Protein 3IHJ (pdb70)

Foldseek 3Di:
DWAWDDKDFPDVQVTDMDTDTDDCDDLNVVLVVVVVCLVVPNDALANAFDEFDFQVLLVLLVVCLVPVVCLPPPVDFPLSSVLNVVCVVQLLLAGQVLLVLLQVLVCVVLVRPGADSVLKGKAQFLLRVVLLLVLLPFDDDKLATEEAEAEPLGPCSVVVSCVVNVGHYFYFYQDPVPQSADDVVRVVVSCVVSNRIYQHAEYEDEAVDPQAQGHYDLVSLLVVLVSCQVSNHAYEYECAFQLFFQDPPHHHDGNLSSQVVVDCVRQLAHWYKYKYWQQFDPSHDPPQTMMMIRIGNQDVSSVVSVVVVSVSDDGDNSSNSSSSSSSSCDDDPPGDCVVVSVVRSVVVSNQLSVLQCVLQVLQCPFPQWHWRGNGGTWKTKIWGNQPPVCCVVQVVVVHGSQVSLQSQLCNRHSYHWAWSVVRHHPPPITTTMDGSNDGDVVSNVVSVSVRVSSVVSNVPD

Structure (mmCIF, N/CA/C/O backbone):
data_3IHJ
#
_entry.id   3IHJ
#
_cell.length_a   92.730
_cell.length_b   92.730
_cell.length_c   262.870
_cell.angle_alpha   90.00
_cell.angle_beta   90.00
_cell.angle_gamma   120.00
#
_symmetry.space_group_name_H-M   'P 61 2 2'
#
loop_
_entity.id
_entity.type
_entity.pdbx_description
1 polymer 'Alanine aminotransferase 2'
2 non-polymer "PYRIDOXAL-5'-PHOSPHATE"
3 non-polymer 'PHOSPHATE ION'
4 water water
#
loop_
_atom_site.group_PDB
_atom_site.id
_atom_site.type_symbol
_atom_site.label_atom_id
_atom_site.label_alt_id
_atom_site.label_comp_id
_atom_site.label_asym_id
_atom_site.label_entity_id
_atom_site.label_seq_id
_atom_site.pdbx_PDB_ins_code
_atom_site.Cartn_x
_atom_site.Cartn_y
_atom_site.Cartn_z
_atom_site.occupancy
_atom_site.B_iso_or_equiv
_atom_site.auth_seq_id
_atom_site.auth_comp_id
_atom_site.auth_asym_id
_atom_site.auth_atom_id
_atom_site.pdbx_PDB_model_num
ATOM 1 N N . ASN A 1 17 ? 0.655 66.495 26.152 1.00 55.39 42 ASN A N 1
ATOM 2 C CA . ASN A 1 17 ? -0.788 66.648 25.758 1.00 55.08 42 ASN A CA 1
ATOM 3 C C . ASN A 1 17 ? -1.574 65.317 25.883 1.00 54.08 42 ASN A C 1
ATOM 4 O O . ASN A 1 17 ? -2.673 65.253 26.481 1.00 55.14 42 ASN A O 1
ATOM 6 N N . LEU A 1 18 ? -1.002 64.270 25.307 1.00 52.54 43 LEU A N 1
ATOM 7 C CA . LEU A 1 18 ? -1.568 62.919 25.359 1.00 50.49 43 LEU A CA 1
ATOM 8 C C . LEU A 1 18 ? -0.945 62.236 26.530 1.00 47.99 43 LEU A C 1
ATOM 9 O O . LEU A 1 18 ? 0.274 62.288 26.681 1.00 48.69 43 LEU A O 1
ATOM 14 N N . TYR A 1 19 ? -1.778 61.571 27.318 1.00 44.38 44 TYR A N 1
ATOM 15 C CA . TYR A 1 19 ? -1.386 60.856 28.534 1.00 41.48 44 TYR A CA 1
ATOM 16 C C . TYR A 1 19 ? -1.872 59.371 28.540 1.00 37.41 44 TYR A C 1
ATOM 17 O O . TYR A 1 19 ? -3.005 59.045 28.139 1.00 34.80 44 TYR A O 1
ATOM 19 N N . PHE A 1 20 ? -1.005 58.509 29.044 1.00 33.91 45 PHE A N 1
ATOM 20 C CA . PHE A 1 20 ? -1.259 57.088 29.164 1.00 31.46 45 PHE A CA 1
ATOM 21 C C . PHE A 1 20 ? -2.450 56.881 30.036 1.00 29.18 45 PHE A C 1
ATOM 22 O O . PHE A 1 20 ? -2.541 57.417 31.113 1.00 28.43 45 PHE A O 1
ATOM 30 N N . GLN A 1 21 ? -3.409 56.125 29.548 1.00 27.80 46 GLN A N 1
ATOM 31 C CA . GLN A 1 21 ? -4.620 55.809 30.348 1.00 27.77 46 GLN A CA 1
ATOM 32 C C . GLN A 1 21 ? -4.682 54.296 30.647 1.00 27.02 46 GLN A C 1
ATOM 33 O O . GLN A 1 21 ? -4.944 53.879 31.767 1.00 26.60 46 GLN A O 1
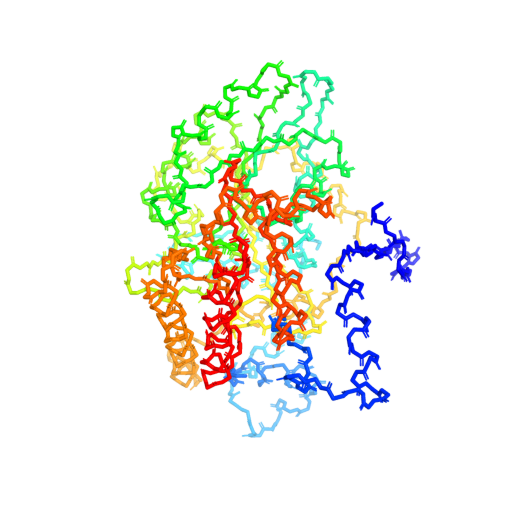ATOM 39 N N . SER A 1 22 ? -4.394 53.473 29.649 1.00 26.31 47 SER A N 1
ATOM 40 C CA . SER A 1 22 ? -4.512 52.049 29.846 1.00 26.74 47 SER A CA 1
ATOM 41 C C . SER A 1 22 ? -3.741 51.257 28.821 1.00 26.09 47 SER A C 1
ATOM 42 O O . SER A 1 22 ? -3.467 51.745 27.731 1.00 25.77 47 SER A O 1
ATOM 45 N N . MET A 1 23 ? -3.374 50.034 29.184 1.00 26.14 48 MET A N 1
ATOM 46 C CA . MET A 1 23 ? -2.817 49.066 28.252 1.00 27.19 48 MET A CA 1
ATOM 47 C C . MET A 1 23 ? -3.551 47.713 28.266 1.00 25.25 48 MET A C 1
ATOM 48 O O . MET A 1 23 ? -4.069 47.309 29.278 1.00 24.76 48 MET A O 1
ATOM 53 N N . THR A 1 24 ? -3.587 47.028 27.134 1.00 24.13 49 THR A N 1
ATOM 54 C CA . THR A 1 24 ? -4.149 45.699 27.013 1.00 24.00 49 THR A CA 1
ATOM 55 C C . THR A 1 24 ? -3.178 44.894 26.162 1.00 24.52 49 THR A C 1
ATOM 56 O O . THR A 1 24 ? -2.679 45.384 25.137 1.00 23.88 49 THR A O 1
ATOM 60 N N . LEU A 1 25 ? -2.854 43.696 26.630 1.00 23.76 50 LEU A N 1
ATOM 61 C CA . LEU A 1 25 ? -2.083 42.740 25.841 1.00 25.18 50 LEU A CA 1
ATOM 62 C C . LEU A 1 25 ? -3.113 41.901 25.089 1.00 26.16 50 LEU A C 1
ATOM 63 O O . LEU A 1 25 ? -3.800 41.049 25.651 1.00 27.05 50 LEU A O 1
ATOM 68 N N . GLU A 1 26 ? -3.266 42.191 23.824 1.00 27.39 51 GLU A N 1
ATOM 69 C CA . GLU A 1 26 ? -4.265 41.517 23.053 1.00 30.44 51 GLU A CA 1
ATOM 70 C C . GLU A 1 26 ? -3.913 40.084 22.787 1.00 30.47 51 GLU A C 1
ATOM 71 O O . GLU A 1 26 ? -4.805 39.278 22.697 1.00 30.77 51 GLU A O 1
ATOM 77 N N . SER A 1 27 ? -2.620 39.768 22.673 1.00 30.37 52 SER A N 1
ATOM 78 C CA . SER A 1 27 ? -2.206 38.419 22.379 1.00 30.83 52 SER A CA 1
ATOM 79 C C . SER A 1 27 ? -0.691 38.348 22.522 1.00 30.43 52 SER A C 1
ATOM 80 O O . SER A 1 27 ? -0.008 39.394 22.489 1.00 28.90 52 SER A O 1
ATOM 83 N N . MET A 1 28 ? -0.197 37.115 22.694 1.00 29.51 53 MET A N 1
ATOM 84 C CA . MET A 1 28 ? 1.239 36.827 22.609 1.00 29.89 53 MET A CA 1
ATOM 85 C C . MET A 1 28 ? 1.634 36.108 21.343 1.00 30.32 53 MET A C 1
ATOM 86 O O . MET A 1 28 ? 2.815 36.036 21.050 1.00 31.57 53 MET A O 1
ATOM 91 N N . ASN A 1 29 ? 0.677 35.630 20.560 1.00 30.27 54 ASN A N 1
ATOM 92 C CA . ASN A 1 29 ? 0.994 34.756 19.447 1.00 31.57 54 ASN A CA 1
ATOM 93 C C . ASN A 1 29 ? 0.098 35.095 18.260 1.00 32.02 54 ASN A C 1
ATOM 94 O O . ASN A 1 29 ? -0.944 34.416 18.062 1.00 31.98 54 ASN A O 1
ATOM 99 N N . PRO A 1 30 ? 0.444 36.181 17.514 1.00 31.97 55 PRO A N 1
ATOM 100 C CA . PRO A 1 30 ? 1.569 37.120 17.678 1.00 30.55 55 PRO A CA 1
ATOM 101 C C . PRO A 1 30 ? 1.309 38.199 18.735 1.00 28.77 55 PRO A C 1
ATOM 102 O O . PRO A 1 30 ? 0.172 38.502 19.054 1.00 29.50 55 PRO A O 1
ATOM 106 N N . GLN A 1 31 ? 2.364 38.742 19.294 1.00 27.42 56 GLN A N 1
ATOM 107 C CA . GLN A 1 31 ? 2.239 39.674 20.348 1.00 28.03 56 GLN A CA 1
ATOM 108 C C . GLN A 1 31 ? 1.759 41.068 19.863 1.00 26.61 56 GLN A C 1
ATOM 109 O O . GLN A 1 31 ? 2.387 41.658 18.986 1.00 25.14 56 GLN A O 1
ATOM 115 N N . VAL A 1 32 ? 0.659 41.540 20.454 1.00 26.41 57 VAL A N 1
ATOM 116 C CA . VAL A 1 32 ? 0.042 42.830 20.120 1.00 26.22 57 VAL A CA 1
ATOM 117 C C . VAL A 1 32 ? -0.382 43.510 21.417 1.00 26.22 57 VAL A C 1
ATOM 118 O O . VAL A 1 32 ? -1.054 42.890 22.206 1.00 27.02 57 VAL A O 1
ATOM 122 N N . LYS A 1 33 ? 0.038 44.762 21.619 1.00 25.29 58 LYS A N 1
ATOM 123 C CA . LYS A 1 33 ? -0.352 45.590 22.728 1.00 26.66 58 LYS A CA 1
ATOM 124 C C . LYS A 1 33 ? -1.147 46.791 22.240 1.00 25.24 58 LYS A C 1
ATOM 125 O O . LYS A 1 33 ? -0.763 47.436 21.266 1.00 25.59 58 LYS A O 1
ATOM 131 N N . ALA A 1 34 ? -2.207 47.106 22.966 1.00 22.78 59 ALA A N 1
ATOM 132 C CA . ALA A 1 34 ? -3.071 48.208 22.674 1.00 23.15 59 ALA A CA 1
ATOM 133 C C . ALA A 1 34 ? -2.939 49.199 23.806 1.00 22.38 59 ALA A C 1
ATOM 134 O O . ALA A 1 34 ? -3.260 48.873 24.912 1.00 23.48 59 ALA A O 1
ATOM 136 N N . VAL A 1 35 ? -2.531 50.433 23.506 1.00 22.36 60 VAL A N 1
ATOM 137 C CA . VAL A 1 35 ? -2.424 51.514 24.496 1.00 21.34 60 VAL A CA 1
ATOM 138 C C . VAL A 1 35 ? -3.465 52.599 24.195 1.00 22.10 60 VAL A C 1
ATOM 139 O O . VAL A 1 35 ? -3.572 53.088 23.049 1.00 21.27 60 VAL A O 1
ATOM 143 N N . GLU A 1 36 ? -4.216 52.965 25.233 1.00 23.42 61 GLU A N 1
ATOM 144 C CA . GLU A 1 36 ? -5.105 54.106 25.213 1.00 25.95 61 GLU A CA 1
ATOM 145 C C . GLU A 1 36 ? -4.421 55.297 25.835 1.00 25.79 61 GLU A C 1
ATOM 146 O O . GLU A 1 36 ? -3.821 55.209 26.905 1.00 25.56 61 GLU A O 1
ATOM 152 N N . TYR A 1 37 ? -4.558 56.406 25.132 1.00 26.67 62 TYR A N 1
ATOM 153 C CA . TYR A 1 37 ? -4.057 57.727 25.510 1.00 27.19 62 TYR A CA 1
ATOM 154 C C . TYR A 1 37 ? -5.275 58.652 25.560 1.00 28.26 62 TYR A C 1
ATOM 155 O O . TYR A 1 37 ? -6.096 58.635 24.663 1.00 26.76 62 TYR A O 1
ATOM 164 N N . ALA A 1 38 ? -5.383 59.424 26.630 1.00 30.30 63 ALA A N 1
ATOM 165 C CA . ALA A 1 38 ? -6.425 60.394 26.810 1.00 32.41 63 ALA A CA 1
ATOM 166 C C . ALA A 1 38 ? -5.815 61.826 26.683 1.00 33.86 63 ALA A C 1
ATOM 167 O O . ALA A 1 38 ? -4.730 62.082 27.165 1.00 34.08 63 ALA A O 1
ATOM 169 N N . VAL A 1 39 ? -6.503 62.727 25.980 1.00 35.82 64 VAL A N 1
ATOM 170 C CA . VAL A 1 39 ? -6.164 64.168 25.938 1.00 36.92 64 VAL A CA 1
ATOM 171 C C . VAL A 1 39 ? -6.950 64.740 27.099 1.00 38.79 64 VAL A C 1
ATOM 172 O O . VAL A 1 39 ? -8.140 64.595 27.135 1.00 40.63 64 VAL A O 1
ATOM 176 N N . ARG A 1 40 ? -6.344 65.326 28.095 1.00 40.42 65 ARG A N 1
ATOM 177 C CA . ARG A 1 40 ? -7.184 65.827 29.195 1.00 43.02 65 ARG A CA 1
ATOM 178 C C . ARG A 1 40 ? -7.153 67.371 29.206 1.00 41.56 65 ARG A C 1
ATOM 179 O O . ARG A 1 40 ? -6.413 68.009 29.947 1.00 42.87 65 ARG A O 1
ATOM 187 N N . GLY A 1 41 ? -7.937 67.962 28.313 1.00 39.51 66 GLY A N 1
ATOM 188 C CA . GLY A 1 41 ? -7.933 69.406 28.170 1.00 37.72 66 GLY A CA 1
ATOM 189 C C . GLY A 1 41 ? -8.866 70.020 29.180 1.00 35.69 66 GLY A C 1
ATOM 190 O O . GLY A 1 41 ? -9.443 69.310 29.969 1.00 33.82 66 GLY A O 1
ATOM 191 N N . PRO A 1 42 ? -9.047 71.346 29.115 1.00 34.42 67 PRO A N 1
ATOM 192 C CA . PRO A 1 42 ? -9.807 72.145 30.060 1.00 33.93 67 PRO A CA 1
ATOM 193 C C . PRO A 1 42 ? -11.239 71.732 30.277 1.00 32.83 67 PRO A C 1
ATOM 194 O O . PRO A 1 42 ? -11.718 71.797 31.403 1.00 32.92 67 PRO A O 1
ATOM 198 N N . ILE A 1 43 ? -11.914 71.328 29.212 1.00 32.20 68 ILE A N 1
ATOM 199 C CA . ILE A 1 43 ? -13.319 70.952 29.279 1.00 32.87 68 ILE A CA 1
ATOM 200 C C . ILE A 1 43 ? -13.521 69.607 30.012 1.00 32.60 68 ILE A C 1
ATOM 201 O O . ILE A 1 43 ? -14.468 69.464 30.793 1.00 31.28 68 ILE A O 1
ATOM 206 N N . VAL A 1 44 ? -12.645 68.644 29.684 1.00 33.04 69 VAL A N 1
ATOM 207 C CA . VAL A 1 44 ? -12.576 67.334 30.306 1.00 33.66 69 VAL A CA 1
ATOM 208 C C . VAL A 1 44 ? -12.365 67.539 31.809 1.00 33.04 69 VAL A C 1
ATOM 209 O O . VAL A 1 44 ? -13.161 67.087 32.623 1.00 33.41 69 VAL A O 1
ATOM 213 N N . LEU A 1 45 ? -11.344 68.306 32.179 1.00 32.35 70 LEU A N 1
ATOM 214 C CA . LEU A 1 45 ? -11.102 68.592 33.603 1.00 31.81 70 LEU A CA 1
ATOM 215 C C . LEU A 1 45 ? -12.255 69.301 34.281 1.00 31.17 70 LEU A C 1
ATOM 216 O O . LEU A 1 45 ? -12.691 68.886 35.353 1.00 30.22 70 LEU A O 1
ATOM 221 N N . LYS A 1 46 ? -12.794 70.363 33.663 1.00 30.75 71 LYS A N 1
ATOM 222 C CA . LYS A 1 46 ? -13.977 71.013 34.250 1.00 30.15 71 LYS A CA 1
ATOM 223 C C . LYS A 1 46 ? -15.219 70.116 34.379 1.00 29.18 71 LYS A C 1
ATOM 224 O O . LYS A 1 46 ? -15.963 70.192 35.361 1.00 28.10 71 LYS A O 1
ATOM 230 N N . ALA A 1 47 ? -15.500 69.306 33.361 1.00 29.36 72 ALA A N 1
ATOM 231 C CA . ALA A 1 47 ? -16.640 68.361 33.437 1.00 30.67 72 ALA A CA 1
ATOM 232 C C . ALA A 1 47 ? -16.472 67.424 34.652 1.00 31.29 72 ALA A C 1
ATOM 233 O O . ALA A 1 47 ? -17.416 67.176 35.343 1.00 31.24 72 ALA A O 1
ATOM 235 N N . GLY A 1 48 ? -15.250 66.947 34.909 1.00 32.53 73 GLY A N 1
ATOM 236 C CA . GLY A 1 48 ? -14.958 66.132 36.072 1.00 33.88 73 GLY A CA 1
ATOM 237 C C . GLY A 1 48 ? -15.151 66.884 37.369 1.00 35.81 73 GLY A C 1
ATOM 238 O O . GLY A 1 48 ? -15.849 66.414 38.276 1.00 36.03 73 GLY A O 1
ATOM 239 N N . GLU A 1 49 ? -14.558 68.071 37.451 1.00 38.07 74 GLU A N 1
ATOM 240 C CA . GLU A 1 49 ? -14.739 68.962 38.599 1.00 38.92 74 GLU A CA 1
ATOM 241 C C . GLU A 1 49 ? -16.227 69.212 38.893 1.00 38.50 74 GLU A C 1
ATOM 242 O O . GLU A 1 49 ? -16.657 69.078 40.039 1.00 38.28 74 GLU A O 1
ATOM 248 N N . ILE A 1 50 ? -17.027 69.511 37.871 1.00 38.27 75 ILE A N 1
ATOM 249 C CA . ILE A 1 50 ? -18.470 69.709 38.070 1.00 38.32 75 ILE A CA 1
ATOM 250 C C . ILE A 1 50 ? -19.241 68.474 38.545 1.00 39.52 75 ILE A C 1
ATOM 251 O O . ILE A 1 50 ? -20.188 68.601 39.370 1.00 37.74 75 ILE A O 1
ATOM 256 N N . GLU A 1 51 ? -18.887 67.309 37.998 1.00 40.94 76 GLU A N 1
ATOM 257 C CA . GLU A 1 51 ? -19.504 66.043 38.375 1.00 43.63 76 GLU A CA 1
ATOM 258 C C . GLU A 1 51 ? -19.289 65.729 39.881 1.00 43.52 76 GLU A C 1
ATOM 259 O O . GLU A 1 51 ? -20.221 65.341 40.596 1.00 43.22 76 GLU A O 1
ATOM 265 N N . LEU A 1 52 ? -18.070 65.933 40.361 1.00 44.12 77 LEU A N 1
ATOM 266 C CA . LEU A 1 52 ? -17.800 65.838 41.802 1.00 45.12 77 LEU A CA 1
ATOM 267 C C . LEU A 1 52 ? -18.535 66.903 42.620 1.00 45.42 77 LEU A C 1
ATOM 268 O O . LEU A 1 52 ? -19.005 66.598 43.695 1.00 45.83 77 LEU A O 1
ATOM 273 N N . GLU A 1 53 ? -18.636 68.143 42.137 1.00 45.63 78 GLU A N 1
ATOM 274 C CA . GLU A 1 53 ? -19.417 69.162 42.860 1.00 46.63 78 GLU A CA 1
ATOM 275 C C . GLU A 1 53 ? -20.875 68.713 43.075 1.00 47.29 78 GLU A C 1
ATOM 276 O O . GLU A 1 53 ? -21.387 68.721 44.193 1.00 46.81 78 GLU A O 1
ATOM 282 N N . LEU A 1 54 ? -21.518 68.285 41.995 1.00 48.32 79 LEU A N 1
ATOM 283 C CA . LEU A 1 54 ? -22.838 67.730 42.073 1.00 49.32 79 LEU A CA 1
ATOM 284 C C . LEU A 1 54 ? -22.915 66.530 43.029 1.00 50.24 79 LEU A C 1
ATOM 285 O O . LEU A 1 54 ? -23.938 66.373 43.689 1.00 50.72 79 LEU A O 1
ATOM 290 N N . GLN A 1 55 ? -21.864 65.705 43.112 1.00 51.21 80 GLN A N 1
ATOM 291 C CA . GLN A 1 55 ? -21.887 64.489 43.958 1.00 52.42 80 GLN A CA 1
ATOM 292 C C . GLN A 1 55 ? -21.838 64.825 45.456 1.00 52.76 80 GLN A C 1
ATOM 293 O O . GLN A 1 55 ? -22.429 64.137 46.255 1.00 52.51 80 GLN A O 1
ATOM 299 N N . ARG A 1 56 ? -21.163 65.905 45.826 1.00 53.56 81 ARG A N 1
ATOM 300 C CA . ARG A 1 56 ? -21.111 66.314 47.221 1.00 54.06 81 ARG A CA 1
ATOM 301 C C . ARG A 1 56 ? -22.099 67.429 47.526 1.00 54.63 81 ARG A C 1
ATOM 302 O O . ARG A 1 56 ? -21.981 68.117 48.534 1.00 54.59 81 ARG A O 1
ATOM 310 N N . GLY A 1 57 ? -23.094 67.574 46.653 1.00 55.73 82 GLY A N 1
ATOM 311 C CA . GLY A 1 57 ? -24.345 68.254 46.981 1.00 55.74 82 GLY A CA 1
ATOM 312 C C . GLY A 1 57 ? -24.379 69.721 46.656 1.00 56.02 82 GLY A C 1
ATOM 313 O O . GLY A 1 57 ? -25.278 70.436 47.139 1.00 57.15 82 GLY A O 1
ATOM 314 N N . ILE A 1 58 ? -23.428 70.192 45.847 1.00 55.50 83 ILE A N 1
ATOM 315 C CA . ILE A 1 58 ? -23.452 71.591 45.419 1.00 55.07 83 ILE A CA 1
ATOM 316 C C . ILE A 1 58 ? -24.713 71.791 44.546 1.00 55.52 83 ILE A C 1
ATOM 317 O O . ILE A 1 58 ? -25.020 70.981 43.661 1.00 56.03 83 ILE A O 1
ATOM 322 N N . LYS A 1 59 ? -25.503 72.810 44.875 1.00 55.64 84 LYS A N 1
ATOM 323 C CA . LYS A 1 59 ? -26.698 73.116 44.108 1.00 55.33 84 LYS A CA 1
ATOM 324 C C . LYS A 1 59 ? -26.178 73.800 42.849 1.00 54.54 84 LYS A C 1
ATOM 325 O O . LYS A 1 59 ? -25.285 74.652 42.932 1.00 55.01 84 LYS A O 1
ATOM 327 N N . LYS A 1 60 ? -26.673 73.372 41.687 1.00 53.00 85 LYS A N 1
ATOM 328 C CA . LYS A 1 60 ? -26.255 73.959 40.419 1.00 51.30 85 LYS A CA 1
ATOM 329 C C . LYS A 1 60 ? -27.511 74.313 39.646 1.00 50.93 85 LYS A C 1
ATOM 330 O O . LYS A 1 60 ? -28.591 73.769 39.948 1.00 51.29 85 LYS A O 1
ATOM 336 N N . PRO A 1 61 ? -27.380 75.178 38.615 1.00 49.52 86 PRO A N 1
ATOM 337 C CA . PRO A 1 61 ? -28.485 75.450 37.665 1.00 48.98 86 PRO A CA 1
ATOM 338 C C . PRO A 1 61 ? -28.907 74.231 36.803 1.00 48.41 86 PRO A C 1
ATOM 339 O O . PRO A 1 61 ? -29.870 74.298 36.049 1.00 49.37 86 PRO A O 1
ATOM 343 N N . PHE A 1 62 ? -28.195 73.121 36.924 1.00 46.61 87 PHE A N 1
ATOM 344 C CA . PHE A 1 62 ? -28.519 71.885 36.214 1.00 45.12 87 PHE A CA 1
ATOM 345 C C . PHE A 1 62 ? -28.267 70.773 37.208 1.00 44.75 87 PHE A C 1
ATOM 346 O O . PHE A 1 62 ? -27.565 70.987 38.193 1.00 44.43 87 PHE A O 1
ATOM 354 N N . THR A 1 63 ? -28.796 69.587 36.949 1.00 44.79 88 THR A N 1
ATOM 355 C CA . THR A 1 63 ? -28.615 68.489 37.874 1.00 45.24 88 THR A CA 1
ATOM 356 C C . THR A 1 63 ? -27.649 67.421 37.347 1.00 45.41 88 THR A C 1
ATOM 357 O O . THR A 1 63 ? -27.327 66.460 38.064 1.00 45.11 88 THR A O 1
ATOM 361 N N . GLU A 1 64 ? -27.169 67.610 36.114 1.00 45.26 89 GLU A N 1
ATOM 362 C CA . GLU A 1 64 ? -26.227 66.686 35.494 1.00 45.65 89 GLU A CA 1
ATOM 363 C C . GLU A 1 64 ? -25.427 67.288 34.355 1.00 43.58 89 GLU A C 1
ATOM 364 O O . GLU A 1 64 ? -25.827 68.253 33.724 1.00 43.36 89 GLU A O 1
ATOM 370 N N . VAL A 1 65 ? -24.285 66.682 34.102 1.00 43.12 90 VAL A N 1
ATOM 371 C CA . VAL A 1 65 ? -23.463 67.001 32.949 1.00 42.60 90 VAL A CA 1
ATOM 372 C C . VAL A 1 65 ? -23.985 66.130 31.809 1.00 42.90 90 VAL A C 1
ATOM 373 O O . VAL A 1 65 ? -24.183 64.956 31.995 1.00 42.74 90 VAL A O 1
ATOM 377 N N . ILE A 1 66 ? -24.252 66.729 30.651 1.00 43.73 91 ILE A N 1
ATOM 378 C CA . ILE A 1 66 ? -24.780 66.008 29.486 1.00 44.27 91 ILE A CA 1
ATOM 379 C C . ILE A 1 66 ? -23.779 66.084 28.348 1.00 45.10 91 ILE A C 1
ATOM 380 O O . ILE A 1 66 ? -23.365 67.162 27.935 1.00 42.90 91 ILE A O 1
ATOM 385 N N . ARG A 1 67 ? -23.386 64.916 27.863 1.00 47.53 92 ARG A N 1
ATOM 386 C CA . ARG A 1 67 ? -22.525 64.798 26.701 1.00 50.84 92 ARG A CA 1
ATOM 387 C C . ARG A 1 67 ? -23.263 64.520 25.381 1.00 52.61 92 ARG A C 1
ATOM 388 O O . ARG A 1 67 ? -23.234 65.360 24.446 1.00 53.70 92 ARG A O 1
ATOM 396 N N . ALA A 1 68 ? -23.911 63.348 25.333 1.00 55.14 93 ALA A N 1
ATOM 397 C CA . ALA A 1 68 ? -24.688 62.813 24.161 1.00 56.49 93 ALA A CA 1
ATOM 398 C C . ALA A 1 68 ? -23.765 62.224 23.090 1.00 58.94 93 ALA A C 1
ATOM 399 O O . ALA A 1 68 ? -23.376 62.919 22.152 1.00 60.44 93 ALA A O 1
ATOM 401 N N . ASN A 1 69 ? -23.373 60.966 23.238 1.00 60.45 94 ASN A N 1
ATOM 402 C CA . ASN A 1 69 ? -22.499 60.367 22.224 1.00 61.82 94 ASN A CA 1
ATOM 403 C C . ASN A 1 69 ? -22.164 58.880 22.413 1.00 62.15 94 ASN A C 1
ATOM 404 O O . ASN A 1 69 ? -21.643 58.245 21.487 1.00 63.01 94 ASN A O 1
ATOM 409 N N . PRO A 1 80 ? -33.192 48.372 18.175 1.00 49.77 105 PRO A N 1
ATOM 410 C CA . PRO A 1 80 ? -34.132 49.236 17.421 1.00 49.22 105 PRO A CA 1
ATOM 411 C C . PRO A 1 80 ? -34.598 48.609 16.098 1.00 47.67 105 PRO A C 1
ATOM 412 O O . PRO A 1 80 ? -35.738 48.865 15.650 1.00 47.32 105 PRO A O 1
ATOM 416 N N . ILE A 1 81 ? -33.720 47.797 15.491 1.00 45.32 106 ILE A N 1
ATOM 417 C CA . ILE A 1 81 ? -34.083 47.019 14.322 1.00 42.70 106 ILE A CA 1
ATOM 418 C C . ILE A 1 81 ? -34.164 45.585 14.802 1.00 40.83 106 ILE A C 1
ATOM 419 O O . ILE A 1 81 ? -33.177 44.976 15.217 1.00 40.33 106 ILE A O 1
ATOM 424 N N . THR A 1 82 ? -35.389 45.078 14.750 1.00 38.78 107 THR A N 1
ATOM 425 C CA . THR A 1 82 ? -35.767 43.807 15.291 1.00 37.30 107 THR A CA 1
ATOM 426 C C . THR A 1 82 ? -34.984 42.712 14.632 1.00 36.53 107 THR A C 1
ATOM 427 O O . THR A 1 82 ? -34.451 41.860 15.323 1.00 37.35 107 THR A O 1
ATOM 431 N N . PHE A 1 83 ? -34.838 42.757 13.309 1.00 34.72 108 PHE A N 1
ATOM 432 C CA . PHE A 1 83 ? -34.231 41.669 12.594 1.00 34.03 108 PHE A CA 1
ATOM 433 C C . PHE A 1 83 ? -32.808 41.367 13.065 1.00 34.53 108 PHE A C 1
ATOM 434 O O . PHE A 1 83 ? -32.396 40.198 13.138 1.00 34.29 108 PHE A O 1
ATOM 442 N N . LEU A 1 84 ? -32.074 42.438 13.361 1.00 34.78 109 LEU A N 1
ATOM 443 C CA . LEU A 1 84 ? -30.669 42.375 13.695 1.00 35.41 109 LEU A CA 1
ATOM 444 C C . LEU A 1 84 ? -30.472 41.772 15.082 1.00 35.10 109 LEU A C 1
ATOM 445 O O . LEU A 1 84 ? -29.651 40.889 15.271 1.00 35.23 109 LEU A O 1
ATOM 450 N N . ARG A 1 85 ? -31.243 42.252 16.043 1.00 35.73 110 ARG A N 1
ATOM 451 C CA . ARG A 1 85 ? -31.365 41.619 17.361 1.00 37.16 110 ARG A CA 1
ATOM 452 C C . ARG A 1 85 ? -31.701 40.137 17.294 1.00 35.98 110 ARG A C 1
ATOM 453 O O . ARG A 1 85 ? -31.084 39.322 18.005 1.00 36.01 110 ARG A O 1
ATOM 461 N N . GLN A 1 86 ? -32.643 39.779 16.420 1.00 34.64 111 GLN A N 1
ATOM 462 C CA . GLN A 1 86 ? -33.032 38.388 16.243 1.00 33.58 111 GLN A CA 1
ATOM 463 C C . GLN A 1 86 ? -31.914 37.543 15.728 1.00 32.97 111 GLN A C 1
ATOM 464 O O . GLN A 1 86 ? -31.654 36.468 16.277 1.00 31.23 111 GLN A O 1
ATOM 470 N N . VAL A 1 87 ? -31.232 37.985 14.659 1.00 32.95 112 VAL A N 1
ATOM 471 C CA . VAL A 1 87 ? -30.128 37.173 14.145 1.00 31.92 112 VAL A CA 1
ATOM 472 C C . VAL A 1 87 ? -29.024 37.052 15.207 1.00 32.37 112 VAL A C 1
ATOM 473 O O . VAL A 1 87 ? -28.402 35.970 15.349 1.00 30.99 112 VAL A O 1
ATOM 477 N N . MET A 1 88 ? -28.777 38.152 15.924 1.00 32.57 113 MET A N 1
ATOM 478 C CA . MET A 1 88 ? -27.755 38.202 16.995 1.00 35.05 113 MET A CA 1
ATOM 479 C C . MET A 1 88 ? -28.102 37.213 18.120 1.00 33.44 113 MET A C 1
ATOM 480 O O . MET A 1 88 ? -27.226 36.492 18.597 1.00 32.52 113 MET A O 1
ATOM 485 N N . ALA A 1 89 ? -29.371 37.222 18.542 1.00 33.10 114 ALA A N 1
ATOM 486 C CA . ALA A 1 89 ? -29.853 36.318 19.597 1.00 33.31 114 ALA A CA 1
ATOM 487 C C . ALA A 1 89 ? -29.713 34.871 19.177 1.00 33.56 114 ALA A C 1
ATOM 488 O O . ALA A 1 89 ? -29.342 34.052 19.985 1.00 33.63 114 ALA A O 1
ATOM 490 N N . LEU A 1 90 ? -29.941 34.563 17.900 1.00 34.48 115 LEU A N 1
ATOM 491 C CA . LEU A 1 90 ? -29.781 33.201 17.386 1.00 35.03 115 LEU A CA 1
ATOM 492 C C . LEU A 1 90 ? -28.363 32.752 17.371 1.00 36.03 115 LEU A C 1
ATOM 493 O O . LEU A 1 90 ? -28.083 31.573 17.560 1.00 36.05 115 LEU A O 1
ATOM 498 N N . CYS A 1 91 ? -27.448 33.671 17.069 1.00 36.87 116 CYS A N 1
ATOM 499 C CA . CYS A 1 91 ? -26.042 33.325 17.074 1.00 37.22 116 CYS A CA 1
ATOM 500 C C . CYS A 1 91 ? -25.525 33.198 18.501 1.00 37.39 116 CYS A C 1
ATOM 501 O O . CYS A 1 91 ? -24.632 32.423 18.724 1.00 37.83 116 CYS A O 1
ATOM 504 N N . THR A 1 92 ? -26.046 33.981 19.441 1.00 37.60 117 THR A N 1
ATOM 505 C CA . THR A 1 92 ? -25.625 33.857 20.838 1.00 39.00 117 THR A CA 1
ATOM 506 C C . THR A 1 92 ? -26.041 32.510 21.456 1.00 40.23 117 THR A C 1
ATOM 507 O O . THR A 1 92 ? -25.275 31.898 22.208 1.00 40.18 117 THR A O 1
ATOM 511 N N . TYR A 1 93 ? -27.223 32.030 21.065 1.00 41.19 118 TYR A N 1
ATOM 512 C CA . TYR A 1 93 ? -27.848 30.863 21.667 1.00 42.01 118 TYR A CA 1
ATOM 513 C C . TYR A 1 93 ? -28.498 30.001 20.582 1.00 41.35 118 TYR A C 1
ATOM 514 O O . TYR A 1 93 ? -29.704 30.025 20.416 1.00 40.97 118 TYR A O 1
ATOM 523 N N . PRO A 1 94 ? -27.682 29.264 19.811 1.00 42.46 119 PRO A N 1
ATOM 524 C CA . PRO A 1 94 ? -28.147 28.475 18.670 1.00 44.14 119 PRO A CA 1
ATOM 525 C C . PRO A 1 94 ? -29.356 27.548 18.895 1.00 45.85 119 PRO A C 1
ATOM 526 O O . PRO A 1 94 ? -30.038 27.206 17.916 1.00 46.68 119 PRO A O 1
ATOM 530 N N . ASN A 1 95 ? -29.647 27.158 20.143 1.00 46.89 120 ASN A N 1
ATOM 531 C CA . ASN A 1 95 ? -30.830 26.325 20.414 1.00 47.56 120 ASN A CA 1
ATOM 532 C C . ASN A 1 95 ? -32.114 26.987 19.951 1.00 47.08 120 ASN A C 1
ATOM 533 O O . ASN A 1 95 ? -33.100 26.313 19.690 1.00 47.41 120 ASN A O 1
ATOM 538 N N . LEU A 1 96 ? -32.088 28.307 19.847 1.00 46.55 121 LEU A N 1
ATOM 539 C CA . LEU A 1 96 ? -33.227 29.078 19.400 1.00 46.21 121 LEU A CA 1
ATOM 540 C C . LEU A 1 96 ? -33.522 28.908 17.891 1.00 45.56 121 LEU A C 1
ATOM 541 O O . LEU A 1 96 ? -34.529 29.392 17.397 1.00 44.21 121 LEU A O 1
ATOM 546 N N . LEU A 1 97 ? -32.631 28.237 17.175 1.00 46.40 122 LEU A N 1
ATOM 547 C CA . LEU A 1 97 ? -32.890 27.810 15.793 1.00 47.95 122 LEU A CA 1
ATOM 548 C C . LEU A 1 97 ? -34.084 26.863 15.670 1.00 49.86 122 LEU A C 1
ATOM 549 O O . LEU A 1 97 ? -34.665 26.735 14.588 1.00 50.52 122 LEU A O 1
ATOM 554 N N . ASP A 1 98 ? -34.434 26.200 16.774 1.00 51.80 123 ASP A N 1
ATOM 555 C CA . ASP A 1 98 ? -35.644 25.375 16.858 1.00 53.29 123 ASP A CA 1
ATOM 556 C C . ASP A 1 98 ? -36.786 26.131 17.508 1.00 53.73 123 ASP A C 1
ATOM 557 O O . ASP A 1 98 ? -37.852 25.566 17.631 1.00 54.30 123 ASP A O 1
ATOM 562 N N . SER A 1 99 ? -36.587 27.387 17.919 1.00 53.87 124 SER A N 1
ATOM 563 C CA . SER A 1 99 ? -37.644 28.148 18.544 1.00 54.50 124 SER A CA 1
ATOM 564 C C . SER A 1 99 ? -38.595 28.733 17.505 1.00 55.76 124 SER A C 1
ATOM 565 O O . SER A 1 99 ? -38.194 28.992 16.367 1.00 55.91 124 SER A O 1
ATOM 568 N N . PRO A 1 100 ? -39.879 28.910 17.885 1.00 56.89 125 PRO A N 1
ATOM 569 C CA . PRO A 1 100 ? -40.853 29.586 17.030 1.00 57.01 125 PRO A CA 1
ATOM 570 C C . PRO A 1 100 ? -40.955 31.073 17.362 1.00 56.58 125 PRO A C 1
ATOM 571 O O . PRO A 1 100 ? -41.777 31.771 16.780 1.00 56.41 125 PRO A O 1
ATOM 575 N N . SER A 1 101 ? -40.127 31.556 18.292 1.00 56.25 126 SER A N 1
ATOM 576 C CA . SER A 1 101 ? -40.069 32.992 18.584 1.00 55.66 126 SER A CA 1
ATOM 577 C C . SER A 1 101 ? -39.362 33.778 17.423 1.00 55.37 126 SER A C 1
ATOM 578 O O . SER A 1 101 ? -39.246 35.027 17.483 1.00 55.41 126 SER A O 1
ATOM 581 N N . PHE A 1 102 ? -38.929 33.052 16.380 1.00 54.06 127 PHE A N 1
ATOM 582 C CA . PHE A 1 102 ? -38.022 33.563 15.348 1.00 53.64 127 PHE A CA 1
ATOM 583 C C . PHE A 1 102 ? -38.436 33.267 13.901 1.00 52.16 127 PHE A C 1
ATOM 584 O O . PHE A 1 102 ? -38.656 32.114 13.553 1.00 52.14 127 PHE A O 1
ATOM 592 N N . PRO A 1 103 ? -38.492 34.310 13.041 1.00 50.69 128 PRO A N 1
ATOM 593 C CA . PRO A 1 103 ? -38.671 34.048 11.600 1.00 49.00 128 PRO A CA 1
ATOM 594 C C . PRO A 1 103 ? -37.559 33.250 10.959 1.00 47.53 128 PRO A C 1
ATOM 595 O O . PRO A 1 103 ? -36.443 33.214 11.428 1.00 46.38 128 PRO A O 1
ATOM 599 N N . GLU A 1 104 ? -37.894 32.624 9.852 1.00 46.26 129 GLU A N 1
ATOM 600 C CA . GLU A 1 104 ? -37.033 31.669 9.214 1.00 45.47 129 GLU A CA 1
ATOM 601 C C . GLU A 1 104 ? -35.953 32.380 8.392 1.00 43.17 129 GLU A C 1
ATOM 602 O O . GLU A 1 104 ? -34.922 31.811 8.094 1.00 42.09 129 GLU A O 1
ATOM 608 N N . ASP A 1 105 ? -36.197 33.622 8.004 1.00 41.50 130 ASP A N 1
ATOM 609 C CA . ASP A 1 105 ? -35.174 34.350 7.249 1.00 40.37 130 ASP A CA 1
ATOM 610 C C . ASP A 1 105 ? -34.027 34.741 8.220 1.00 38.87 130 ASP A C 1
ATOM 611 O O . ASP A 1 105 ? -32.877 34.551 7.878 1.00 39.01 130 ASP A O 1
ATOM 616 N N . ALA A 1 106 ? -34.347 35.173 9.439 1.00 38.32 131 ALA A N 1
ATOM 617 C CA . ALA A 1 106 ? -33.343 35.286 10.537 1.00 38.49 131 ALA A CA 1
ATOM 618 C C . ALA A 1 106 ? -32.502 34.022 10.744 1.00 38.43 131 ALA A C 1
ATOM 619 O O . ALA A 1 106 ? -31.262 34.069 10.774 1.00 38.08 131 ALA A O 1
ATOM 621 N N . LYS A 1 107 ? -33.179 32.880 10.834 1.00 38.79 132 LYS A N 1
ATOM 622 C CA . LYS A 1 107 ? -32.535 31.610 11.119 1.00 38.79 132 LYS A CA 1
ATOM 623 C C . LYS A 1 107 ? -31.628 31.218 10.025 1.00 38.87 132 LYS A C 1
ATOM 624 O O . LYS A 1 107 ? -30.539 30.648 10.243 1.00 39.05 132 LYS A O 1
ATOM 630 N N . LYS A 1 108 ? -32.060 31.517 8.815 1.00 39.49 133 LYS A N 1
ATOM 631 C CA . LYS A 1 108 ? -31.209 31.251 7.689 1.00 40.42 133 LYS A CA 1
ATOM 632 C C . LYS A 1 108 ? -29.859 32.011 7.787 1.00 39.31 133 LYS A C 1
ATOM 633 O O . LYS A 1 108 ? -28.833 31.434 7.480 1.00 39.57 133 LYS A O 1
ATOM 637 N N . ARG A 1 109 ? -29.881 33.276 8.227 1.00 39.13 134 ARG A N 1
ATOM 638 C CA . ARG A 1 109 ? -28.658 34.088 8.441 1.00 39.49 134 ARG A CA 1
ATOM 639 C C . ARG A 1 109 ? -27.791 33.465 9.518 1.00 38.33 134 ARG A C 1
ATOM 640 O O . ARG A 1 109 ? -26.591 33.262 9.300 1.00 37.77 134 ARG A O 1
ATOM 648 N N . ALA A 1 110 ? -28.413 33.164 10.677 1.00 38.05 135 ALA A N 1
ATOM 649 C CA . ALA A 1 110 ? -27.711 32.582 11.842 1.00 37.60 135 ALA A CA 1
ATOM 650 C C . ALA A 1 110 ? -26.982 31.304 11.435 1.00 38.27 135 ALA A C 1
ATOM 651 O O . ALA A 1 110 ? -25.783 31.142 11.714 1.00 36.93 135 ALA A O 1
ATOM 653 N N . ARG A 1 111 ? -27.672 30.445 10.679 1.00 39.69 136 ARG A N 1
ATOM 654 C CA . ARG A 1 111 ? -27.097 29.170 10.275 1.00 41.40 136 ARG A CA 1
ATOM 655 C C . ARG A 1 111 ? -25.904 29.370 9.382 1.00 41.13 136 ARG A C 1
ATOM 656 O O . ARG A 1 111 ? -24.860 28.738 9.589 1.00 41.96 136 ARG A O 1
ATOM 664 N N . ARG A 1 112 ? -26.024 30.253 8.393 1.00 41.30 137 ARG A N 1
ATOM 665 C CA . ARG A 1 112 ? -24.886 30.517 7.494 1.00 40.97 137 ARG A CA 1
ATOM 666 C C . ARG A 1 112 ? -23.705 31.049 8.296 1.00 40.32 137 ARG A C 1
ATOM 667 O O . ARG A 1 112 ? -22.586 30.617 8.100 1.00 40.15 137 ARG A O 1
ATOM 669 N N . ILE A 1 113 ? -23.966 31.963 9.225 1.00 40.43 138 ILE A N 1
ATOM 670 C CA . ILE A 1 113 ? -22.910 32.505 10.100 1.00 40.43 138 ILE A CA 1
ATOM 671 C C . ILE A 1 113 ? -22.303 31.467 11.051 1.00 41.82 138 ILE A C 1
ATOM 672 O O . ILE A 1 113 ? -21.097 31.485 11.302 1.00 40.50 138 ILE A O 1
ATOM 677 N N . LEU A 1 114 ? -23.137 30.594 11.614 1.00 43.59 139 LEU A N 1
ATOM 678 C CA . LEU A 1 114 ? -22.634 29.544 12.520 1.00 44.91 139 LEU A CA 1
ATOM 679 C C . LEU A 1 114 ? -21.745 28.534 11.777 1.00 46.89 139 LEU A C 1
ATOM 680 O O . LEU A 1 114 ? -20.692 28.130 12.279 1.00 46.14 139 LEU A O 1
ATOM 685 N N . GLN A 1 115 ? -22.131 28.184 10.556 1.00 49.79 140 GLN A N 1
ATOM 686 C CA . GLN A 1 115 ? -21.341 27.245 9.749 1.00 52.39 140 GLN A CA 1
ATOM 687 C C . GLN A 1 115 ? -20.020 27.830 9.320 1.00 52.82 140 GLN A C 1
ATOM 688 O O . GLN A 1 115 ? -19.016 27.142 9.308 1.00 53.33 140 GLN A O 1
ATOM 694 N N . ALA A 1 116 ? -20.032 29.087 8.917 1.00 53.98 141 ALA A N 1
ATOM 695 C CA . ALA A 1 116 ? -18.817 29.744 8.451 1.00 55.41 141 ALA A CA 1
ATOM 696 C C . ALA A 1 116 ? -17.976 30.267 9.616 1.00 56.28 141 ALA A C 1
ATOM 697 O O . ALA A 1 116 ? -16.738 30.246 9.556 1.00 56.79 141 ALA A O 1
ATOM 699 N N . CYS A 1 117 ? -18.667 30.713 10.673 1.00 57.20 142 CYS A N 1
ATOM 700 C CA . CYS A 1 117 ? -18.097 31.459 11.812 1.00 57.66 142 CYS A CA 1
ATOM 701 C C . CYS A 1 117 ? -17.602 32.835 11.389 1.00 57.28 142 CYS A C 1
ATOM 702 O O . CYS A 1 117 ? -18.400 33.755 11.218 1.00 55.66 142 CYS A O 1
ATOM 705 N N . SER A 1 128 ? -8.163 34.600 5.256 1.00 45.21 153 SER A N 1
ATOM 706 C CA . SER A 1 128 ? -7.018 35.524 5.401 1.00 45.39 153 SER A CA 1
ATOM 707 C C . SER A 1 128 ? -7.437 37.027 5.214 1.00 44.88 153 SER A C 1
ATOM 708 O O . SER A 1 128 ? -7.172 37.878 6.076 1.00 45.12 153 SER A O 1
ATOM 711 N N . GLN A 1 129 ? -8.100 37.325 4.089 1.00 43.56 154 GLN A N 1
ATOM 712 C CA . GLN A 1 129 ? -8.826 38.576 3.887 1.00 42.36 154 GLN A CA 1
ATOM 713 C C . GLN A 1 129 ? -10.108 38.593 4.712 1.00 40.85 154 GLN A C 1
ATOM 714 O O . GLN A 1 129 ? -10.778 39.606 4.764 1.00 40.07 154 GLN A O 1
ATOM 720 N N . GLY A 1 130 ? -10.444 37.458 5.326 1.00 40.05 155 GLY A N 1
ATOM 721 C CA . GLY A 1 130 ? -11.649 37.274 6.149 1.00 39.67 155 GLY A CA 1
ATOM 722 C C . GLY A 1 130 ? -12.429 36.065 5.666 1.00 38.73 155 GLY A C 1
ATOM 723 O O . GLY A 1 130 ? -12.174 35.539 4.588 1.00 37.64 155 GLY A O 1
ATOM 724 N N . VAL A 1 131 ? -13.405 35.621 6.443 1.00 39.26 156 VAL A N 1
ATOM 725 C CA . VAL A 1 131 ? -14.143 34.413 6.068 1.00 39.09 156 VAL A CA 1
ATOM 726 C C . VAL A 1 131 ? -14.800 34.573 4.688 1.00 39.41 156 VAL A C 1
ATOM 727 O O . VAL A 1 131 ? -15.396 35.603 4.357 1.00 39.57 156 VAL A O 1
ATOM 731 N N . ASN A 1 132 ? -14.727 33.510 3.921 1.00 38.90 157 ASN A N 1
ATOM 732 C CA . ASN A 1 132 ? -14.980 33.545 2.505 1.00 39.48 157 ASN A CA 1
ATOM 733 C C . ASN A 1 132 ? -16.370 33.929 2.136 1.00 38.38 157 ASN A C 1
ATOM 734 O O . ASN A 1 132 ? -16.632 34.789 1.266 1.00 38.06 157 ASN A O 1
ATOM 739 N N . CYS A 1 133 ? -17.293 33.297 2.817 1.00 37.60 158 CYS A N 1
ATOM 740 C CA . CYS A 1 133 ? -18.655 33.521 2.502 1.00 37.58 158 CYS A CA 1
ATOM 741 C C . CYS A 1 133 ? -19.162 34.868 3.068 1.00 35.11 158 CYS A C 1
ATOM 742 O O . CYS A 1 133 ? -20.167 35.382 2.593 1.00 34.96 158 CYS A O 1
ATOM 745 N N . ILE A 1 134 ? -18.475 35.433 4.067 1.00 33.08 159 ILE A N 1
ATOM 746 C CA . ILE A 1 134 ? -18.794 36.794 4.532 1.00 32.60 159 ILE A CA 1
ATOM 747 C C . ILE A 1 134 ? -18.335 37.823 3.492 1.00 31.05 159 ILE A C 1
ATOM 748 O O . ILE A 1 134 ? -19.015 38.779 3.208 1.00 31.17 159 ILE A O 1
ATOM 753 N N . ARG A 1 135 ? -17.184 37.588 2.893 1.00 31.08 160 ARG A N 1
ATOM 754 C CA . ARG A 1 135 ? -16.689 38.458 1.858 1.00 30.40 160 ARG A CA 1
ATOM 755 C C . ARG A 1 135 ? -17.589 38.468 0.618 1.00 30.89 160 ARG A C 1
ATOM 756 O O . ARG A 1 135 ? -17.789 39.529 0.017 1.00 30.08 160 ARG A O 1
ATOM 764 N N . GLU A 1 136 ? -18.130 37.280 0.267 1.00 30.90 161 GLU A N 1
ATOM 765 C CA . GLU A 1 136 ? -19.166 37.109 -0.749 1.00 30.94 161 GLU A CA 1
ATOM 766 C C . GLU A 1 136 ? -20.426 37.842 -0.451 1.00 28.68 161 GLU A C 1
ATOM 767 O O . GLU A 1 136 ? -20.984 38.437 -1.332 1.00 28.41 161 GLU A O 1
ATOM 773 N N . ASP A 1 137 ? -20.895 37.768 0.783 1.00 27.94 162 ASP A N 1
ATOM 774 C CA . ASP A 1 137 ? -22.028 38.562 1.208 1.00 27.09 162 ASP A CA 1
ATOM 775 C C . ASP A 1 137 ? -21.800 40.074 1.099 1.00 26.27 162 ASP A C 1
ATOM 776 O O . ASP A 1 137 ? -22.726 40.810 0.768 1.00 25.53 162 ASP A O 1
ATOM 781 N N . VAL A 1 138 ? -20.586 40.541 1.382 1.00 25.15 163 VAL A N 1
ATOM 782 C CA . VAL A 1 138 ? -20.288 41.974 1.313 1.00 24.32 163 VAL A CA 1
ATOM 783 C C . VAL A 1 138 ? -20.326 42.403 -0.120 1.00 24.26 163 VAL A C 1
ATOM 784 O O . VAL A 1 138 ? -20.997 43.345 -0.463 1.00 24.45 163 VAL A O 1
ATOM 788 N N . ALA A 1 139 ? -19.608 41.676 -0.967 1.00 25.02 164 ALA A N 1
ATOM 789 C CA . ALA A 1 139 ? -19.635 41.868 -2.428 1.00 24.57 164 ALA A CA 1
ATOM 790 C C . ALA A 1 139 ? -21.030 41.970 -2.997 1.00 25.75 164 ALA A C 1
ATOM 791 O O . ALA A 1 139 ? -21.350 42.906 -3.797 1.00 26.29 164 ALA A O 1
ATOM 793 N N . ALA A 1 140 ? -21.872 41.012 -2.615 1.00 25.61 165 ALA A N 1
ATOM 794 C CA . ALA A 1 140 ? -23.258 40.983 -3.088 1.00 25.71 165 ALA A CA 1
ATOM 795 C C . ALA A 1 140 ? -24.014 42.144 -2.548 1.00 24.99 165 ALA A C 1
ATOM 796 O O . ALA A 1 140 ? -24.850 42.741 -3.229 1.00 26.22 165 ALA A O 1
ATOM 798 N N . TYR A 1 141 ? -23.758 42.491 -1.302 1.00 25.16 166 TYR A N 1
ATOM 799 C CA . TYR A 1 141 ? -24.359 43.723 -0.746 1.00 24.83 166 TYR A CA 1
ATOM 800 C C . TYR A 1 141 ? -23.954 45.049 -1.475 1.00 23.48 166 TYR A C 1
ATOM 801 O O . TYR A 1 141 ? -24.784 45.937 -1.743 1.00 23.41 166 TYR A O 1
ATOM 810 N N . ILE A 1 142 ? -22.676 45.176 -1.800 1.00 21.69 167 ILE A N 1
ATOM 811 C CA . ILE A 1 142 ? -22.194 46.304 -2.576 1.00 20.85 167 ILE A CA 1
ATOM 812 C C . ILE A 1 142 ? -22.919 46.385 -3.924 1.00 21.38 167 ILE A C 1
ATOM 813 O O . ILE A 1 142 ? -23.411 47.434 -4.298 1.00 20.88 167 ILE A O 1
ATOM 818 N N . THR A 1 143 ? -22.985 45.267 -4.628 1.00 22.60 168 THR A N 1
ATOM 819 C CA . THR A 1 143 ? -23.684 45.143 -5.903 1.00 23.39 168 THR A CA 1
ATOM 820 C C . THR A 1 143 ? -25.134 45.589 -5.788 1.00 24.30 168 THR A C 1
ATOM 821 O O . THR A 1 143 ? -25.553 46.428 -6.569 1.00 23.24 168 THR A O 1
ATOM 825 N N . ARG A 1 144 ? -25.887 45.091 -4.792 1.00 25.34 169 ARG A N 1
ATOM 826 C CA . ARG A 1 144 ? -27.280 45.543 -4.605 1.00 26.44 169 ARG A CA 1
ATOM 827 C C . ARG A 1 144 ? -27.352 47.033 -4.332 1.00 25.55 169 ARG A C 1
ATOM 828 O O . ARG A 1 144 ? -28.115 47.761 -4.981 1.00 26.88 169 ARG A O 1
ATOM 836 N N . ARG A 1 145 ? -26.534 47.513 -3.399 1.00 25.09 170 ARG A N 1
ATOM 837 C CA . ARG A 1 145 ? -26.536 48.934 -3.064 1.00 23.90 170 ARG A CA 1
ATOM 838 C C . ARG A 1 145 ? -26.240 49.800 -4.283 1.00 23.73 170 ARG A C 1
ATOM 839 O O . ARG A 1 145 ? -26.785 50.899 -4.418 1.00 22.50 170 ARG A O 1
ATOM 847 N N . ASP A 1 146 ? -25.338 49.324 -5.131 1.00 23.44 171 ASP A N 1
ATOM 848 C CA . ASP A 1 146 ? -24.923 50.076 -6.307 1.00 24.36 171 ASP A CA 1
ATOM 849 C C . ASP A 1 146 ? -25.715 49.787 -7.582 1.00 24.69 171 ASP A C 1
ATOM 850 O O . ASP A 1 146 ? -25.281 50.139 -8.662 1.00 24.64 171 ASP A O 1
ATOM 855 N N . GLY A 1 147 ? -26.918 49.244 -7.441 1.00 25.65 172 GLY A N 1
ATOM 856 C CA . GLY A 1 147 ? -27.815 49.053 -8.579 1.00 25.58 172 GLY A CA 1
ATOM 857 C C . GLY A 1 147 ? -27.274 48.125 -9.615 1.00 25.47 172 GLY A C 1
ATOM 858 O O . GLY A 1 147 ? -27.558 48.285 -10.764 1.00 26.77 172 GLY A O 1
ATOM 859 N N . GLY A 1 148 ? -26.482 47.150 -9.225 1.00 26.34 173 GLY A N 1
ATOM 860 C CA . GLY A 1 148 ? -25.970 46.159 -10.156 1.00 25.98 173 GLY A CA 1
ATOM 861 C C . GLY A 1 148 ? -24.517 46.346 -10.536 1.00 26.49 173 GLY A C 1
ATOM 862 O O . GLY A 1 148 ? -23.998 45.564 -11.327 1.00 26.99 173 GLY A O 1
ATOM 863 N N . VAL A 1 149 ? -23.834 47.383 -10.040 1.00 26.08 174 VAL A N 1
ATOM 864 C CA . VAL A 1 149 ? -22.422 47.523 -10.410 1.00 25.84 174 VAL A CA 1
ATOM 865 C C . VAL A 1 149 ? -21.715 46.368 -9.655 1.00 25.94 174 VAL A C 1
ATOM 866 O O . VAL A 1 149 ? -21.834 46.291 -8.441 1.00 25.43 174 VAL A O 1
ATOM 870 N N . PRO A 1 150 ? -21.046 45.443 -10.377 1.00 26.84 175 PRO A N 1
ATOM 871 C CA . PRO A 1 150 ? -20.452 44.258 -9.693 1.00 27.85 175 PRO A CA 1
ATOM 872 C C . PRO A 1 150 ? -19.297 44.553 -8.731 1.00 27.62 175 PRO A C 1
ATOM 873 O O . PRO A 1 150 ? -18.551 45.515 -8.908 1.00 27.74 175 PRO A O 1
ATOM 877 N N . ALA A 1 151 ? -19.231 43.730 -7.696 1.00 27.78 176 ALA A N 1
ATOM 878 C CA . ALA A 1 151 ? -18.192 43.749 -6.689 1.00 28.57 176 ALA A CA 1
ATOM 879 C C . ALA A 1 151 ? -17.625 42.344 -6.598 1.00 29.34 176 ALA A C 1
ATOM 880 O O . ALA A 1 151 ? -18.351 41.351 -6.714 1.00 28.84 176 ALA A O 1
ATOM 882 N N . ASP A 1 152 ? -16.305 42.278 -6.431 1.00 30.30 177 ASP A N 1
ATOM 883 C CA . ASP A 1 152 ? -15.563 41.048 -6.402 1.00 30.36 177 ASP A CA 1
ATOM 884 C C . ASP A 1 152 ? -15.126 40.749 -4.952 1.00 30.73 177 ASP A C 1
ATOM 885 O O . ASP A 1 152 ? -14.426 41.569 -4.335 1.00 29.28 177 ASP A O 1
ATOM 890 N N . PRO A 1 153 ? -15.504 39.553 -4.432 1.00 31.17 178 PRO A N 1
ATOM 891 C CA . PRO A 1 153 ? -15.174 39.112 -3.068 1.00 31.00 178 PRO A CA 1
ATOM 892 C C . PRO A 1 153 ? -13.698 39.165 -2.766 1.00 30.78 178 PRO A C 1
ATOM 893 O O . PRO A 1 153 ? -13.367 39.383 -1.633 1.00 30.31 178 PRO A O 1
ATOM 897 N N . ASP A 1 154 ? -12.835 38.998 -3.771 1.00 30.60 179 ASP A N 1
ATOM 898 C CA . ASP A 1 154 ? -11.382 39.079 -3.600 1.00 31.44 179 ASP A CA 1
ATOM 899 C C . ASP A 1 154 ? -10.808 40.473 -3.372 1.00 30.68 179 ASP A C 1
ATOM 900 O O . ASP A 1 154 ? -9.642 40.601 -3.009 1.00 29.29 179 ASP A O 1
ATOM 905 N N . ASN A 1 155 ? -11.617 41.495 -3.638 1.00 29.64 180 ASN A N 1
ATOM 906 C CA . ASN A 1 155 ? -11.296 42.906 -3.337 1.00 27.93 180 ASN A CA 1
ATOM 907 C C . ASN A 1 155 ? -11.796 43.319 -1.974 1.00 25.52 180 ASN A C 1
ATOM 908 O O . ASN A 1 155 ? -11.643 44.458 -1.599 1.00 23.61 180 ASN A O 1
ATOM 913 N N . ILE A 1 156 ? -12.438 42.403 -1.267 1.00 23.77 181 ILE A N 1
ATOM 914 C CA . ILE A 1 156 ? -12.941 42.673 0.057 1.00 23.59 181 ILE A CA 1
ATOM 915 C C . ILE A 1 156 ? -11.975 42.136 1.107 1.00 24.40 181 ILE A C 1
ATOM 916 O O . ILE A 1 156 ? -11.537 40.986 1.020 1.00 24.65 181 ILE A O 1
ATOM 921 N N . TYR A 1 157 ? -11.699 42.973 2.109 1.00 24.72 182 TYR A N 1
ATOM 922 C CA . TYR A 1 157 ? -10.883 42.662 3.276 1.00 24.27 182 TYR A CA 1
ATOM 923 C C . TYR A 1 157 ? -11.661 43.029 4.515 1.00 23.76 182 TYR A C 1
ATOM 924 O O . TYR A 1 157 ? -12.094 44.178 4.662 1.00 22.75 182 TYR A O 1
ATOM 933 N N . LEU A 1 158 ? -11.888 42.039 5.383 1.00 24.01 183 LEU A N 1
ATOM 934 C CA . LEU A 1 158 ? -12.538 42.251 6.686 1.00 25.11 183 LEU A CA 1
ATOM 935 C C . LEU A 1 158 ? -11.519 42.831 7.667 1.00 24.80 183 LEU A C 1
ATOM 936 O O . LEU A 1 158 ? -10.355 42.520 7.592 1.00 24.69 183 LEU A O 1
ATOM 941 N N . THR A 1 159 ? -11.950 43.734 8.526 1.00 24.18 184 THR A N 1
ATOM 942 C CA . THR A 1 159 ? -11.048 44.482 9.369 1.00 23.42 184 THR A CA 1
ATOM 943 C C . THR A 1 159 ? -11.727 44.587 10.719 1.00 23.96 184 THR A C 1
ATOM 944 O O . THR A 1 159 ? -12.924 44.351 10.865 1.00 24.93 184 THR A O 1
ATOM 948 N N . THR A 1 160 ? -10.980 44.983 11.712 1.00 25.26 185 THR A N 1
ATOM 949 C CA . THR A 1 160 ? -11.540 45.245 13.036 1.00 26.68 185 THR A CA 1
ATOM 950 C C . THR A 1 160 ? -11.929 46.713 13.150 1.00 25.93 185 THR A C 1
ATOM 951 O O . THR A 1 160 ? -11.192 47.519 13.749 1.00 27.52 185 THR A O 1
ATOM 955 N N . GLY A 1 161 ? -13.052 47.057 12.557 1.00 24.69 186 GLY A N 1
ATOM 956 C CA . GLY A 1 161 ? -13.497 48.458 12.385 1.00 23.58 186 GLY A CA 1
ATOM 957 C C . GLY A 1 161 ? -12.922 49.069 11.119 1.00 23.18 186 GLY A C 1
ATOM 958 O O . GLY A 1 161 ? -11.929 48.580 10.574 1.00 21.67 186 GLY A O 1
ATOM 959 N N . ALA A 1 162 ? -13.555 50.150 10.653 1.00 22.59 187 ALA A N 1
ATOM 960 C CA . ALA A 1 162 ? -13.034 50.972 9.557 1.00 22.25 187 ALA A CA 1
ATOM 961 C C . ALA A 1 162 ? -11.694 51.608 9.936 1.00 21.78 187 ALA A C 1
ATOM 962 O O . ALA A 1 162 ? -10.877 51.846 9.071 1.00 22.75 187 ALA A O 1
ATOM 964 N N . SER A 1 163 ? -11.516 51.903 11.214 1.00 21.38 188 SER A N 1
ATOM 965 C CA . SER A 1 163 ? -10.266 52.454 11.776 1.00 21.89 188 SER A CA 1
ATOM 966 C C . SER A 1 163 ? -9.037 51.630 11.404 1.00 20.66 188 SER A C 1
ATOM 967 O O . SER A 1 163 ? -8.038 52.171 11.037 1.00 19.07 188 SER A O 1
ATOM 970 N N . ASP A 1 164 ? -9.164 50.317 11.569 1.00 21.53 189 ASP A N 1
ATOM 971 C CA . ASP A 1 164 ? -8.163 49.303 11.215 1.00 22.09 189 ASP A CA 1
ATOM 972 C C . ASP A 1 164 ? -7.878 49.299 9.720 1.00 21.61 189 ASP A C 1
ATOM 973 O O . ASP A 1 164 ? -6.738 49.269 9.279 1.00 22.32 189 ASP A O 1
ATOM 978 N N . GLY A 1 165 ? -8.920 49.366 8.910 1.00 21.38 190 GLY A N 1
ATOM 979 C CA . GLY A 1 165 ? -8.721 49.471 7.472 1.00 21.41 190 GLY A CA 1
ATOM 980 C C . GLY A 1 165 ? -7.997 50.732 7.011 1.00 20.39 190 GLY A C 1
ATOM 981 O O . GLY A 1 165 ? -7.086 50.677 6.200 1.00 19.34 190 GLY A O 1
ATOM 982 N N . ILE A 1 166 ? -8.442 51.865 7.538 1.00 20.45 191 ILE A N 1
ATOM 983 C CA . ILE A 1 166 ? -7.867 53.139 7.217 1.00 20.27 191 ILE A CA 1
ATOM 984 C C . ILE A 1 166 ? -6.374 53.138 7.633 1.00 20.75 191 ILE A C 1
ATOM 985 O O . ILE A 1 166 ? -5.511 53.583 6.873 1.00 20.74 191 ILE A O 1
ATOM 990 N N . SER A 1 167 ? -6.083 52.638 8.840 1.00 20.36 192 SER A N 1
ATOM 991 C CA . SER A 1 167 ? -4.698 52.544 9.331 1.00 20.66 192 SER A CA 1
ATOM 992 C C . SER A 1 167 ? -3.836 51.711 8.424 1.00 20.96 192 SER A C 1
ATOM 993 O O . SER A 1 167 ? -2.691 52.063 8.189 1.00 22.29 192 SER A O 1
ATOM 996 N N . THR A 1 168 ? -4.378 50.602 7.961 1.00 21.53 193 THR A N 1
ATOM 997 C CA . THR A 1 168 ? -3.638 49.606 7.213 1.00 23.01 193 THR A CA 1
ATOM 998 C C . THR A 1 168 ? -3.338 50.143 5.831 1.00 24.13 193 THR A C 1
ATOM 999 O O . THR A 1 168 ? -2.202 50.058 5.390 1.00 24.97 193 THR A O 1
ATOM 1003 N N . ILE A 1 169 ? -4.359 50.703 5.167 1.00 24.02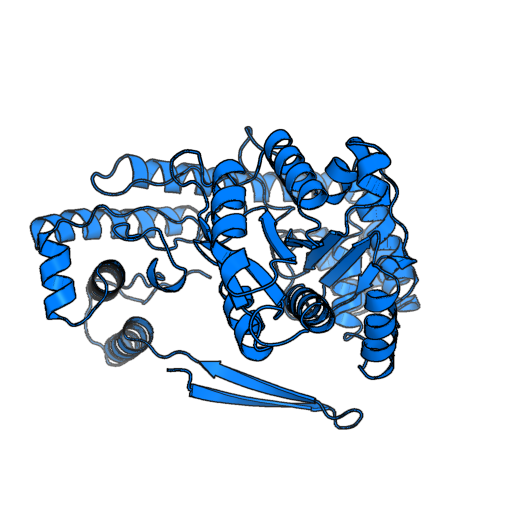 194 ILE A N 1
ATOM 1004 C CA . ILE A 1 169 ? -4.177 51.352 3.876 1.00 23.82 194 ILE A CA 1
ATOM 1005 C C . ILE A 1 169 ? -3.210 52.523 3.953 1.00 22.97 194 ILE A C 1
ATOM 1006 O O . ILE A 1 169 ? -2.328 52.633 3.126 1.00 22.20 194 ILE A O 1
ATOM 1011 N N . LEU A 1 170 ? -3.346 53.398 4.925 1.00 22.64 195 LEU A N 1
ATOM 1012 C CA . LEU A 1 170 ? -2.396 54.514 4.996 1.00 24.32 195 LEU A CA 1
ATOM 1013 C C . LEU A 1 170 ? -0.913 54.065 5.244 1.00 25.64 195 LEU A C 1
ATOM 1014 O O . LEU A 1 170 ? 0.035 54.616 4.682 1.00 25.67 195 LEU A O 1
ATOM 1019 N N . LYS A 1 171 ? -0.749 53.070 6.097 1.00 27.59 196 LYS A N 1
ATOM 1020 C CA . LYS A 1 171 ? 0.542 52.468 6.372 1.00 29.79 196 LYS A CA 1
ATOM 1021 C C . LYS A 1 171 ? 1.223 51.880 5.133 1.00 28.96 196 LYS A C 1
ATOM 1022 O O . LYS A 1 171 ? 2.380 52.135 4.917 1.00 29.57 196 LYS A O 1
ATOM 1028 N N . ILE A 1 172 ? 0.522 51.106 4.330 1.00 28.91 197 ILE A N 1
ATOM 1029 C CA . ILE A 1 172 ? 1.129 50.596 3.099 1.00 30.07 197 ILE A CA 1
ATOM 1030 C C . ILE A 1 172 ? 1.351 51.668 1.988 1.00 30.14 197 ILE A C 1
ATOM 1031 O O . ILE A 1 172 ? 1.998 51.370 1.007 1.00 32.36 197 ILE A O 1
ATOM 1036 N N . LEU A 1 173 ? 0.807 52.861 2.115 1.00 29.12 198 LEU A N 1
ATOM 1037 C CA . LEU A 1 173 ? 0.946 53.881 1.085 1.00 29.69 198 LEU A CA 1
ATOM 1038 C C . LEU A 1 173 ? 2.048 54.904 1.363 1.00 30.16 198 LEU A C 1
ATOM 1039 O O . LEU A 1 173 ? 2.514 55.557 0.443 1.00 31.53 198 LEU A O 1
ATOM 1044 N N . VAL A 1 174 ? 2.404 55.102 2.622 1.00 31.00 199 VAL A N 1
ATOM 1045 C CA . VAL A 1 174 ? 3.363 56.133 3.004 1.00 32.18 199 VAL A CA 1
ATOM 1046 C C . VAL A 1 174 ? 4.772 55.583 2.767 1.00 34.58 199 VAL A C 1
ATOM 1047 O O . VAL A 1 174 ? 5.051 54.422 3.113 1.00 34.60 199 VAL A O 1
ATOM 1051 N N . SER A 1 175 ? 5.601 56.403 2.104 1.00 36.21 200 SER A N 1
ATOM 1052 C CA . SER A 1 175 ? 7.016 56.104 1.821 1.00 37.46 200 SER A CA 1
ATOM 1053 C C . SER A 1 175 ? 7.773 57.387 1.434 1.00 37.53 200 SER A C 1
ATOM 1054 O O . SER A 1 175 ? 7.256 58.503 1.558 1.00 36.49 200 SER A O 1
ATOM 1057 N N . GLY A 1 176 ? 9.029 57.223 1.010 1.00 38.83 201 GLY A N 1
ATOM 1058 C CA . GLY A 1 176 ? 9.866 58.359 0.561 1.00 38.72 201 GLY A CA 1
ATOM 1059 C C . GLY A 1 176 ? 10.455 59.112 1.723 1.00 39.77 201 GLY A C 1
ATOM 1060 O O . GLY A 1 176 ? 10.341 58.695 2.872 1.00 39.73 201 GLY A O 1
ATOM 1061 N N . GLY A 1 177 ? 11.090 60.238 1.428 1.00 40.88 202 GLY A N 1
ATOM 1062 C CA . GLY A 1 177 ? 11.834 60.965 2.446 1.00 41.56 202 GLY A CA 1
ATOM 1063 C C . GLY A 1 177 ? 11.991 62.398 2.034 1.00 42.15 202 GLY A C 1
ATOM 1064 O O . GLY A 1 177 ? 12.010 62.704 0.846 1.00 43.59 202 GLY A O 1
ATOM 1065 N N . GLY A 1 178 ? 12.093 63.272 3.016 1.00 42.77 203 GLY A N 1
ATOM 1066 C CA . GLY A 1 178 ? 12.112 64.699 2.762 1.00 43.83 203 GLY A CA 1
ATOM 1067 C C . GLY A 1 178 ? 11.047 65.085 1.745 1.00 44.75 203 GLY A C 1
ATOM 1068 O O . GLY A 1 178 ? 9.873 64.689 1.860 1.00 45.13 203 GLY A O 1
ATOM 1069 N N . LYS A 1 179 ? 11.466 65.826 0.728 1.00 44.54 204 LYS A N 1
ATOM 1070 C CA . LYS A 1 179 ? 10.533 66.403 -0.240 1.00 44.25 204 LYS A CA 1
ATOM 1071 C C . LYS A 1 179 ? 9.758 65.354 -1.083 1.00 43.12 204 LYS A C 1
ATOM 1072 O O . LYS A 1 179 ? 8.807 65.712 -1.773 1.00 43.44 204 LYS A O 1
ATOM 1074 N N . SER A 1 180 ? 10.165 64.088 -1.037 1.00 41.93 205 SER A N 1
ATOM 1075 C CA . SER A 1 180 ? 9.389 63.007 -1.659 1.00 41.09 205 SER A CA 1
ATOM 1076 C C . SER A 1 180 ? 8.502 62.181 -0.659 1.00 39.23 205 SER A C 1
ATOM 1077 O O . SER A 1 180 ? 7.954 61.148 -1.017 1.00 38.70 205 SER A O 1
ATOM 1080 N N . ARG A 1 181 ? 8.360 62.657 0.572 1.00 37.36 206 ARG A N 1
ATOM 1081 C CA . ARG A 1 181 ? 7.630 61.920 1.594 1.00 36.17 206 ARG A CA 1
ATOM 1082 C C . ARG A 1 181 ? 6.137 62.017 1.272 1.00 33.65 206 ARG A C 1
ATOM 1083 O O . ARG A 1 181 ? 5.654 63.087 0.919 1.00 32.34 206 ARG A O 1
ATOM 1091 N N . THR A 1 182 ? 5.426 60.894 1.371 1.00 30.71 207 THR A N 1
ATOM 1092 C CA . THR A 1 182 ? 4.010 60.864 1.019 1.00 28.65 207 THR A CA 1
ATOM 1093 C C . THR A 1 182 ? 3.203 61.977 1.707 1.00 26.71 207 THR A C 1
ATOM 1094 O O . THR A 1 182 ? 3.297 62.175 2.909 1.00 25.75 207 THR A O 1
ATOM 1098 N N . GLY A 1 183 ? 2.482 62.733 0.900 1.00 24.74 208 GLY A N 1
ATOM 1099 C CA . GLY A 1 183 ? 1.498 63.708 1.406 1.00 24.99 208 GLY A CA 1
ATOM 1100 C C . GLY A 1 183 ? 0.094 63.075 1.423 1.00 23.58 208 GLY A C 1
ATOM 1101 O O . GLY A 1 183 ? -0.321 62.439 0.453 1.00 23.28 208 GLY A O 1
ATOM 1102 N N . VAL A 1 184 ? -0.608 63.213 2.540 1.00 22.28 209 VAL A N 1
ATOM 1103 C CA . VAL A 1 184 ? -1.973 62.671 2.670 1.00 21.03 209 VAL A CA 1
ATOM 1104 C C . VAL A 1 184 ? -2.938 63.814 2.847 1.00 20.96 209 VAL A C 1
ATOM 1105 O O . VAL A 1 184 ? -2.831 64.547 3.826 1.00 20.37 209 VAL A O 1
ATOM 1109 N N . MET A 1 185 ? -3.893 63.952 1.910 1.00 20.38 210 MET A N 1
ATOM 1110 C CA . MET A 1 185 ? -4.870 65.031 1.965 1.00 22.77 210 MET A CA 1
ATOM 1111 C C . MET A 1 185 ? -6.103 64.652 2.813 1.00 20.76 210 MET A C 1
ATOM 1112 O O . MET A 1 185 ? -6.653 63.609 2.635 1.00 19.61 210 MET A O 1
ATOM 1117 N N . ILE A 1 186 ? -6.482 65.520 3.748 1.00 21.66 211 ILE A N 1
ATOM 1118 C CA . ILE A 1 186 ? -7.497 65.278 4.760 1.00 20.73 211 ILE A CA 1
ATOM 1119 C C . ILE A 1 186 ? -8.367 66.509 4.909 1.00 20.51 211 ILE A C 1
ATOM 1120 O O . ILE A 1 186 ? -7.884 67.596 4.740 1.00 19.60 211 ILE A O 1
ATOM 1125 N N . PRO A 1 187 ? -9.688 66.342 5.158 1.00 21.26 212 PRO A N 1
ATOM 1126 C CA . PRO A 1 187 ? -10.552 67.528 5.313 1.00 20.62 212 PRO A CA 1
ATOM 1127 C C . PRO A 1 187 ? -10.460 68.236 6.660 1.00 21.92 212 PRO A C 1
ATOM 1128 O O . PRO A 1 187 ? -10.113 67.612 7.696 1.00 20.12 212 PRO A O 1
ATOM 1132 N N . ILE A 1 188 ? -10.769 69.543 6.600 1.00 21.61 213 ILE A N 1
ATOM 1133 C CA . ILE A 1 188 ? -10.962 70.417 7.755 1.00 22.55 213 ILE A CA 1
ATOM 1134 C C . ILE A 1 188 ? -12.322 71.038 7.615 1.00 21.45 213 ILE A C 1
ATOM 1135 O O . ILE A 1 188 ? -12.641 71.604 6.583 1.00 20.72 213 ILE A O 1
ATOM 1140 N N . PRO A 1 189 ? -13.152 70.877 8.623 1.00 21.77 214 PRO A N 1
ATOM 1141 C CA . PRO A 1 189 ? -12.988 70.149 9.903 1.00 22.37 214 PRO A CA 1
ATOM 1142 C C . PRO A 1 189 ? -12.646 68.646 9.758 1.00 22.39 214 PRO A C 1
ATOM 1143 O O . PRO A 1 189 ? -13.049 67.972 8.839 1.00 21.24 214 PRO A O 1
ATOM 1147 N N . GLN A 1 190 ? -11.802 68.184 10.650 1.00 23.66 215 GLN A N 1
ATOM 1148 C CA . GLN A 1 190 ? -11.230 66.820 10.605 1.00 24.89 215 GLN A CA 1
ATOM 1149 C C . GLN A 1 190 ? -12.091 65.823 11.353 1.00 21.94 215 GLN A C 1
ATOM 1150 O O . GLN A 1 190 ? -12.721 66.184 12.323 1.00 19.02 215 GLN A O 1
ATOM 1156 N N . TYR A 1 191 ? -12.087 64.582 10.876 1.00 21.46 216 TYR A N 1
ATOM 1157 C CA . TYR A 1 191 ? -12.284 63.429 11.733 1.00 20.78 216 TYR A CA 1
ATOM 1158 C C . TYR A 1 191 ? -10.855 63.127 12.229 1.00 20.29 216 TYR A C 1
ATOM 1159 O O . TYR A 1 191 ? -9.976 62.752 11.450 1.00 19.60 216 TYR A O 1
ATOM 1168 N N . PRO A 1 192 ? -10.590 63.388 13.519 1.00 20.95 217 PRO A N 1
ATOM 1169 C CA . PRO A 1 192 ? -9.205 63.417 14.016 1.00 21.55 217 PRO A CA 1
ATOM 1170 C C . PRO A 1 192 ? -8.423 62.109 13.934 1.00 22.66 217 PRO A C 1
ATOM 1171 O O . PRO A 1 192 ? -7.216 62.129 14.080 1.00 25.22 217 PRO A O 1
ATOM 1175 N N . LEU A 1 193 ? -9.050 60.972 13.649 1.00 22.41 218 LEU A N 1
ATOM 1176 C CA . LEU A 1 193 ? -8.264 59.781 13.387 1.00 21.04 218 LEU A CA 1
ATOM 1177 C C . LEU A 1 193 ? -7.139 60.020 12.339 1.00 21.35 218 LEU A C 1
ATOM 1178 O O . LEU A 1 193 ? -6.032 59.520 12.478 1.00 21.28 218 LEU A O 1
ATOM 1183 N N . TYR A 1 194 ? -7.451 60.705 11.250 1.00 21.42 219 TYR A N 1
ATOM 1184 C CA . TYR A 1 194 ? -6.565 60.731 10.084 1.00 21.48 219 TYR A CA 1
ATOM 1185 C C . TYR A 1 194 ? -5.237 61.518 10.382 1.00 22.14 219 TYR A C 1
ATOM 1186 O O . TYR A 1 194 ? -4.147 61.090 10.054 1.00 22.39 219 TYR A O 1
ATOM 1195 N N . SER A 1 195 ? -5.358 62.679 10.964 1.00 22.68 220 SER A N 1
ATOM 1196 C CA . SER A 1 195 ? -4.204 63.417 11.483 1.00 24.41 220 SER A CA 1
ATOM 1197 C C . SER A 1 195 ? -3.289 62.572 12.367 1.00 24.30 220 SER A C 1
ATOM 1198 O O . SER A 1 195 ? -2.068 62.500 12.188 1.00 24.72 220 SER A O 1
ATOM 1201 N N . ALA A 1 196 ? -3.909 61.913 13.334 1.00 24.86 221 ALA A N 1
ATOM 1202 C CA . ALA A 1 196 ? -3.204 61.045 14.250 1.00 24.69 221 ALA A CA 1
ATOM 1203 C C . ALA A 1 196 ? -2.487 59.929 13.520 1.00 24.06 221 ALA A C 1
ATOM 1204 O O . ALA A 1 196 ? -1.337 59.652 13.819 1.00 25.56 221 ALA A O 1
ATOM 1206 N N . VAL A 1 197 ? -3.153 59.243 12.608 1.00 24.17 222 VAL A N 1
ATOM 1207 C CA . VAL A 1 197 ? -2.467 58.176 11.841 1.00 24.17 222 VAL A CA 1
ATOM 1208 C C . VAL A 1 197 ? -1.318 58.742 10.980 1.00 24.75 222 VAL A C 1
ATOM 1209 O O . VAL A 1 197 ? -0.256 58.144 10.900 1.00 24.71 222 VAL A O 1
ATOM 1213 N N . ILE A 1 198 ? -1.543 59.898 10.362 1.00 25.96 223 ILE A N 1
ATOM 1214 C CA . ILE A 1 198 ? -0.521 60.528 9.560 1.00 27.25 223 ILE A CA 1
ATOM 1215 C C . ILE A 1 198 ? 0.769 60.769 10.375 1.00 27.27 223 ILE A C 1
ATOM 1216 O O . ILE A 1 198 ? 1.825 60.456 9.874 1.00 25.77 223 ILE A O 1
ATOM 1221 N N . SER A 1 199 ? 0.642 61.296 11.604 1.00 28.68 224 SER A N 1
ATOM 1222 C CA . SER A 1 199 ? 1.762 61.439 12.576 1.00 30.45 224 SER A CA 1
ATOM 1223 C C . SER A 1 199 ? 2.476 60.166 12.972 1.00 31.14 224 SER A C 1
ATOM 1224 O O . SER A 1 199 ? 3.676 60.123 12.961 1.00 32.73 224 SER A O 1
ATOM 1227 N N . GLU A 1 200 ? 1.734 59.142 13.354 1.00 31.45 225 GLU A N 1
ATOM 1228 C CA . GLU A 1 200 ? 2.302 57.866 13.652 1.00 31.49 225 GLU A CA 1
ATOM 1229 C C . GLU A 1 200 ? 3.119 57.363 12.511 1.00 31.48 225 GLU A C 1
ATOM 1230 O O . GLU A 1 200 ? 4.048 56.616 12.728 1.00 31.77 225 GLU A O 1
ATOM 1236 N N . LEU A 1 201 ? 2.704 57.645 11.278 1.00 31.10 226 LEU A N 1
ATOM 1237 C CA . LEU A 1 201 ? 3.424 57.105 10.113 1.00 30.59 226 LEU A CA 1
ATOM 1238 C C . LEU A 1 201 ? 4.469 58.101 9.577 1.00 30.38 226 LEU A C 1
ATOM 1239 O O . LEU A 1 201 ? 5.101 57.816 8.622 1.00 30.02 226 LEU A O 1
ATOM 1244 N N . ASP A 1 202 ? 4.634 59.236 10.222 1.00 31.02 227 ASP A N 1
ATOM 1245 C CA A ASP A 1 202 ? 5.564 60.268 9.783 0.50 32.07 227 ASP A CA 1
ATOM 1246 C CA B ASP A 1 202 ? 5.561 60.290 9.786 0.50 32.22 227 ASP A CA 1
ATOM 1247 C C . ASP A 1 202 ? 5.331 60.689 8.330 1.00 32.41 227 ASP A C 1
ATOM 1248 O O . ASP A 1 202 ? 6.286 60.888 7.553 1.00 32.13 227 ASP A O 1
ATOM 1257 N N . ALA A 1 203 ? 4.052 60.825 7.965 1.00 31.79 228 ALA A N 1
ATOM 1258 C CA . ALA A 1 203 ? 3.703 61.268 6.621 1.00 31.03 228 ALA A CA 1
ATOM 1259 C C . ALA A 1 203 ? 3.409 62.739 6.740 1.00 30.13 228 ALA A C 1
ATOM 1260 O O . ALA A 1 203 ? 3.416 63.302 7.840 1.00 29.62 228 ALA A O 1
ATOM 1262 N N . ILE A 1 204 ? 3.185 63.389 5.611 1.00 29.41 229 ILE A N 1
ATOM 1263 C CA . ILE A 1 204 ? 2.912 64.824 5.636 1.00 28.19 229 ILE A CA 1
ATOM 1264 C C . ILE A 1 204 ? 1.402 65.039 5.497 1.00 27.45 229 ILE A C 1
ATOM 1265 O O . ILE A 1 204 ? 0.753 64.546 4.562 1.00 26.46 229 ILE A O 1
ATOM 1270 N N . GLN A 1 205 ? 0.865 65.830 6.411 1.00 27.00 230 GLN A N 1
ATOM 1271 C CA . GLN A 1 205 ? -0.529 66.202 6.382 1.00 26.89 230 GLN A CA 1
ATOM 1272 C C . GLN A 1 205 ? -0.797 67.355 5.417 1.00 27.06 230 GLN A C 1
ATOM 1273 O O . GLN A 1 205 ? -0.193 68.387 5.545 1.00 28.09 230 GLN A O 1
ATOM 1279 N N . VAL A 1 206 ? -1.742 67.195 4.485 1.00 27.00 231 VAL A N 1
ATOM 1280 C CA . VAL A 1 206 ? -2.110 68.235 3.568 1.00 25.47 231 VAL A CA 1
ATOM 1281 C C . VAL A 1 206 ? -3.601 68.520 3.780 1.00 25.74 231 VAL A C 1
ATOM 1282 O O . VAL A 1 206 ? -4.453 67.680 3.502 1.00 25.31 231 VAL A O 1
ATOM 1286 N N . ASN A 1 207 ? -3.885 69.702 4.298 1.00 24.20 232 ASN A N 1
ATOM 1287 C CA . ASN A 1 207 ? -5.201 70.126 4.641 1.00 24.57 232 ASN A CA 1
ATOM 1288 C C . ASN A 1 207 ? -5.977 70.590 3.415 1.00 24.24 232 ASN A C 1
ATOM 1289 O O . ASN A 1 207 ? -5.422 71.242 2.541 1.00 23.61 232 ASN A O 1
ATOM 1294 N N . TYR A 1 208 ? -7.245 70.200 3.314 1.00 23.24 233 TYR A N 1
ATOM 1295 C CA . TYR A 1 208 ? -8.139 70.855 2.391 1.00 23.03 233 TYR A CA 1
ATOM 1296 C C . TYR A 1 208 ? -9.366 71.216 3.185 1.00 23.15 233 TYR A C 1
ATOM 1297 O O . TYR A 1 208 ? -9.705 70.529 4.143 1.00 23.70 233 TYR A O 1
ATOM 1306 N N . TYR A 1 209 ? -9.981 72.337 2.837 1.00 22.80 234 TYR A N 1
ATOM 1307 C CA . TYR A 1 209 ? -11.044 72.926 3.634 1.00 22.25 234 TYR A CA 1
ATOM 1308 C C . TYR A 1 209 ? -12.298 72.611 2.963 1.00 22.28 234 TYR A C 1
ATOM 1309 O O . TYR A 1 209 ? -12.435 72.938 1.776 1.00 23.16 234 TYR A O 1
ATOM 1318 N N . LEU A 1 210 ? -13.209 71.961 3.703 1.00 22.20 235 LEU A N 1
ATOM 1319 C CA . LEU A 1 210 ? -14.550 71.712 3.242 1.00 22.51 235 LEU A CA 1
ATOM 1320 C C . LEU A 1 210 ? -15.210 73.095 3.093 1.00 24.54 235 LEU A C 1
ATOM 1321 O O . LEU A 1 210 ? -14.876 74.056 3.842 1.00 24.45 235 LEU A O 1
ATOM 1326 N N . ASP A 1 211 ? -16.142 73.203 2.152 1.00 25.41 236 ASP A N 1
ATOM 1327 C CA . ASP A 1 211 ? -16.689 74.527 1.806 1.00 26.05 236 ASP A CA 1
ATOM 1328 C C . ASP A 1 211 ? -17.904 74.882 2.597 1.00 25.09 236 ASP A C 1
ATOM 1329 O O . ASP A 1 211 ? -19.029 74.501 2.265 1.00 24.03 236 ASP A O 1
ATOM 1334 N N . GLU A 1 212 ? -17.683 75.623 3.683 1.00 26.04 237 GLU A N 1
ATOM 1335 C CA . GLU A 1 212 ? -18.762 75.890 4.604 1.00 26.29 237 GLU A CA 1
ATOM 1336 C C . GLU A 1 212 ? -19.896 76.708 3.981 1.00 26.92 237 GLU A C 1
ATOM 1337 O O . GLU A 1 212 ? -21.048 76.547 4.371 1.00 27.92 237 GLU A O 1
ATOM 1343 N N . GLU A 1 213 ? -19.609 77.531 2.979 1.00 27.60 238 GLU A N 1
ATOM 1344 C CA . GLU A 1 213 ? -20.652 78.367 2.372 1.00 29.28 238 GLU A CA 1
ATOM 1345 C C . GLU A 1 213 ? -21.493 77.654 1.301 1.00 28.78 238 GLU A C 1
ATOM 1346 O O . GLU A 1 213 ? -22.403 78.230 0.746 1.00 28.52 238 GLU A O 1
ATOM 1352 N N . ASN A 1 214 ? -21.156 76.416 0.985 1.00 28.16 239 ASN A N 1
ATOM 1353 C CA . ASN A 1 214 ? -21.996 75.604 0.171 1.00 27.56 239 ASN A CA 1
ATOM 1354 C C . ASN A 1 214 ? -22.146 74.209 0.812 1.00 27.52 239 ASN A C 1
ATOM 1355 O O . ASN A 1 214 ? -21.724 73.214 0.228 1.00 25.44 239 ASN A O 1
ATOM 1360 N N . CYS A 1 215 ? -22.751 74.154 2.010 1.00 27.28 240 CYS A N 1
ATOM 1361 C CA . CYS A 1 215 ? -23.100 72.899 2.692 1.00 28.41 240 CYS A CA 1
ATOM 1362 C C . CYS A 1 215 ? -21.946 71.925 2.882 1.00 27.26 240 CYS A C 1
ATOM 1363 O O . CYS A 1 215 ? -22.132 70.681 2.752 1.00 27.60 240 CYS A O 1
ATOM 1366 N N . TRP A 1 216 ? -20.769 72.489 3.132 1.00 25.74 241 TRP A N 1
ATOM 1367 C CA . TRP A 1 216 ? -19.558 71.736 3.434 1.00 25.33 241 TRP A CA 1
ATOM 1368 C C . TRP A 1 216 ? -19.115 70.883 2.241 1.00 26.12 241 TRP A C 1
ATOM 1369 O O . TRP A 1 216 ? -18.552 69.780 2.414 1.00 25.38 241 TRP A O 1
ATOM 1380 N N . ALA A 1 217 ? -19.406 71.385 1.035 1.00 27.13 242 ALA A N 1
ATOM 1381 C CA . ALA A 1 217 ? -19.071 70.683 -0.188 1.00 27.84 242 ALA A CA 1
ATOM 1382 C C . ALA A 1 217 ? -17.565 70.556 -0.349 1.00 29.15 242 ALA A C 1
ATOM 1383 O O . ALA A 1 217 ? -16.792 71.376 0.152 1.00 28.63 242 ALA A O 1
ATOM 1385 N N . LEU A 1 218 ? -17.154 69.497 -1.048 1.00 30.21 243 LEU A N 1
ATOM 1386 C CA . LEU A 1 218 ? -15.795 69.389 -1.478 1.00 31.11 243 LEU A CA 1
ATOM 1387 C C . LEU A 1 218 ? -15.707 70.275 -2.709 1.00 31.39 243 LEU A C 1
ATOM 1388 O O . LEU A 1 218 ? -16.499 70.157 -3.614 1.00 33.04 243 LEU A O 1
ATOM 1393 N N . ASN A 1 219 ? -14.710 71.112 -2.760 1.00 31.57 244 ASN A N 1
ATOM 1394 C CA . ASN A 1 219 ? -14.552 72.072 -3.841 1.00 31.91 244 ASN A CA 1
ATOM 13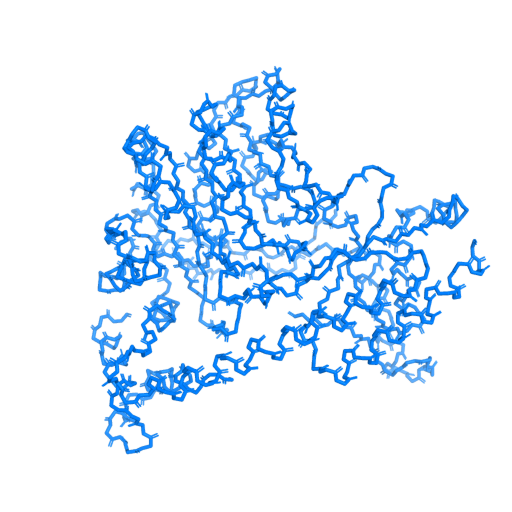95 C C . ASN A 1 219 ? -13.221 71.754 -4.505 1.00 30.39 244 ASN A C 1
ATOM 1396 O O . ASN A 1 219 ? -12.186 71.836 -3.866 1.00 29.83 244 ASN A O 1
ATOM 1401 N N . VAL A 1 220 ? -13.272 71.289 -5.749 1.00 29.40 245 VAL A N 1
ATOM 1402 C CA . VAL A 1 220 ? -12.080 70.847 -6.475 1.00 29.90 245 VAL A CA 1
ATOM 1403 C C . VAL A 1 220 ? -11.035 71.937 -6.762 1.00 28.88 245 VAL A C 1
ATOM 1404 O O . VAL A 1 220 ? -9.826 71.652 -6.856 1.00 27.44 245 VAL A O 1
ATOM 1408 N N . ASN A 1 221 ? -11.497 73.172 -6.878 1.00 28.30 246 ASN A N 1
ATOM 1409 C CA . ASN A 1 221 ? -10.598 74.275 -7.069 1.00 29.31 246 ASN A CA 1
ATOM 1410 C C . ASN A 1 221 ? -9.7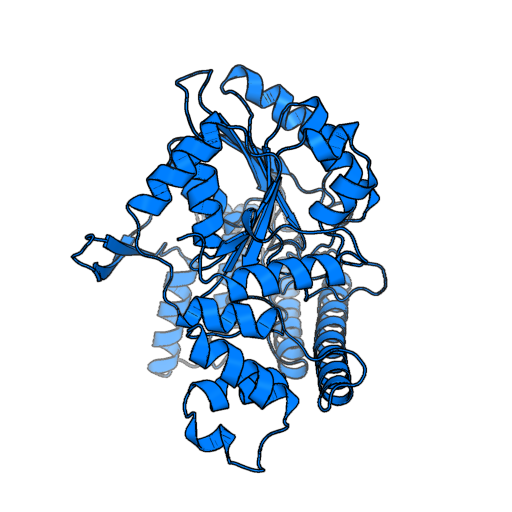56 74.458 -5.818 1.00 29.11 246 ASN A C 1
ATOM 1411 O O . ASN A 1 221 ? -8.565 74.721 -5.934 1.00 27.76 246 ASN A O 1
ATOM 1416 N N . GLU A 1 222 ? -10.405 74.332 -4.655 1.00 29.44 247 GLU A N 1
ATOM 1417 C CA . GLU A 1 222 ? -9.740 74.213 -3.330 1.00 30.08 247 GLU A CA 1
ATOM 1418 C C . GLU A 1 222 ? -8.814 73.018 -3.178 1.00 30.22 247 GLU A C 1
ATOM 1419 O O . GLU A 1 222 ? -7.684 73.181 -2.739 1.00 30.24 247 GLU A O 1
ATOM 1425 N N . LEU A 1 223 ? -9.262 71.815 -3.533 1.00 31.18 248 LEU A N 1
ATOM 1426 C CA . LEU A 1 223 ? -8.341 70.679 -3.563 1.00 31.18 248 LEU A CA 1
ATOM 1427 C C . LEU A 1 223 ? -7.126 70.924 -4.476 1.00 32.24 248 LEU A C 1
ATOM 1428 O O . LEU A 1 223 ? -5.976 70.421 -4.212 1.00 31.57 248 LEU A O 1
ATOM 1433 N N . ARG A 1 224 ? -7.378 71.555 -5.618 1.00 32.88 249 ARG A N 1
ATOM 1434 C CA . ARG A 1 224 ? -6.263 71.834 -6.554 1.00 34.04 249 ARG A CA 1
ATOM 1435 C C . ARG A 1 224 ? -5.260 72.806 -5.902 1.00 33.14 249 ARG A C 1
ATOM 1436 O O . ARG A 1 224 ? -4.080 72.535 -5.951 1.00 32.16 249 ARG A O 1
ATOM 1444 N N . ARG A 1 225 ? -5.730 73.877 -5.236 1.00 33.41 250 ARG A N 1
ATOM 1445 C CA . ARG A 1 225 ? -4.814 74.793 -4.525 1.00 35.62 250 ARG A CA 1
ATOM 1446 C C . ARG A 1 225 ? -3.969 74.062 -3.486 1.00 34.95 250 ARG A C 1
ATOM 1447 O O . ARG A 1 225 ? -2.759 74.276 -3.419 1.00 34.66 250 ARG A O 1
ATOM 1455 N N . ALA A 1 226 ? -4.612 73.187 -2.685 1.00 34.49 251 ALA A N 1
ATOM 1456 C CA . ALA A 1 226 ? -3.944 72.454 -1.603 1.00 33.48 251 ALA A CA 1
ATOM 1457 C C . ALA A 1 226 ? -2.900 71.504 -2.146 1.00 32.96 251 ALA A C 1
ATOM 1458 O O . ALA A 1 226 ? -1.799 71.391 -1.603 1.00 31.34 251 ALA A O 1
ATOM 1460 N N . VAL A 1 227 ? -3.229 70.806 -3.220 1.00 33.91 252 VAL A N 1
ATOM 1461 C CA . VAL A 1 227 ? -2.251 69.919 -3.835 1.00 35.93 252 VAL A CA 1
ATOM 1462 C C . VAL A 1 227 ? -1.077 70.722 -4.382 1.00 36.86 252 VAL A C 1
ATOM 1463 O O . VAL A 1 227 ? 0.065 70.336 -4.188 1.00 35.82 252 VAL A O 1
ATOM 1467 N N . GLN A 1 228 ? -1.363 71.841 -5.052 1.00 39.30 253 GLN A N 1
ATOM 1468 C CA . GLN A 1 228 ? -0.304 72.619 -5.723 1.00 41.37 253 GLN A CA 1
ATOM 1469 C C . GLN A 1 228 ? 0.603 73.198 -4.642 1.00 40.54 253 GLN A C 1
ATOM 1470 O O . GLN A 1 228 ? 1.797 73.054 -4.733 1.00 40.47 253 GLN A O 1
ATOM 1476 N N . GLU A 1 229 ? 0.040 73.767 -3.589 1.00 40.78 254 GLU A N 1
ATOM 1477 C CA . GLU A 1 229 ? 0.861 74.289 -2.487 1.00 41.08 254 GLU A CA 1
ATOM 1478 C C . GLU A 1 229 ? 1.701 73.200 -1.761 1.00 42.26 254 GLU A C 1
ATOM 1479 O O . GLU A 1 229 ? 2.829 73.456 -1.317 1.00 44.23 254 GLU A O 1
ATOM 1482 N N . ALA A 1 230 ? 1.213 71.966 -1.683 1.00 41.65 255 ALA A N 1
ATOM 1483 C CA . ALA A 1 230 ? 1.935 70.944 -0.930 1.00 40.95 255 ALA A CA 1
ATOM 1484 C C . ALA A 1 230 ? 3.115 70.375 -1.718 1.00 40.79 255 ALA A C 1
ATOM 1485 O O . ALA A 1 230 ? 4.038 69.790 -1.145 1.00 39.24 255 ALA A O 1
ATOM 1487 N N . LYS A 1 231 ? 3.076 70.502 -3.033 1.00 41.92 256 LYS A N 1
ATOM 1488 C CA . LYS A 1 231 ? 4.084 69.843 -3.880 1.00 43.14 256 LYS A CA 1
ATOM 1489 C C . LYS A 1 231 ? 5.498 70.375 -3.713 1.00 43.53 256 LYS A C 1
ATOM 1490 O O . LYS A 1 231 ? 6.436 69.696 -4.111 1.00 44.60 256 LYS A O 1
ATOM 1496 N N . ASP A 1 232 ? 5.647 71.572 -3.149 1.00 44.69 257 ASP A N 1
ATOM 1497 C CA . ASP A 1 232 ? 6.960 72.109 -2.730 1.00 45.89 257 ASP A CA 1
ATOM 1498 C C . ASP A 1 232 ? 7.648 71.144 -1.775 1.00 46.58 257 ASP A C 1
ATOM 1499 O O . ASP A 1 232 ? 8.843 70.831 -1.916 1.00 47.90 257 ASP A O 1
ATOM 1501 N N . HIS A 1 233 ? 6.909 70.670 -0.787 1.00 45.93 258 HIS A N 1
ATOM 1502 C CA . HIS A 1 233 ? 7.564 70.051 0.352 1.00 45.17 258 HIS A CA 1
ATOM 1503 C C . HIS A 1 233 ? 7.172 68.613 0.638 1.00 43.44 258 HIS A C 1
ATOM 1504 O O . HIS A 1 233 ? 7.560 68.086 1.664 1.00 44.24 258 HIS A O 1
ATOM 1511 N N . CYS A 1 234 ? 6.378 67.990 -0.241 1.00 40.39 259 CYS A N 1
ATOM 1512 C CA . CYS A 1 234 ? 6.085 66.575 -0.134 1.00 37.40 259 CYS A CA 1
ATOM 1513 C C . CYS A 1 234 ? 5.636 66.125 -1.491 1.00 36.85 259 CYS A C 1
ATOM 1514 O O . CYS A 1 234 ? 5.612 66.920 -2.414 1.00 36.79 259 CYS A O 1
ATOM 1517 N N . ASP A 1 235 ? 5.286 64.850 -1.583 1.00 35.64 260 ASP A N 1
ATOM 1518 C CA . ASP A 1 235 ? 4.668 64.231 -2.732 1.00 34.06 260 ASP A CA 1
ATOM 1519 C C . ASP A 1 235 ? 3.202 63.816 -2.368 1.00 33.46 260 ASP A C 1
ATOM 1520 O O . ASP A 1 235 ? 2.964 62.698 -1.862 1.00 31.78 260 ASP A O 1
ATOM 1525 N N . PRO A 1 236 ? 2.233 64.700 -2.652 1.00 32.83 261 PRO A N 1
ATOM 1526 C CA . PRO A 1 236 ? 0.789 64.440 -2.420 1.00 33.16 261 PRO A CA 1
ATOM 1527 C C . PRO A 1 236 ? 0.332 63.210 -3.203 1.00 31.90 261 PRO A C 1
ATOM 1528 O O . PRO A 1 236 ? 0.398 63.210 -4.415 1.00 31.86 261 PRO A O 1
ATOM 1532 N N . LYS A 1 237 ? -0.023 62.140 -2.502 1.00 30.04 262 LYS A N 1
ATOM 1533 C CA . LYS A 1 237 ? -0.342 60.893 -3.158 1.00 28.73 262 LYS A CA 1
ATOM 1534 C C . LYS A 1 237 ? -1.678 60.307 -2.698 1.00 26.39 262 LYS A C 1
ATOM 1535 O O . LYS A 1 237 ? -2.149 59.338 -3.288 1.00 25.23 262 LYS A O 1
ATOM 1541 N N . VAL A 1 238 ? -2.280 60.843 -1.629 1.00 23.83 263 VAL A N 1
ATOM 1542 C CA . VAL A 1 238 ? -3.488 60.204 -1.055 1.00 22.53 263 VAL A CA 1
ATOM 1543 C C . VAL A 1 238 ? -4.521 61.280 -0.738 1.00 20.74 263 VAL A C 1
ATOM 1544 O O . VAL A 1 238 ? -4.184 62.341 -0.205 1.00 19.52 263 VAL A O 1
ATOM 1548 N N . LEU A 1 239 ? -5.766 60.992 -1.070 1.00 18.95 264 LEU A N 1
ATOM 1549 C CA . LEU A 1 239 ? -6.873 61.886 -0.779 1.00 18.67 264 LEU A CA 1
ATOM 1550 C C . LEU A 1 239 ? -7.983 61.120 -0.030 1.00 18.10 264 LEU A C 1
ATOM 1551 O O . LEU A 1 239 ? -8.550 60.183 -0.558 1.00 17.21 264 LEU A O 1
ATOM 1556 N N . CYS A 1 240 ? -8.210 61.530 1.208 1.00 17.32 265 CYS A N 1
ATOM 1557 C CA . CYS A 1 240 ? -9.228 61.041 2.072 1.00 18.29 265 CYS A CA 1
ATOM 1558 C C . CYS A 1 240 ? -10.471 61.906 2.018 1.00 18.80 265 CYS A C 1
ATOM 1559 O O . CYS A 1 240 ? -10.412 63.125 2.236 1.00 18.67 265 CYS A O 1
ATOM 1562 N N . ILE A 1 241 ? -11.585 61.236 1.697 1.00 18.72 266 ILE A N 1
ATOM 1563 C CA . ILE A 1 241 ? -12.915 61.816 1.593 1.00 19.12 266 ILE A CA 1
ATOM 1564 C C . ILE A 1 241 ? -13.801 61.119 2.645 1.00 18.50 266 ILE A C 1
ATOM 1565 O O . ILE A 1 241 ? -13.767 59.908 2.790 1.00 17.70 266 ILE A O 1
ATOM 1570 N N . ILE A 1 242 ? -14.572 61.895 3.364 1.00 18.66 267 ILE A N 1
ATOM 1571 C CA . ILE A 1 242 ? -15.491 61.371 4.358 1.00 18.82 267 ILE A CA 1
ATOM 1572 C C . ILE A 1 242 ? -16.885 61.736 3.885 1.00 19.76 267 ILE A C 1
ATOM 1573 O O . ILE A 1 242 ? -17.222 62.910 3.857 1.00 19.23 267 ILE A O 1
ATOM 1578 N N . ASN A 1 243 ? -17.657 60.722 3.460 1.00 19.06 268 ASN A N 1
ATOM 1579 C CA . ASN A 1 243 ? -19.004 60.924 3.017 1.00 19.20 268 ASN A CA 1
ATOM 1580 C C . ASN A 1 243 ? -19.964 59.774 3.442 1.00 19.47 268 ASN A C 1
ATOM 1581 O O . ASN A 1 243 ? -19.762 58.613 3.061 1.00 19.12 268 ASN A O 1
ATOM 1586 N N . PRO A 1 244 ? -21.028 60.118 4.211 1.00 19.16 269 PRO A N 1
ATOM 1587 C CA . PRO A 1 244 ? -21.369 61.426 4.797 1.00 18.66 269 PRO A CA 1
ATOM 1588 C C . PRO A 1 244 ? -20.364 61.869 5.801 1.00 18.91 269 PRO A C 1
ATOM 1589 O O . PRO A 1 244 ? -19.675 61.016 6.422 1.00 19.97 269 PRO A O 1
ATOM 1593 N N . GLY A 1 245 ? -20.307 63.183 6.022 1.00 19.25 270 GLY A N 1
ATOM 1594 C CA . GLY A 1 245 ? -19.264 63.781 6.789 1.00 19.19 270 GLY A CA 1
ATOM 1595 C C . GLY A 1 245 ? -19.416 63.700 8.279 1.00 19.86 270 GLY A C 1
ATOM 1596 O O . GLY A 1 245 ? -20.528 63.596 8.815 1.00 19.80 270 GLY A O 1
ATOM 1597 N N . ASN A 1 246 ? -18.271 63.822 8.943 1.00 20.21 271 ASN A N 1
ATOM 1598 C CA . ASN A 1 246 ? -18.155 63.851 10.409 1.00 20.33 271 ASN A CA 1
ATOM 1599 C C . ASN A 1 246 ? -16.984 64.776 10.745 1.00 20.77 271 ASN A C 1
ATOM 1600 O O . ASN A 1 246 ? -15.880 64.466 10.347 1.00 21.17 271 ASN A O 1
ATOM 1605 N N . PRO A 1 247 ? -17.207 65.889 11.478 1.00 20.42 272 PRO A N 1
ATOM 1606 C CA . PRO A 1 247 ? -18.380 66.266 12.226 1.00 20.80 272 PRO A CA 1
ATOM 1607 C C . PRO A 1 247 ? -19.378 67.147 11.504 1.00 21.21 272 PRO A C 1
ATOM 1608 O O . PRO A 1 247 ? -20.204 67.697 12.138 1.00 21.57 272 PRO A O 1
ATOM 1612 N N . THR A 1 248 ? -19.293 67.274 10.189 1.00 23.01 273 THR A N 1
ATOM 1613 C CA . THR A 1 248 ? -19.998 68.271 9.430 1.00 23.52 273 THR A CA 1
ATOM 1614 C C . THR A 1 248 ? -21.379 67.803 8.920 1.00 25.03 273 THR A C 1
ATOM 1615 O O . THR A 1 248 ? -22.159 68.610 8.485 1.00 25.97 273 THR A O 1
ATOM 1619 N N . GLY A 1 249 ? -21.666 66.501 8.915 1.00 24.94 274 GLY A N 1
ATOM 1620 C CA . GLY A 1 249 ? -23.040 66.019 8.679 1.00 24.30 274 GLY A CA 1
ATOM 1621 C C . GLY A 1 249 ? -23.605 66.252 7.290 1.00 24.17 274 GLY A C 1
ATOM 1622 O O . GLY A 1 249 ? -24.847 66.298 7.104 1.00 23.56 274 GLY A O 1
ATOM 1623 N N . GLN A 1 250 ? -22.701 66.383 6.320 1.00 22.43 275 GLN A N 1
ATOM 1624 C CA . GLN A 1 250 ? -23.081 66.645 4.949 1.00 22.67 275 GLN A CA 1
ATOM 1625 C C . GLN A 1 250 ? -23.001 65.392 4.094 1.00 22.33 275 GLN A C 1
ATOM 1626 O O . GLN A 1 250 ? -22.342 64.387 4.460 1.00 21.54 275 GLN A O 1
ATOM 1632 N N . VAL A 1 251 ? -23.741 65.461 2.996 1.00 21.24 276 VAL A N 1
ATOM 1633 C CA . VAL A 1 251 ? -23.830 64.382 2.021 1.00 22.89 276 VAL A CA 1
ATOM 1634 C C . VAL A 1 251 ? -23.517 64.977 0.672 1.00 22.95 276 VAL A C 1
ATOM 1635 O O . VAL A 1 251 ? -24.130 65.918 0.238 1.00 24.14 276 VAL A O 1
ATOM 1639 N N . GLN A 1 252 ? -22.515 64.448 0.016 1.00 24.86 277 GLN A N 1
ATOM 1640 C CA . GLN A 1 252 ? -22.034 65.041 -1.231 1.00 24.54 277 GLN A CA 1
ATOM 1641 C C . GLN A 1 252 ? -22.930 64.648 -2.379 1.00 25.55 277 GLN A C 1
ATOM 1642 O O . GLN A 1 252 ? -23.481 63.512 -2.447 1.00 25.37 277 GLN A O 1
ATOM 1648 N N . SER A 1 253 ? -23.041 65.569 -3.325 1.00 26.24 278 SER A N 1
ATOM 1649 C CA . SER A 1 253 ? -23.817 65.306 -4.534 1.00 26.03 278 SER A CA 1
ATOM 1650 C C . SER A 1 253 ? -22.972 64.408 -5.403 1.00 26.26 278 SER A C 1
ATOM 1651 O O . SER A 1 253 ? -21.736 64.358 -5.277 1.00 25.30 278 SER A O 1
ATOM 1654 N N . ARG A 1 254 ? -23.664 63.714 -6.292 1.00 26.31 279 ARG A N 1
ATOM 1655 C CA . ARG A 1 254 ? -23.059 62.846 -7.273 1.00 27.67 279 ARG A CA 1
ATOM 1656 C C . ARG A 1 254 ? -22.041 63.525 -8.143 1.00 27.55 279 ARG A C 1
ATOM 1657 O O . ARG A 1 254 ? -20.960 62.957 -8.459 1.00 27.57 279 ARG A O 1
ATOM 1665 N N . LYS A 1 255 ? -22.394 64.722 -8.595 1.00 27.45 280 LYS A N 1
ATOM 1666 C CA . LYS A 1 255 ? -21.552 65.488 -9.507 1.00 28.03 280 LYS A CA 1
ATOM 1667 C C . LYS A 1 255 ? -20.239 65.827 -8.814 1.00 28.07 280 LYS A C 1
ATOM 1668 O O . LYS A 1 255 ? -19.184 65.764 -9.384 1.00 28.50 280 LYS A O 1
ATOM 1670 N N . CYS A 1 256 ? -20.333 66.218 -7.570 1.00 29.55 281 CYS A N 1
ATOM 1671 C CA . CYS A 1 256 ? -19.195 66.494 -6.780 1.00 28.48 281 CYS A CA 1
ATOM 1672 C C . CYS A 1 256 ? -18.286 65.271 -6.509 1.00 27.53 281 CYS A C 1
ATOM 1673 O O . CYS A 1 256 ? -17.079 65.358 -6.626 1.00 26.07 281 CYS A O 1
ATOM 1676 N N . ILE A 1 257 ? -18.874 64.107 -6.215 1.00 26.82 282 ILE A N 1
ATOM 1677 C CA . ILE A 1 257 ? -18.119 62.876 -6.121 1.00 25.81 282 ILE A CA 1
ATOM 1678 C C . ILE A 1 257 ? -17.378 62.618 -7.446 1.00 25.45 282 ILE A C 1
ATOM 1679 O O . ILE A 1 257 ? -16.193 62.278 -7.482 1.00 23.06 282 ILE A O 1
ATOM 1684 N N . GLU A 1 258 ? -18.092 62.842 -8.537 1.00 25.66 283 GLU A N 1
ATOM 1685 C CA . GLU A 1 258 ? -17.546 62.663 -9.858 1.00 26.02 283 GLU A CA 1
ATOM 1686 C C . GLU A 1 258 ? -16.409 63.620 -10.169 1.00 24.83 283 GLU A C 1
ATOM 1687 O O . GLU A 1 258 ? -15.412 63.212 -10.760 1.00 23.00 283 GLU A O 1
ATOM 1693 N N . ASP A 1 259 ? -16.559 64.889 -9.795 1.00 24.71 284 ASP A N 1
ATOM 1694 C CA . ASP A 1 259 ? -15.464 65.841 -9.979 1.00 26.20 284 ASP A CA 1
ATOM 1695 C C . ASP A 1 259 ? -14.254 65.489 -9.119 1.00 24.83 284 ASP A C 1
ATOM 1696 O O . ASP A 1 259 ? -13.157 65.659 -9.532 1.00 24.72 284 ASP A O 1
ATOM 1701 N N . VAL A 1 260 ? -14.472 64.995 -7.920 1.00 24.45 285 VAL A N 1
ATOM 1702 C CA . VAL A 1 260 ? -13.347 64.526 -7.070 1.00 24.69 285 VAL A CA 1
ATOM 1703 C C . VAL A 1 260 ? -12.585 63.306 -7.684 1.00 24.45 285 VAL A C 1
ATOM 1704 O O . VAL A 1 260 ? -11.368 63.282 -7.662 1.00 23.25 285 VAL A O 1
ATOM 1708 N N . ILE A 1 261 ? -13.312 62.364 -8.274 1.00 24.87 286 ILE A N 1
ATOM 1709 C CA . ILE A 1 261 ? -12.695 61.193 -8.912 1.00 26.41 286 ILE A CA 1
ATOM 1710 C C . ILE A 1 261 ? -11.859 61.626 -10.092 1.00 26.49 286 ILE A C 1
ATOM 1711 O O . ILE A 1 261 ? -10.764 61.155 -10.290 1.00 25.28 286 ILE A O 1
ATOM 1716 N N . HIS A 1 262 ? -12.405 62.542 -10.874 1.00 27.75 287 HIS A N 1
ATOM 1717 C CA . HIS A 1 262 ? -11.675 63.106 -11.987 1.00 28.27 287 HIS A CA 1
ATOM 1718 C C . HIS A 1 262 ? -10.412 63.819 -11.526 1.00 26.96 287 HIS A C 1
ATOM 1719 O O . HIS A 1 262 ? -9.387 63.711 -12.123 1.00 26.67 287 HIS A O 1
ATOM 1726 N N . PHE A 1 263 ? -10.503 64.577 -10.450 1.00 27.36 288 PHE A N 1
ATOM 1727 C CA . PHE A 1 263 ? -9.348 65.248 -9.894 1.00 26.82 288 PHE A CA 1
ATOM 1728 C C . PHE A 1 263 ? -8.294 64.196 -9.425 1.00 27.89 288 PHE A C 1
ATOM 1729 O O . PHE A 1 263 ? -7.060 64.316 -9.689 1.00 27.81 288 PHE A O 1
ATOM 1737 N N . ALA A 1 264 ? -8.767 63.157 -8.743 1.00 27.10 289 ALA A N 1
ATOM 1738 C CA . ALA A 1 264 ? -7.865 62.093 -8.273 1.00 28.04 289 ALA A CA 1
ATOM 1739 C C . ALA A 1 264 ? -7.120 61.389 -9.450 1.00 28.59 289 ALA A C 1
ATOM 1740 O O . ALA A 1 264 ? -5.907 61.103 -9.394 1.00 28.67 289 ALA A O 1
ATOM 1742 N N . TRP A 1 265 ? -7.846 61.127 -10.516 1.00 30.22 290 TRP A N 1
ATOM 1743 C CA . TRP A 1 265 ? -7.301 60.538 -11.733 1.00 32.13 290 TRP A CA 1
ATOM 1744 C C . TRP A 1 265 ? -6.237 61.435 -12.349 1.00 32.88 290 TRP A C 1
ATOM 1745 O O . TRP A 1 265 ? -5.136 61.018 -12.645 1.00 32.39 290 TRP A O 1
ATOM 1756 N N . GLU A 1 266 ? -6.608 62.682 -12.552 1.00 34.32 291 GLU A N 1
ATOM 1757 C CA . GLU A 1 266 ? -5.718 63.711 -13.034 1.00 36.24 291 GLU A CA 1
ATOM 1758 C C . GLU A 1 266 ? -4.425 63.885 -12.216 1.00 34.30 291 GLU A C 1
ATOM 1759 O O . GLU A 1 266 ? -3.343 64.027 -12.777 1.00 34.47 291 GLU A O 1
ATOM 1765 N N . GLU A 1 267 ? -4.514 63.859 -10.892 1.00 32.32 292 GLU A N 1
ATOM 1766 C CA . GLU A 1 267 ? -3.336 64.079 -10.051 1.00 30.69 292 GLU A CA 1
ATOM 1767 C C . GLU A 1 267 ? -2.666 62.794 -9.568 1.00 30.10 292 GLU A C 1
ATOM 1768 O O . GLU A 1 267 ? -1.723 62.831 -8.815 1.00 30.32 292 GLU A O 1
ATOM 1774 N N . LYS A 1 268 ? -3.173 61.653 -9.982 1.00 30.65 293 LYS A N 1
ATOM 1775 C CA . LYS A 1 268 ? -2.598 60.349 -9.612 1.00 30.58 293 LYS A CA 1
ATOM 1776 C C . LYS A 1 268 ? -2.714 60.136 -8.074 1.00 29.86 293 LYS A C 1
ATOM 1777 O O . LYS A 1 268 ? -1.740 59.763 -7.433 1.00 29.73 293 LYS A O 1
ATOM 1781 N N . LEU A 1 269 ? -3.893 60.451 -7.505 1.00 28.33 294 LEU A N 1
ATOM 1782 C CA . LEU A 1 269 ? -4.154 60.313 -6.070 1.00 26.95 294 LEU A CA 1
ATOM 1783 C C . LEU A 1 269 ? -4.918 59.026 -5.792 1.00 25.86 294 LEU A C 1
ATOM 1784 O O . LEU A 1 269 ? -5.882 58.649 -6.515 1.00 27.46 294 LEU A O 1
ATOM 1789 N N . PHE A 1 270 ? -4.430 58.307 -4.806 1.00 24.06 295 PHE A N 1
ATOM 1790 C CA . PHE A 1 270 ? -5.139 57.185 -4.216 1.00 23.06 295 PHE A CA 1
ATOM 1791 C C . PHE A 1 270 ? -6.270 57.750 -3.382 1.00 21.93 295 PHE A C 1
ATOM 1792 O O . PHE A 1 270 ? -6.043 58.556 -2.486 1.00 22.12 295 PHE A O 1
ATOM 1800 N N . LEU A 1 271 ? -7.483 57.287 -3.634 1.00 21.50 296 LEU A N 1
ATOM 1801 C CA . LEU A 1 271 ? -8.689 57.751 -2.880 1.00 21.61 296 LEU A CA 1
ATOM 1802 C C . LEU A 1 271 ? -9.028 56.802 -1.732 1.00 20.42 296 LEU A C 1
ATOM 1803 O O . LEU A 1 271 ? -9.099 55.587 -1.958 1.00 19.85 296 LEU A O 1
ATOM 1808 N N . LEU A 1 272 ? -9.237 57.365 -0.539 1.00 20.20 297 LEU A N 1
ATOM 1809 C CA . LEU A 1 272 ? -9.893 56.691 0.578 1.00 20.92 297 LEU A CA 1
ATOM 1810 C C . LEU A 1 272 ? -11.269 57.308 0.777 1.00 21.16 297 LEU A C 1
ATOM 1811 O O . LEU A 1 272 ? -11.375 58.474 1.097 1.00 20.38 297 LEU A O 1
ATOM 1816 N N . ALA A 1 273 ? -12.280 56.476 0.562 1.00 21.05 298 ALA A N 1
ATOM 1817 C CA . ALA A 1 273 ? -13.665 56.799 0.687 1.00 21.05 298 ALA A CA 1
ATOM 1818 C C . ALA A 1 273 ? -14.184 56.232 1.986 1.00 20.48 298 ALA A C 1
ATOM 1819 O O . ALA A 1 273 ? -14.481 55.047 2.113 1.00 20.88 298 ALA A O 1
ATOM 1821 N N . ASP A 1 274 ? -14.269 57.114 2.968 1.00 20.11 299 ASP A N 1
ATOM 1822 C CA . ASP A 1 274 ? -14.689 56.758 4.296 1.00 20.34 299 ASP A CA 1
ATOM 1823 C C . ASP A 1 274 ? -16.200 56.965 4.377 1.00 20.21 299 ASP A C 1
ATOM 1824 O O . ASP A 1 274 ? -16.692 58.106 4.563 1.00 19.70 299 ASP A O 1
ATOM 1829 N N . GLU A 1 275 ? -16.905 55.847 4.215 1.00 19.20 300 GLU A N 1
ATOM 1830 C CA . GLU A 1 275 ? -18.330 55.819 4.045 1.00 19.48 300 GLU A CA 1
ATOM 1831 C C . GLU A 1 275 ? -19.079 55.103 5.150 1.00 18.98 300 GLU A C 1
ATOM 1832 O O . GLU A 1 275 ? -20.104 54.490 4.926 1.00 19.08 300 GLU A O 1
ATOM 1838 N N . VAL A 1 276 ? -18.570 55.193 6.366 1.00 19.31 301 VAL A N 1
ATOM 1839 C CA . VAL A 1 276 ? -19.154 54.482 7.514 1.00 18.61 301 VAL A CA 1
ATOM 1840 C C . VAL A 1 276 ? -20.584 54.937 7.843 1.00 19.11 301 VAL A C 1
ATOM 1841 O O . VAL A 1 276 ? -21.359 54.153 8.351 1.00 18.20 301 VAL A O 1
ATOM 1845 N N . TYR A 1 277 ? -20.933 56.186 7.510 1.00 19.31 302 TYR A N 1
ATOM 1846 C CA . TYR A 1 277 ? -22.283 56.692 7.749 1.00 20.55 302 TYR A CA 1
ATOM 1847 C C . TYR A 1 277 ? -23.223 56.579 6.566 1.00 20.59 302 TYR A C 1
ATOM 1848 O O . TYR A 1 277 ? -24.235 57.214 6.551 1.00 21.10 302 TYR A O 1
ATOM 1857 N N . GLN A 1 278 ? -22.906 55.728 5.610 1.00 21.33 303 GLN A N 1
ATOM 1858 C CA . GLN A 1 278 ? -23.689 55.575 4.420 1.00 23.31 303 GLN A CA 1
ATOM 1859 C C . GLN A 1 278 ? -25.178 55.236 4.568 1.00 24.65 303 GLN A C 1
ATOM 1860 O O . GLN A 1 278 ? -25.943 55.555 3.648 1.00 25.76 303 GLN A O 1
ATOM 1866 N N . ASP A 1 279 ? -25.603 54.600 5.657 1.00 25.96 304 ASP A N 1
ATOM 1867 C CA . ASP A 1 279 ? -27.042 54.277 5.827 1.00 28.08 304 ASP A CA 1
ATOM 1868 C C . ASP A 1 279 ? -27.813 55.421 6.458 1.00 29.28 304 ASP A C 1
ATOM 1869 O O . ASP A 1 279 ? -29.027 55.431 6.387 1.00 30.82 304 ASP A O 1
ATOM 1874 N N . ASN A 1 280 ? -27.102 56.363 7.083 1.00 29.82 305 ASN A N 1
ATOM 1875 C CA . ASN A 1 280 ? -27.696 57.514 7.748 1.00 30.53 305 ASN A CA 1
ATOM 1876 C C . ASN A 1 280 ? -27.726 58.758 6.902 1.00 30.21 305 ASN A C 1
ATOM 1877 O O . ASN A 1 280 ? -26.992 59.702 7.179 1.00 30.30 305 ASN A O 1
ATOM 1882 N N . VAL A 1 281 ? -28.554 58.742 5.880 1.00 30.55 306 VAL A N 1
ATOM 1883 C CA . VAL A 1 281 ? -28.818 59.901 5.021 1.00 31.42 306 VAL A CA 1
ATOM 1884 C C . VAL A 1 281 ? -30.300 60.276 5.225 1.00 32.60 306 VAL A C 1
ATOM 1885 O O . VAL A 1 281 ? -31.141 59.410 5.072 1.00 31.43 306 VAL A O 1
ATOM 1889 N N . TYR A 1 282 ? -30.578 61.560 5.550 1.00 35.05 307 TYR A N 1
ATOM 1890 C CA . TYR A 1 282 ? -31.898 62.059 6.041 1.00 36.58 307 TYR A CA 1
ATOM 1891 C C . TYR A 1 282 ? -32.547 62.977 5.083 1.00 39.67 307 TYR A C 1
ATOM 1892 O O . TYR A 1 282 ? -33.766 62.887 4.899 1.00 42.43 307 TYR A O 1
ATOM 1901 N N . SER A 1 283 ? -31.790 63.927 4.540 1.00 41.88 308 SER A N 1
ATOM 1902 C CA . SER A 1 283 ? -32.390 64.931 3.674 1.00 43.72 308 SER A CA 1
ATOM 1903 C C . SER A 1 283 ? -33.057 64.305 2.479 1.00 45.01 308 SER A C 1
ATOM 1904 O O . SER A 1 283 ? -32.490 63.373 1.870 1.00 45.36 308 SER A O 1
ATOM 1907 N N . PRO A 1 284 ? -34.253 64.828 2.122 1.00 46.17 309 PRO A N 1
ATOM 1908 C CA . PRO A 1 284 ? -34.957 64.388 0.917 1.00 46.25 309 PRO A CA 1
ATOM 1909 C C . PRO A 1 284 ? -34.235 64.906 -0.306 1.00 46.07 309 PRO A C 1
ATOM 1910 O O . PRO A 1 284 ? -34.344 64.329 -1.402 1.00 46.39 309 PRO A O 1
ATOM 1914 N N . ASP A 1 285 ? -33.450 65.953 -0.094 1.00 45.12 310 ASP A N 1
ATOM 1915 C CA . ASP A 1 285 ? -32.579 66.504 -1.122 1.00 45.03 310 ASP A CA 1
ATOM 1916 C C . ASP A 1 285 ? -31.242 65.760 -1.406 1.0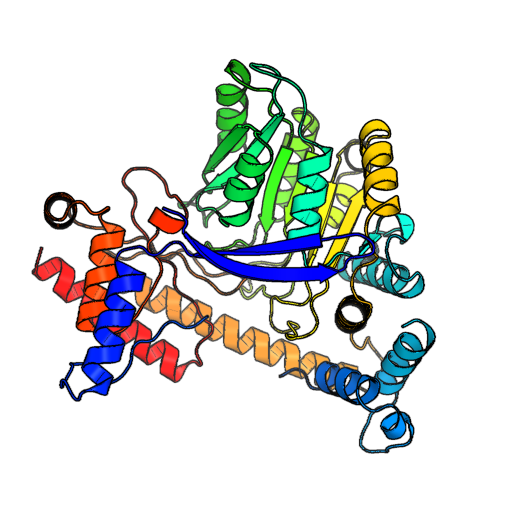0 43.90 310 ASP A C 1
ATOM 1917 O O . ASP A 1 285 ? -30.446 66.214 -2.242 1.00 43.01 310 ASP A O 1
ATOM 1922 N N . CYS A 1 286 ? -30.986 64.663 -0.709 1.00 41.83 311 CYS A N 1
ATOM 1923 C CA . CYS A 1 286 ? -29.688 64.001 -0.760 1.00 41.32 311 CYS A CA 1
ATOM 1924 C C . CYS A 1 286 ? -29.861 62.515 -0.817 1.00 39.31 311 CYS A C 1
ATOM 1925 O O . CYS A 1 286 ? -30.823 61.977 -0.279 1.00 38.94 311 CYS A O 1
ATOM 1928 N N . ARG A 1 287 ? -28.889 61.859 -1.437 1.00 37.36 312 ARG A N 1
ATOM 1929 C CA . ARG A 1 287 ? -28.740 60.428 -1.293 1.00 36.36 312 ARG A CA 1
ATOM 1930 C C . ARG A 1 287 ? -27.281 60.039 -1.269 1.00 30.94 312 ARG A C 1
ATOM 1931 O O . ARG A 1 287 ? -26.396 60.783 -1.729 1.00 30.11 312 ARG A O 1
ATOM 1939 N N . PHE A 1 288 ? -27.046 58.869 -0.721 1.00 27.01 313 PHE A N 1
ATOM 1940 C CA . PHE A 1 288 ? -25.719 58.325 -0.670 1.00 25.52 313 PHE A CA 1
ATOM 1941 C C . PHE A 1 288 ? -25.341 57.778 -2.022 1.00 24.52 313 PHE A C 1
ATOM 1942 O O . PHE A 1 288 ? -26.025 56.954 -2.573 1.00 24.06 313 PHE A O 1
ATOM 1950 N N . HIS A 1 289 ? -24.232 58.262 -2.561 1.00 23.78 314 HIS A N 1
ATOM 1951 C CA . HIS A 1 289 ? -23.670 57.701 -3.767 1.00 22.88 314 HIS A CA 1
ATOM 1952 C C . HIS A 1 289 ? -22.293 57.248 -3.383 1.00 22.30 314 HIS A C 1
ATOM 1953 O O . HIS A 1 289 ? -21.481 58.053 -2.957 1.00 21.93 314 HIS A O 1
ATOM 1960 N N . SER A 1 290 ? -22.010 55.968 -3.577 1.00 21.77 315 SER A N 1
ATOM 1961 C CA . SER A 1 290 ? -20.734 55.443 -3.221 1.00 20.60 315 SER A CA 1
ATOM 1962 C C . SER A 1 290 ? -19.701 55.913 -4.263 1.00 20.23 315 SER A C 1
ATOM 1963 O O . SER A 1 290 ? -20.000 56.066 -5.462 1.00 20.22 315 SER A O 1
ATOM 1966 N N . PHE A 1 291 ? -18.471 56.101 -3.813 1.00 20.39 316 PHE A N 1
ATOM 1967 C CA . PHE A 1 291 ? -17.355 56.288 -4.756 1.00 20.84 316 PHE A CA 1
ATOM 1968 C C . PHE A 1 291 ? -17.235 55.119 -5.731 1.00 21.12 316 PHE A C 1
ATOM 1969 O O . PHE A 1 291 ? -16.974 55.322 -6.925 1.00 21.32 316 PHE A O 1
ATOM 1977 N N . LYS A 1 292 ? -17.465 53.894 -5.246 1.00 20.40 317 LYS A N 1
ATOM 1978 C CA . LYS A 1 292 ? -17.462 52.743 -6.128 1.00 19.93 317 LYS A CA 1
ATOM 1979 C C . LYS A 1 292 ? -18.441 52.861 -7.322 1.00 19.32 317 LYS A C 1
ATOM 1980 O O . LYS A 1 292 ? -18.044 52.715 -8.471 1.00 17.20 317 LYS A O 1
ATOM 1986 N N . LYS A 1 293 ? -19.703 53.165 -7.045 1.00 19.73 318 LYS A N 1
ATOM 1987 C CA . LYS A 1 293 ? -20.700 53.273 -8.116 1.00 20.93 318 LYS A CA 1
ATOM 1988 C C . LYS A 1 293 ? -20.354 54.376 -9.117 1.00 20.77 318 LYS A C 1
ATOM 1989 O O . LYS A 1 293 ? -20.333 54.151 -10.337 1.00 20.96 318 LYS A O 1
ATOM 1995 N N . VAL A 1 294 ? -20.025 55.550 -8.597 1.00 20.99 319 VAL A N 1
ATOM 1996 C CA . VAL A 1 294 ? -19.685 56.683 -9.449 1.00 21.14 319 VAL A CA 1
ATOM 1997 C C . VAL A 1 294 ? -18.406 56.387 -10.279 1.00 22.12 319 VAL A C 1
ATOM 1998 O O . VAL A 1 294 ? -18.381 56.612 -11.491 1.00 21.92 319 VAL A O 1
ATOM 2002 N N . LEU A 1 295 ? -17.367 55.810 -9.670 1.00 22.79 320 LEU A N 1
ATOM 2003 C CA . LEU A 1 295 ? -16.165 55.486 -10.435 1.00 22.35 320 LEU A CA 1
ATOM 2004 C C . LEU A 1 295 ? -16.539 54.650 -11.625 1.00 22.46 320 LEU A C 1
ATOM 2005 O O . LEU A 1 295 ? -16.158 54.953 -12.721 1.00 21.68 320 LEU A O 1
ATOM 2010 N N . TYR A 1 296 ? -17.301 53.574 -11.388 1.00 23.83 321 TYR A N 1
ATOM 2011 C CA . TYR A 1 296 ? -17.683 52.628 -12.448 1.00 23.59 321 TYR A CA 1
ATOM 2012 C C . TYR A 1 296 ? -18.578 53.216 -13.523 1.00 23.61 321 TYR A C 1
ATOM 2013 O O . TYR A 1 296 ? -18.348 52.952 -14.689 1.00 23.73 321 TYR A O 1
ATOM 2022 N N . GLU A 1 297 ? -19.507 54.063 -13.136 1.00 23.09 322 GLU A N 1
ATOM 2023 C CA . GLU A 1 297 ? -20.329 54.809 -14.057 1.00 24.69 322 GLU A CA 1
ATOM 2024 C C . GLU A 1 297 ? -19.606 55.785 -14.928 1.00 24.92 322 GLU A C 1
ATOM 2025 O O . GLU A 1 297 ? -20.098 56.118 -15.987 1.00 24.86 322 GLU A O 1
ATOM 2031 N N . MET A 1 298 ? -18.426 56.237 -14.506 1.00 26.92 323 MET A N 1
ATOM 2032 C CA . MET A 1 298 ? -17.602 57.147 -15.322 1.00 27.86 323 MET A CA 1
ATOM 2033 C C . MET A 1 298 ? -16.915 56.416 -16.459 1.00 28.09 323 MET A C 1
ATOM 2034 O O . MET A 1 298 ? -16.396 57.039 -17.350 1.00 28.62 323 MET A O 1
ATOM 2039 N N . GLY A 1 299 ? -16.900 55.092 -16.410 1.00 28.68 324 GLY A N 1
ATOM 2040 C CA . GLY A 1 299 ? -16.383 54.2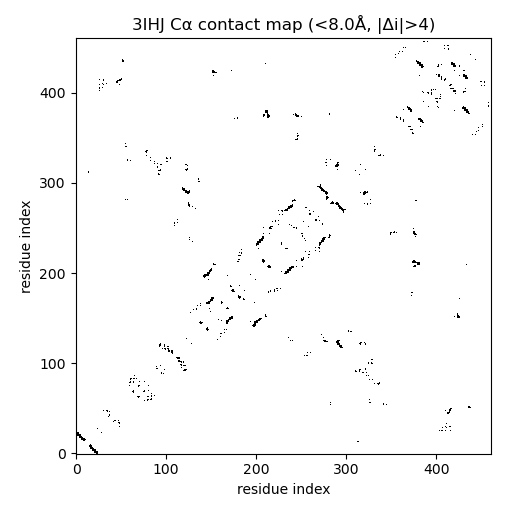98 -17.485 1.00 28.81 324 GLY A CA 1
ATOM 2041 C C . GLY A 1 299 ? -14.981 53.857 -17.180 1.00 31.00 324 GLY A C 1
ATOM 2042 O O . GLY A 1 299 ? -14.328 54.410 -16.255 1.00 29.68 324 GLY A O 1
ATOM 2043 N N . PRO A 1 300 ? -14.490 52.890 -17.980 1.00 32.92 325 PRO A N 1
ATOM 2044 C CA . PRO A 1 300 ? -13.191 52.195 -17.836 1.00 34.01 325 PRO A CA 1
ATOM 2045 C C . PRO A 1 300 ? -11.936 53.030 -17.853 1.00 33.94 325 PRO A C 1
ATOM 2046 O O . PRO A 1 300 ? -10.999 52.712 -17.163 1.00 35.75 325 PRO A O 1
ATOM 2050 N N . GLU A 1 301 ? -11.916 54.091 -18.607 1.00 34.87 326 GLU A N 1
ATOM 2051 C CA . GLU A 1 301 ? -10.841 55.062 -18.547 1.00 36.13 326 GLU A CA 1
ATOM 2052 C C . GLU A 1 301 ? -10.538 55.537 -17.113 1.00 35.70 326 GLU A C 1
ATOM 2053 O O . GLU A 1 301 ? -9.383 55.791 -16.745 1.00 36.64 326 GLU A O 1
ATOM 2059 N N . TYR A 1 302 ? -11.582 55.656 -16.303 1.00 34.19 327 TYR A N 1
ATOM 2060 C CA . TYR A 1 302 ? -11.442 55.905 -14.912 1.00 32.75 327 TYR A CA 1
ATOM 2061 C C . TYR A 1 302 ? -11.455 54.626 -14.108 1.00 31.63 327 TYR A C 1
ATOM 2062 O O . TYR A 1 302 ? -10.590 54.430 -13.272 1.00 30.77 327 TYR A O 1
ATOM 2071 N N . SER A 1 303 ? -12.424 53.749 -14.346 1.00 30.62 328 SER A N 1
ATOM 2072 C CA . SER A 1 303 ? -12.632 52.587 -13.462 1.00 30.62 328 SER A CA 1
ATOM 2073 C C . SER A 1 303 ? -11.537 51.490 -13.518 1.00 30.88 328 SER A C 1
ATOM 2074 O O . SER A 1 303 ? -11.429 50.695 -12.596 1.00 29.76 328 SER A O 1
ATOM 2077 N N . SER A 1 304 ? -10.704 51.506 -14.558 1.00 31.50 329 SER A N 1
ATOM 2078 C CA . SER A 1 304 ? -9.541 50.618 -14.665 1.00 32.91 329 SER A CA 1
ATOM 2079 C C . SER A 1 304 ? -8.276 51.180 -14.039 1.00 33.02 329 SER A C 1
ATOM 2080 O O . SER A 1 304 ? -7.306 50.459 -13.920 1.00 34.20 329 SER A O 1
ATOM 2083 N N . ASN A 1 305 ? -8.290 52.454 -13.679 1.00 32.73 330 ASN A N 1
ATOM 2084 C CA . ASN A 1 305 ? -7.106 53.195 -13.344 1.00 32.60 330 ASN A CA 1
ATOM 2085 C C . ASN A 1 305 ? -7.084 53.809 -11.950 1.00 31.64 330 ASN A C 1
ATOM 2086 O O . ASN A 1 305 ? -6.062 53.741 -11.262 1.00 31.68 330 ASN A O 1
ATOM 2091 N N . VAL A 1 306 ? -8.201 54.377 -11.523 1.00 28.68 331 VAL A N 1
ATOM 2092 C CA . VAL A 1 306 ? -8.229 55.071 -10.242 1.00 27.27 331 VAL A CA 1
ATOM 2093 C C . VAL A 1 306 ? -8.141 54.016 -9.086 1.00 26.26 331 VAL A C 1
ATOM 2094 O O . VAL A 1 306 ? -8.861 53.018 -9.072 1.00 25.28 331 VAL A O 1
ATOM 2098 N N . GLU A 1 307 ? -7.207 54.244 -8.175 1.00 24.51 332 GLU A N 1
ATOM 2099 C CA . GLU A 1 307 ? -7.099 53.440 -6.945 1.00 25.24 332 GLU A CA 1
ATOM 2100 C C . GLU A 1 307 ? -8.054 53.959 -5.889 1.00 22.47 332 GLU A C 1
ATOM 2101 O O . GLU A 1 307 ? -8.050 55.146 -5.539 1.00 21.34 332 GLU A O 1
ATOM 2107 N N . LEU A 1 308 ? -8.880 53.054 -5.394 1.00 21.47 333 LEU A N 1
ATOM 2108 C CA . LEU A 1 308 ? -9.944 53.372 -4.435 1.00 20.35 333 LEU A CA 1
ATOM 2109 C C . LEU A 1 308 ? -9.987 52.310 -3.331 1.00 19.94 333 LEU A C 1
ATOM 2110 O O . LEU A 1 308 ? -9.952 51.133 -3.627 1.00 19.62 333 LEU A O 1
ATOM 2115 N N . ALA A 1 309 ? -10.024 52.765 -2.068 1.00 19.43 334 ALA A N 1
ATOM 2116 C CA . ALA A 1 309 ? -10.350 51.959 -0.901 1.00 19.38 334 ALA A CA 1
ATOM 2117 C C . ALA A 1 309 ? -11.558 52.600 -0.237 1.00 19.00 334 ALA A C 1
ATOM 2118 O O . ALA A 1 309 ? -11.507 53.749 0.168 1.00 19.19 334 ALA A O 1
ATOM 2120 N N . SER A 1 310 ? -12.644 51.853 -0.161 1.00 19.28 335 SER A N 1
ATOM 2121 C CA . SER A 1 310 ? -13.916 52.269 0.486 1.00 19.35 335 SER A CA 1
ATOM 2122 C C . SER A 1 310 ? -14.126 51.462 1.778 1.00 19.60 335 SER A C 1
ATOM 2123 O O . SER A 1 310 ? -13.888 50.255 1.801 1.00 18.69 335 SER A O 1
ATOM 2126 N N . PHE A 1 311 ? -14.540 52.144 2.843 1.00 19.43 336 PHE A N 1
ATOM 2127 C CA . PHE A 1 311 ? -14.623 51.589 4.176 1.00 19.05 336 PHE A CA 1
ATOM 2128 C C . PHE A 1 311 ? -16.057 51.571 4.673 1.00 20.07 336 PHE A C 1
ATOM 2129 O O . PHE A 1 311 ? -16.880 52.459 4.355 1.00 19.30 336 PHE A O 1
ATOM 2137 N N . HIS A 1 312 ? -16.322 50.548 5.475 1.00 20.54 337 HIS A N 1
ATOM 2138 C CA . HIS A 1 312 ? -17.572 50.385 6.142 1.00 22.85 337 HIS A CA 1
ATOM 2139 C C . HIS A 1 312 ? -17.314 49.714 7.479 1.00 23.13 337 HIS A C 1
ATOM 2140 O O . HIS A 1 312 ? -16.334 49.027 7.650 1.00 22.16 337 HIS A O 1
ATOM 2147 N N . SER A 1 313 ? -18.199 49.972 8.422 1.00 24.63 338 SER A N 1
ATOM 2148 C CA . SER A 1 313 ? -18.043 49.605 9.824 1.00 26.20 338 SER A CA 1
ATOM 2149 C C . SER A 1 313 ? -19.373 49.001 10.321 1.00 26.53 338 SER A C 1
ATOM 2150 O O . SER A 1 313 ? -20.364 49.191 9.703 1.00 27.09 338 SER A O 1
ATOM 2153 N N . THR A 1 314 ? -19.359 48.327 11.456 1.00 27.32 339 THR A N 1
ATOM 2154 C CA . THR A 1 314 ? -20.544 47.829 12.121 1.00 28.20 339 THR A CA 1
ATOM 2155 C C . THR A 1 314 ? -20.970 48.747 13.232 1.00 30.23 339 THR A C 1
ATOM 2156 O O . THR A 1 314 ? -21.974 48.474 13.832 1.00 30.98 339 THR A O 1
ATOM 2160 N N . SER A 1 315 ? -20.201 49.798 13.521 1.00 31.54 340 SER A N 1
ATOM 2161 C CA . SER A 1 315 ? -20.417 50.624 14.702 1.00 33.89 340 SER A CA 1
ATOM 2162 C C . SER A 1 315 ? -21.252 51.865 14.462 1.00 35.07 340 SER A C 1
ATOM 2163 O O . SER A 1 315 ? -21.658 52.505 15.407 1.00 35.01 340 SER A O 1
ATOM 2166 N N . LYS A 1 316 ? -21.460 52.240 13.212 1.00 36.95 341 LYS A N 1
ATOM 2167 C CA . LYS A 1 316 ? -22.060 53.541 12.905 1.00 39.36 341 LYS A CA 1
ATOM 2168 C C . LYS A 1 316 ? -23.430 53.363 12.312 1.00 41.50 341 LYS A C 1
ATOM 2169 O O . LYS A 1 316 ? -23.739 52.317 11.744 1.00 41.83 341 LYS A O 1
ATOM 2175 N N . GLY A 1 317 ? -24.271 54.364 12.501 1.00 44.55 342 GLY A N 1
ATOM 2176 C CA . GLY A 1 317 ? -25.597 54.359 11.909 1.00 47.38 342 GLY A CA 1
ATOM 2177 C C . GLY A 1 317 ? -26.672 53.606 12.694 1.00 49.67 342 GLY A C 1
ATOM 2178 O O . GLY A 1 317 ? -26.422 53.047 13.754 1.00 49.62 342 GLY A O 1
ATOM 2179 N N . TYR A 1 318 ? -27.883 53.610 12.153 1.00 52.39 343 TYR A N 1
ATOM 2180 C CA . TYR A 1 318 ? -29.016 52.959 12.800 1.00 54.98 343 TYR A CA 1
ATOM 2181 C C . TYR A 1 318 ? -28.917 51.422 12.717 1.00 55.46 343 TYR A C 1
ATOM 2182 O O . TYR A 1 318 ? -29.564 50.741 13.491 1.00 56.79 343 TYR A O 1
ATOM 2191 N N . MET A 1 319 ? -28.112 50.892 11.793 1.00 56.80 344 MET A N 1
ATOM 2192 C CA . MET A 1 319 ? -27.751 49.454 11.768 1.00 57.81 344 MET A CA 1
ATOM 2193 C C . MET A 1 319 ? -26.560 49.143 12.700 1.00 58.67 344 MET A C 1
ATOM 2194 O O . MET A 1 319 ? -26.133 47.995 12.783 1.00 58.77 344 MET A O 1
ATOM 2199 N N . GLY A 1 320 ? -26.005 50.163 13.364 1.00 59.65 345 GLY A N 1
ATOM 2200 C CA . GLY A 1 320 ? -24.885 49.994 14.280 1.00 60.13 345 GLY A CA 1
ATOM 2201 C C . GLY A 1 320 ? -25.118 49.023 15.437 1.00 61.66 345 GLY A C 1
ATOM 2202 O O . GLY A 1 320 ? -26.124 49.092 16.133 1.00 61.99 345 GLY A O 1
ATOM 2203 N N . GLU A 1 321 ? -24.182 48.097 15.615 1.00 62.86 346 GLU A N 1
ATOM 2204 C CA . GLU A 1 321 ? -24.154 47.176 16.754 1.00 63.62 346 GLU A CA 1
ATOM 2205 C C . GLU A 1 321 ? -22.917 47.548 17.557 1.00 64.08 346 GLU A C 1
ATOM 2206 O O . GLU A 1 321 ? -21.946 48.086 16.995 1.00 64.01 346 GLU A O 1
ATOM 2208 N N . CYS A 1 322 ? -22.946 47.253 18.857 1.00 64.36 347 CYS A N 1
ATOM 2209 C CA A CYS A 1 322 ? -21.794 47.418 19.752 0.50 64.45 347 CYS A CA 1
ATOM 2210 C CA B CYS A 1 322 ? -21.729 47.375 19.654 0.50 64.53 347 CYS A CA 1
ATOM 2211 C C . CYS A 1 322 ? -21.382 46.073 20.353 1.00 64.34 347 CYS A C 1
ATOM 2212 O O . CYS A 1 322 ? -22.131 45.081 20.261 1.00 64.77 347 CYS A O 1
ATOM 2217 N N . GLY A 1 323 ? -20.206 46.055 20.981 1.00 63.55 348 GLY A N 1
ATOM 2218 C CA . GLY A 1 323 ? -19.648 44.824 21.548 1.00 62.48 348 GLY A CA 1
ATOM 2219 C C . GLY A 1 323 ? -18.823 44.111 20.490 1.00 61.09 348 GLY A C 1
ATOM 2220 O O . GLY A 1 323 ? -17.608 43.892 20.672 1.00 62.10 348 GLY A O 1
ATOM 2221 N N . TYR A 1 324 ? -19.472 43.784 19.369 1.00 58.58 349 TYR A N 1
ATOM 2222 C CA . TYR A 1 324 ? -18.833 43.068 18.263 1.00 55.59 349 TYR A CA 1
ATOM 2223 C C . TYR A 1 324 ? -18.423 44.036 17.134 1.00 53.59 349 TYR A C 1
ATOM 2224 O O . TYR A 1 324 ? -19.294 44.569 16.422 1.00 53.67 349 TYR A O 1
ATOM 2233 N N . ARG A 1 325 ? -17.104 44.229 16.992 1.00 49.29 350 ARG A N 1
ATOM 2234 C CA . ARG A 1 325 ? -16.501 45.291 16.171 1.00 47.03 350 ARG A CA 1
ATOM 2235 C C . ARG A 1 325 ? -15.961 44.750 14.860 1.00 42.05 350 ARG A C 1
ATOM 2236 O O . ARG A 1 325 ? -14.982 43.992 14.828 1.00 42.36 350 ARG A O 1
ATOM 2244 N N . GLY A 1 326 ? -16.621 45.125 13.773 1.00 36.87 351 GLY A N 1
ATOM 2245 C CA . GLY A 1 326 ? -16.288 44.608 12.470 1.00 33.39 351 GLY A CA 1
ATOM 2246 C C . GLY A 1 326 ? -16.211 45.712 11.433 1.00 29.93 351 GLY A C 1
ATOM 2247 O O . GLY A 1 326 ? -16.515 46.857 11.678 1.00 29.67 351 GLY A O 1
ATOM 2248 N N . GLY A 1 327 ? -15.800 45.358 10.249 1.00 26.37 352 GLY A N 1
ATOM 2249 C CA . GLY A 1 327 ? -15.619 46.358 9.239 1.00 24.57 352 GLY A CA 1
ATOM 2250 C C . GLY A 1 327 ? -15.153 45.645 8.028 1.00 23.11 352 GLY A C 1
ATOM 2251 O O . GLY A 1 327 ? -14.800 44.478 8.070 1.00 22.71 352 GLY A O 1
ATOM 2252 N N . TYR A 1 328 ? -15.169 46.353 6.937 1.00 22.28 353 TYR A N 1
ATOM 2253 C CA . TYR A 1 328 ? -14.500 45.900 5.771 1.00 22.12 353 TYR A CA 1
ATOM 2254 C C . TYR A 1 328 ? -13.952 47.101 4.986 1.00 21.43 353 TYR A C 1
ATOM 2255 O O . TYR A 1 328 ? -14.365 48.262 5.174 1.00 20.00 353 TYR A O 1
ATOM 2264 N N . MET A 1 329 ? -13.047 46.782 4.085 1.00 21.88 354 MET A N 1
ATOM 2265 C CA . MET A 1 329 ? -12.723 47.680 3.008 1.00 22.80 354 MET A CA 1
ATOM 2266 C C . MET A 1 329 ? -12.808 46.967 1.673 1.00 22.87 354 MET A C 1
ATOM 2267 O O . MET A 1 329 ? -12.470 45.785 1.565 1.00 21.44 354 MET A O 1
ATOM 2272 N N . GLU A 1 330 ? -13.315 47.694 0.661 1.00 23.11 355 GLU A N 1
ATOM 2273 C CA . GLU A 1 330 ? -13.257 47.264 -0.681 1.00 22.72 355 GLU A CA 1
ATOM 2274 C C . GLU A 1 330 ? -12.164 48.061 -1.352 1.00 23.90 355 GLU A C 1
ATOM 2275 O O . GLU A 1 330 ? -12.235 49.289 -1.416 1.00 24.86 355 GLU A O 1
ATOM 2281 N N . VAL A 1 331 ? -11.183 47.356 -1.910 1.00 24.51 356 VAL A N 1
ATOM 2282 C CA . VAL A 1 331 ? -10.040 47.975 -2.552 1.00 25.95 356 VAL A CA 1
ATOM 2283 C C . VAL A 1 331 ? -10.047 47.614 -4.045 1.00 26.26 356 VAL A C 1
ATOM 2284 O O . VAL A 1 331 ? -10.254 46.480 -4.443 1.00 27.63 356 VAL A O 1
ATOM 2288 N N . ILE A 1 332 ? -9.944 48.612 -4.890 1.00 26.87 357 ILE A N 1
ATOM 2289 C CA . ILE A 1 332 ? -9.980 48.363 -6.313 1.00 26.56 357 ILE A CA 1
ATOM 2290 C C . ILE A 1 332 ? -8.771 49.033 -6.995 1.00 25.30 357 ILE A C 1
ATOM 2291 O O . ILE A 1 332 ? -8.314 50.066 -6.556 1.00 22.94 357 ILE A O 1
ATOM 2296 N N . ASN A 1 333 ? -8.194 48.341 -7.985 1.00 25.64 358 ASN A N 1
ATOM 2297 C CA . ASN A 1 333 ? -7.103 48.847 -8.813 1.00 26.38 358 ASN A CA 1
ATOM 2298 C C . ASN A 1 333 ? -5.809 49.045 -8.095 1.00 26.64 358 ASN A C 1
ATOM 2299 O O . ASN A 1 333 ? -5.038 49.925 -8.442 1.00 26.94 358 ASN A O 1
ATOM 2304 N N . LEU A 1 334 ? -5.621 48.273 -7.046 1.00 28.16 359 LEU A N 1
ATOM 2305 C CA . LEU A 1 334 ? -4.443 48.344 -6.180 1.00 30.72 359 LEU A CA 1
ATOM 2306 C C . LEU A 1 334 ? -3.191 48.100 -7.023 1.00 30.92 359 LEU A C 1
ATOM 2307 O O . LEU A 1 334 ? -3.117 47.150 -7.756 1.00 31.25 359 LEU A O 1
ATOM 2312 N N . HIS A 1 335 ? -2.253 49.030 -6.998 1.00 32.55 360 HIS A N 1
ATOM 2313 C CA . HIS A 1 335 ? -1.047 48.854 -7.744 1.00 33.18 360 HIS A CA 1
ATOM 2314 C C . HIS A 1 335 ? -0.358 47.620 -7.169 1.00 34.28 360 HIS A C 1
ATOM 2315 O O . HIS A 1 335 ? -0.360 47.426 -5.942 1.00 33.05 360 HIS A O 1
ATOM 2322 N N . PRO A 1 336 ? 0.228 46.785 -8.047 1.00 35.33 361 PRO A N 1
ATOM 2323 C CA . PRO A 1 336 ? 0.900 45.570 -7.556 1.00 36.39 361 PRO A CA 1
ATOM 2324 C C . PRO A 1 336 ? 1.922 45.812 -6.439 1.00 35.41 361 PRO A C 1
ATOM 2325 O O . PRO A 1 336 ? 1.975 45.019 -5.552 1.00 33.59 361 PRO A O 1
ATOM 2329 N N . GLU A 1 337 ? 2.705 46.889 -6.485 1.00 36.25 362 GLU A N 1
ATOM 2330 C CA . GLU A 1 337 ? 3.655 47.193 -5.384 1.00 37.67 362 GLU A CA 1
ATOM 2331 C C . GLU A 1 337 ? 2.970 47.340 -4.022 1.00 37.37 362 GLU A C 1
ATOM 2332 O O . GLU A 1 337 ? 3.449 46.835 -2.977 1.00 38.51 362 GLU A O 1
ATOM 2338 N N . ILE A 1 338 ? 1.792 47.934 -4.047 1.00 36.22 363 ILE A N 1
ATOM 2339 C CA . ILE A 1 338 ? 0.984 48.113 -2.835 1.00 35.32 363 ILE A CA 1
ATOM 2340 C C . ILE A 1 338 ? 0.367 46.808 -2.358 1.00 34.01 363 ILE A C 1
ATOM 2341 O O . ILE A 1 338 ? 0.394 46.530 -1.187 1.00 32.78 363 ILE A O 1
ATOM 2346 N N . LYS A 1 339 ? -0.228 46.050 -3.270 1.00 33.65 364 LYS A N 1
ATOM 2347 C CA . LYS A 1 339 ? -0.770 44.752 -2.956 1.00 34.99 364 LYS A CA 1
ATOM 2348 C C . LYS A 1 339 ? 0.261 43.803 -2.311 1.00 33.74 364 LYS A C 1
ATOM 2349 O O . LYS A 1 339 ? -0.085 43.050 -1.422 1.00 32.60 364 LYS A O 1
ATOM 2355 N N . GLY A 1 340 ? 1.505 43.831 -2.775 1.00 32.47 365 GLY A N 1
ATOM 2356 C CA . GLY A 1 340 ? 2.550 42.997 -2.176 1.00 33.17 365 GLY A CA 1
ATOM 2357 C C . GLY A 1 340 ? 2.700 43.263 -0.686 1.00 32.81 365 GLY A C 1
ATOM 2358 O O . GLY A 1 340 ? 2.693 42.336 0.107 1.00 32.04 365 GLY A O 1
ATOM 2359 N N . GLN A 1 341 ? 2.795 44.535 -0.313 1.00 32.02 366 GLN A N 1
ATOM 2360 C CA . GLN A 1 341 ? 2.822 44.911 1.081 1.00 33.16 366 GLN A CA 1
ATOM 2361 C C . GLN A 1 341 ? 1.576 44.475 1.858 1.00 32.38 366 GLN A C 1
ATOM 2362 O O . GLN A 1 341 ? 1.679 44.058 3.011 1.00 31.75 366 GLN A O 1
ATOM 2368 N N . LEU A 1 342 ? 0.405 44.529 1.227 1.00 32.81 367 LEU A N 1
ATOM 2369 C CA . LEU A 1 342 ? -0.847 44.100 1.882 1.00 32.55 367 LEU A CA 1
ATOM 2370 C C . LEU A 1 342 ? -0.830 42.595 2.157 1.00 33.60 367 LEU A C 1
ATOM 2371 O O . LEU A 1 342 ? -1.157 42.157 3.249 1.00 33.10 367 LEU A O 1
ATOM 2376 N N . VAL A 1 343 ? -0.446 41.804 1.165 1.00 34.29 368 VAL A N 1
ATOM 2377 C CA . VAL A 1 343 ? -0.341 40.355 1.337 1.00 36.05 368 VAL A CA 1
ATOM 2378 C C . VAL A 1 343 ? 0.573 40.006 2.529 1.00 36.73 368 VAL A C 1
ATOM 2379 O O . VAL A 1 343 ? 0.217 39.207 3.368 1.00 36.86 368 VAL A O 1
ATOM 2383 N N . LYS A 1 344 ? 1.724 40.649 2.620 1.00 37.74 369 LYS A N 1
ATOM 2384 C CA . LYS A 1 344 ? 2.637 40.390 3.706 1.00 38.86 369 LYS A CA 1
ATOM 2385 C C . LYS A 1 344 ? 2.023 40.806 5.038 1.00 38.24 369 LYS A C 1
ATOM 2386 O O . LYS A 1 344 ? 1.972 40.012 5.964 1.00 37.58 369 LYS A O 1
ATOM 2392 N N . LEU A 1 345 ? 1.538 42.039 5.111 1.00 38.60 370 LEU A N 1
ATOM 2393 C CA . LEU A 1 345 ? 0.946 42.583 6.340 1.00 38.46 370 LEU A CA 1
ATOM 2394 C C . LEU A 1 345 ? -0.145 41.657 6.883 1.00 38.62 370 LEU A C 1
ATOM 2395 O O . LEU A 1 345 ? -0.169 41.368 8.083 1.00 38.83 370 LEU A O 1
ATOM 2400 N N . LEU A 1 346 ? -0.955 41.089 6.002 1.00 38.69 371 LEU A N 1
ATOM 2401 C CA . LEU A 1 346 ? -2.007 40.156 6.408 1.00 39.68 371 LEU A CA 1
ATOM 2402 C C . LEU A 1 346 ? -1.534 38.742 6.769 1.00 39.64 371 LEU A C 1
ATOM 2403 O O . LEU A 1 346 ? -2.218 38.050 7.521 1.00 39.60 371 LEU A O 1
ATOM 2408 N N . SER A 1 347 ? -0.429 38.292 6.174 1.00 39.29 372 SER A N 1
ATOM 2409 C CA . SER A 1 347 ? 0.200 37.022 6.552 1.00 39.24 372 SER A CA 1
ATOM 2410 C C . SER A 1 347 ? 0.680 37.001 8.015 1.00 39.25 372 SER A C 1
ATOM 2411 O O . SER A 1 347 ? 0.619 35.941 8.638 1.00 39.55 372 SER A O 1
ATOM 2414 N N . VAL A 1 348 ? 1.124 38.143 8.551 1.00 39.51 373 VAL A N 1
ATOM 2415 C CA . VAL A 1 348 ? 1.658 38.237 9.930 1.00 40.06 373 VAL A CA 1
ATOM 2416 C C . VAL A 1 348 ? 0.705 38.790 11.028 1.00 41.10 373 VAL A C 1
ATOM 2417 O O . VAL A 1 348 ? 1.064 38.797 12.208 1.00 41.82 373 VAL A O 1
ATOM 2421 N N . ARG A 1 349 ? -0.492 39.247 10.656 1.00 42.11 374 ARG A N 1
ATOM 2422 C CA . ARG A 1 349 ? -1.562 39.571 11.619 1.00 43.17 374 ARG A CA 1
ATOM 2423 C C . ARG A 1 349 ? -2.567 38.439 11.824 1.00 43.56 374 ARG A C 1
ATOM 2424 O O . ARG A 1 349 ? -2.861 37.705 10.925 1.00 43.93 374 ARG A O 1
ATOM 2432 N N . LEU A 1 350 ? -3.164 38.346 12.986 1.00 45.32 375 LEU A N 1
ATOM 2433 C CA . LEU A 1 350 ? -4.286 37.435 13.108 1.00 46.92 375 LEU A CA 1
ATOM 2434 C C . LEU A 1 350 ? -5.474 38.059 12.383 1.00 48.14 375 LEU A C 1
ATOM 2435 O O . LEU A 1 350 ? -5.661 39.298 12.395 1.00 48.34 375 LEU A O 1
ATOM 2440 N N . CYS A 1 351 ? -6.255 37.202 11.734 1.00 48.66 376 CYS A N 1
ATOM 2441 C CA . CYS A 1 351 ? -7.597 37.559 11.328 1.00 49.21 376 CYS A CA 1
ATOM 2442 C C . CYS A 1 351 ? -8.315 38.407 12.388 1.00 46.80 376 CYS A C 1
ATOM 2443 O O . CYS A 1 351 ? -8.014 38.283 13.586 1.00 45.98 376 CYS A O 1
ATOM 2446 N N . PRO A 1 352 ? -9.231 39.301 11.937 1.00 44.59 377 PRO A N 1
ATOM 2447 C CA . PRO A 1 352 ? -10.142 39.992 12.850 1.00 43.42 377 PRO A CA 1
ATOM 2448 C C . PRO A 1 352 ? -11.004 38.983 13.591 1.00 42.16 377 PRO A C 1
ATOM 2449 O O . PRO A 1 352 ? -11.395 37.973 12.996 1.00 41.34 377 PRO A O 1
ATOM 2453 N N . PRO A 1 353 ? -11.326 39.255 14.859 1.00 41.63 378 PRO A N 1
ATOM 2454 C CA . PRO A 1 353 ? -12.159 38.297 15.595 1.00 42.07 378 PRO A CA 1
ATOM 2455 C C . PRO A 1 353 ? -13.376 37.921 14.759 1.00 41.37 378 PRO A C 1
ATOM 2456 O O . PRO A 1 353 ? -13.926 38.792 14.104 1.00 41.74 378 PRO A O 1
ATOM 2460 N N . VAL A 1 354 ? -13.781 36.656 14.762 1.00 41.28 379 VAL A N 1
ATOM 2461 C CA . VAL A 1 354 ? -14.914 36.214 13.912 1.00 41.46 379 VAL A CA 1
ATOM 2462 C C . VAL A 1 354 ? -16.254 36.763 14.345 1.00 39.36 379 VAL A C 1
ATOM 2463 O O . VAL A 1 354 ? -17.153 36.802 13.554 1.00 40.06 379 VAL A O 1
ATOM 2467 N N . SER A 1 355 ? -16.382 37.217 15.574 1.00 37.98 380 SER A N 1
ATOM 2468 C CA . SER A 1 355 ? -17.622 37.835 16.007 1.00 37.77 380 SER A CA 1
ATOM 2469 C C . SER A 1 355 ? -17.864 39.224 15.435 1.00 36.20 380 SER A C 1
ATOM 2470 O O . SER A 1 355 ? -19.029 39.677 15.289 1.00 35.37 380 SER A O 1
ATOM 2473 N N . GLY A 1 356 ? -16.764 39.939 15.197 1.00 34.08 381 GLY A N 1
ATOM 2474 C CA . GLY A 1 356 ? -16.845 41.161 14.440 1.00 33.06 381 GLY A CA 1
ATOM 2475 C C . GLY A 1 356 ? -17.245 40.880 13.007 1.00 31.55 381 GLY A C 1
ATOM 2476 O O . GLY A 1 356 ? -18.112 41.552 12.463 1.00 29.22 381 GLY A O 1
ATOM 2477 N N . GLN A 1 357 ? -16.602 39.873 12.424 1.00 30.84 382 GLN A N 1
ATOM 2478 C CA . GLN A 1 357 ? -16.898 39.423 11.084 1.00 32.46 382 GLN A CA 1
ATOM 2479 C C . GLN A 1 357 ? -18.360 38.996 10.923 1.00 32.82 382 GLN A C 1
ATOM 2480 O O . GLN A 1 357 ? -18.991 39.293 9.896 1.00 33.30 382 GLN A O 1
ATOM 2486 N N . ALA A 1 358 ? -18.875 38.297 11.943 1.00 31.94 383 ALA A N 1
ATOM 2487 C CA . ALA A 1 358 ? -20.234 37.798 11.966 1.00 31.15 383 ALA A CA 1
ATOM 2488 C C . ALA A 1 358 ? -21.153 38.984 12.044 1.00 29.92 383 ALA A C 1
ATOM 2489 O O . ALA A 1 358 ? -22.145 39.051 11.334 1.00 29.79 383 ALA A O 1
ATOM 2491 N N . ALA A 1 359 ? -20.851 39.903 12.955 1.00 29.42 384 ALA A N 1
ATOM 2492 C CA . ALA A 1 359 ? -21.578 41.187 13.021 1.00 29.19 384 ALA A CA 1
ATOM 2493 C C . ALA A 1 359 ? -21.647 41.913 11.667 1.00 29.26 384 ALA A C 1
ATOM 2494 O O . ALA A 1 359 ? -22.723 42.339 11.259 1.00 28.48 384 ALA A O 1
ATOM 2496 N N . MET A 1 360 ? -20.520 42.032 10.962 1.00 31.17 385 MET A N 1
ATOM 2497 C CA . MET A 1 360 ? -20.536 42.623 9.619 1.00 32.14 385 MET A CA 1
ATOM 2498 C C . MET A 1 360 ? -21.458 41.818 8.658 1.00 32.77 385 MET A C 1
ATOM 2499 O O . MET A 1 360 ? -22.201 42.408 7.869 1.00 32.66 385 MET A O 1
ATOM 2504 N N . ASP A 1 361 ? -21.391 40.497 8.723 1.00 32.98 386 ASP A N 1
ATOM 2505 C CA . ASP A 1 361 ? -22.262 39.653 7.919 1.00 34.67 386 ASP A CA 1
ATOM 2506 C C . ASP A 1 361 ? -23.733 39.946 8.139 1.00 34.90 386 ASP A C 1
ATOM 2507 O O . ASP A 1 361 ? -24.508 39.955 7.199 1.00 36.31 386 ASP A O 1
ATOM 2512 N N . ILE A 1 362 ? -24.116 40.231 9.373 1.00 34.86 387 ILE A N 1
ATOM 2513 C CA . ILE A 1 362 ? -25.499 40.495 9.650 1.00 34.39 387 ILE A CA 1
ATOM 2514 C C . ILE A 1 362 ? -25.899 41.819 8.978 1.00 35.03 387 ILE A C 1
ATOM 2515 O O . ILE A 1 362 ? -26.974 41.919 8.358 1.00 36.41 387 ILE A O 1
ATOM 2520 N N . VAL A 1 363 ? -25.049 42.839 9.083 1.00 35.23 388 VAL A N 1
ATOM 2521 C CA . VAL A 1 363 ? -25.420 44.142 8.540 1.00 34.95 388 VAL A CA 1
ATOM 2522 C C . VAL A 1 363 ? -25.449 44.159 7.001 1.00 34.64 388 VAL A C 1
ATOM 2523 O O . VAL A 1 363 ? -26.204 44.925 6.444 1.00 35.42 388 VAL A O 1
ATOM 2527 N N . VAL A 1 364 ? -24.681 43.294 6.323 1.00 34.47 389 VAL A N 1
ATOM 2528 C CA . VAL A 1 364 ? -24.698 43.232 4.843 1.00 34.33 389 VAL A CA 1
ATOM 2529 C C . VAL A 1 364 ? -25.679 42.198 4.267 1.00 35.44 389 VAL A C 1
ATOM 2530 O O . VAL A 1 364 ? -25.711 41.991 3.042 1.00 36.21 389 VAL A O 1
ATOM 2534 N N . ASN A 1 365 ? -26.474 41.561 5.144 1.00 36.40 390 ASN A N 1
ATOM 2535 C CA . ASN A 1 365 ? -27.512 40.597 4.758 1.00 36.61 390 ASN A CA 1
ATOM 2536 C C . ASN A 1 365 ? -28.868 40.924 5.360 1.00 36.64 390 ASN A C 1
ATOM 2537 O O . ASN A 1 365 ? -29.499 40.069 5.973 1.00 36.12 390 ASN A O 1
ATOM 2542 N N . PRO A 1 366 ? -29.347 42.140 5.147 1.00 36.59 391 PRO A N 1
ATOM 2543 C CA . PRO A 1 366 ? -30.677 42.468 5.593 1.00 36.92 391 PRO A CA 1
ATOM 2544 C C . PRO A 1 366 ? -31.731 41.686 4.774 1.00 37.56 391 PRO A C 1
ATOM 2545 O O . PRO A 1 366 ? -31.419 41.068 3.727 1.00 35.92 391 PRO A O 1
ATOM 2549 N N . PRO A 1 367 ? -32.971 41.679 5.255 1.00 38.47 392 PRO A N 1
ATOM 2550 C CA . PRO A 1 367 ? -33.952 40.929 4.443 1.00 40.08 392 PRO A CA 1
ATOM 2551 C C . PRO A 1 367 ? -34.300 41.674 3.126 1.00 40.28 392 PRO A C 1
ATOM 2552 O O . PRO A 1 367 ? -34.382 42.913 3.117 1.00 40.60 392 PRO A O 1
ATOM 2556 N N . VAL A 1 368 ? -34.481 40.904 2.052 1.00 41.69 393 VAL A N 1
ATOM 2557 C CA . VAL A 1 368 ? -34.788 41.405 0.685 1.00 41.76 393 VAL A CA 1
ATOM 2558 C C . VAL A 1 368 ? -36.233 41.054 0.378 1.00 42.03 393 VAL A C 1
ATOM 2559 O O . VAL A 1 368 ? -36.858 40.277 1.105 1.00 42.71 393 VAL A O 1
ATOM 2563 N N . ALA A 1 369 ? -36.738 41.613 -0.721 1.00 42.42 394 ALA A N 1
ATOM 2564 C CA . ALA A 1 369 ? -38.123 41.442 -1.209 1.00 42.10 394 ALA A CA 1
ATOM 2565 C C . ALA A 1 369 ? -38.533 39.979 -1.274 1.00 42.27 394 ALA A C 1
ATOM 2566 O O . ALA A 1 369 ? -37.809 39.130 -1.827 1.00 41.62 394 ALA A O 1
ATOM 2568 N N . GLY A 1 370 ? -39.687 39.689 -0.676 1.00 42.98 395 GLY A N 1
ATOM 2569 C CA . GLY A 1 370 ? -40.264 38.337 -0.691 1.00 44.25 395 GLY A CA 1
ATOM 2570 C C . GLY A 1 370 ? -39.848 37.441 0.466 1.00 44.93 395 GLY A C 1
ATOM 2571 O O . GLY A 1 370 ? -40.216 36.257 0.489 1.00 45.93 395 GLY A O 1
ATOM 2572 N N . GLU A 1 371 ? -39.062 37.999 1.407 1.00 44.35 396 GLU A N 1
ATOM 2573 C CA . GLU A 1 371 ? -38.632 37.288 2.591 1.00 42.91 396 GLU A CA 1
ATOM 2574 C C . GLU A 1 371 ? -39.530 37.670 3.748 1.00 41.76 396 GLU A C 1
ATOM 2575 O O . GLU A 1 371 ? -40.138 38.768 3.800 1.00 40.74 396 GLU A O 1
ATOM 2581 N N . GLU A 1 372 ? -39.618 36.725 4.671 1.00 40.83 397 GLU A N 1
ATOM 2582 C CA . GLU A 1 372 ? -40.505 36.798 5.800 1.00 40.72 397 GLU A CA 1
ATOM 2583 C C . GLU A 1 372 ? -40.447 38.179 6.505 1.00 40.80 397 GLU A C 1
ATOM 2584 O O . GLU A 1 372 ? -41.485 38.791 6.725 1.00 40.95 397 GLU A O 1
ATOM 2590 N N . SER A 1 373 ? -39.239 38.690 6.820 1.00 40.02 398 SER A N 1
ATOM 2591 C CA . SER A 1 373 ? -39.100 39.924 7.673 1.00 39.90 398 SER A CA 1
ATOM 2592 C C . SER A 1 373 ? -38.944 41.273 6.892 1.00 39.38 398 SER A C 1
ATOM 2593 O O . SER A 1 373 ? -38.958 42.359 7.483 1.00 37.43 398 SER A O 1
ATOM 2596 N N . PHE A 1 374 ? -38.879 41.183 5.564 1.00 40.02 399 PHE A N 1
ATOM 2597 C CA . PHE A 1 374 ? -38.645 42.338 4.694 1.00 40.78 399 PHE A CA 1
ATOM 2598 C C . PHE A 1 374 ? -39.530 43.506 5.030 1.00 40.85 399 PHE A C 1
ATOM 2599 O O . PHE A 1 374 ? -39.037 44.596 5.240 1.00 40.50 399 PHE A O 1
ATOM 2607 N N . GLU A 1 375 ? -40.832 43.287 5.134 1.00 42.27 400 GLU A N 1
ATOM 2608 C CA . GLU A 1 375 ? -41.763 44.417 5.338 1.00 43.35 400 GLU A CA 1
ATOM 2609 C C . GLU A 1 375 ? -41.618 45.119 6.680 1.00 42.61 400 GLU A C 1
ATOM 2610 O O . GLU A 1 375 ? -41.662 46.333 6.723 1.00 42.68 400 GLU A O 1
ATOM 2616 N N . GLN A 1 376 ? -41.455 44.373 7.770 1.00 43.02 401 GLN A N 1
ATOM 2617 C CA . GLN A 1 376 ? -41.209 45.001 9.103 1.00 43.15 401 GLN A CA 1
ATOM 2618 C C . GLN A 1 376 ? -39.804 45.685 9.201 1.00 42.08 401 GLN A C 1
ATOM 2619 O O . GLN A 1 376 ? -39.662 46.763 9.743 1.00 41.04 401 GLN A O 1
ATOM 2625 N N . PHE A 1 377 ? -38.778 45.014 8.700 1.00 42.62 402 PHE A N 1
ATOM 2626 C CA . PHE A 1 377 ? -37.459 45.608 8.577 1.00 43.77 402 PHE A CA 1
ATOM 2627 C C . PHE A 1 377 ? -37.572 46.989 7.861 1.00 43.59 402 PHE A C 1
ATOM 2628 O O . PHE A 1 377 ? -37.225 48.008 8.438 1.00 43.44 402 PHE A O 1
ATOM 2636 N N . SER A 1 378 ? -38.155 46.996 6.651 1.00 43.80 403 SER A N 1
ATOM 2637 C CA . SER A 1 378 ? -38.423 48.214 5.868 1.00 43.64 403 SER A CA 1
ATOM 2638 C C . SER A 1 378 ? -39.183 49.275 6.644 1.00 43.75 403 SER A C 1
ATOM 2639 O O . SER A 1 378 ? -38.790 50.446 6.617 1.00 43.98 403 SER A O 1
ATOM 2642 N N . ARG A 1 379 ? -40.209 48.890 7.395 1.00 44.17 404 ARG A N 1
ATOM 2643 C CA . ARG A 1 379 ? -40.907 49.870 8.260 1.00 45.75 404 ARG A CA 1
ATOM 2644 C C . ARG A 1 379 ? -40.071 50.372 9.421 1.00 43.57 404 ARG A C 1
ATOM 2645 O O . ARG A 1 379 ? -40.153 51.513 9.789 1.00 42.36 404 ARG A O 1
ATOM 2653 N N . GLU A 1 380 ? -39.287 49.504 10.046 1.00 43.92 405 GLU A N 1
ATOM 2654 C CA . GLU A 1 380 ? -38.429 49.951 11.190 1.00 43.15 405 GLU A CA 1
ATOM 2655 C C . GLU A 1 380 ? -37.349 50.982 10.759 1.00 41.59 405 GLU A C 1
ATOM 2656 O O . GLU A 1 380 ? -37.106 51.967 11.449 1.00 40.65 405 GLU A O 1
ATOM 2662 N N . LYS A 1 381 ? -36.734 50.734 9.604 1.00 41.00 406 LYS A N 1
ATOM 2663 C CA . LYS A 1 381 ? -35.676 51.584 9.055 1.00 41.14 406 LYS A CA 1
ATOM 2664 C C . LYS A 1 381 ? -36.217 52.934 8.776 1.00 40.63 406 LYS A C 1
ATOM 2665 O O . LYS A 1 381 ? -35.717 53.949 9.288 1.00 39.62 406 LYS A O 1
ATOM 2667 N N . GLU A 1 382 ? -37.302 52.953 8.003 1.00 41.30 407 GLU A N 1
ATOM 2668 C CA . GLU A 1 382 ? -37.950 54.221 7.633 1.00 42.18 407 GLU A CA 1
ATOM 2669 C C . GLU A 1 382 ? -38.362 55.053 8.821 1.00 40.56 407 GLU A C 1
ATOM 2670 O O . GLU A 1 382 ? -38.189 56.273 8.810 1.00 40.55 407 GLU A O 1
ATOM 2676 N N . SER A 1 383 ? -38.854 54.397 9.860 1.00 39.02 408 SER A N 1
ATOM 2677 C CA . SER A 1 383 ? -39.196 55.095 11.092 1.00 38.82 408 SER A CA 1
ATOM 2678 C C . SER A 1 383 ? -37.996 55.666 11.834 1.00 37.70 408 SER A C 1
ATOM 2679 O O . SER A 1 383 ? -37.999 56.788 12.316 1.00 37.60 408 SER A O 1
ATOM 2682 N N . VAL A 1 384 ? -36.949 54.875 11.963 1.00 38.14 409 VAL A N 1
ATOM 2683 C CA . VAL A 1 384 ? -35.710 55.395 12.565 1.00 37.56 409 VAL A CA 1
ATOM 2684 C C . VAL A 1 384 ? -35.162 56.565 11.744 1.00 36.63 409 VAL A C 1
ATOM 2685 O O . VAL A 1 384 ? -34.840 57.599 12.289 1.00 36.57 409 VAL A O 1
ATOM 2689 N N . LEU A 1 385 ? -35.075 56.410 10.426 1.00 36.24 410 LEU A N 1
ATOM 2690 C CA . LEU A 1 385 ? -34.563 57.497 9.574 1.00 36.42 410 LEU A CA 1
ATOM 2691 C C . LEU A 1 385 ? -35.447 58.727 9.582 1.00 36.18 410 LEU A C 1
ATOM 2692 O O . LEU A 1 385 ? -34.947 59.836 9.511 1.00 36.67 410 LEU A O 1
ATOM 2697 N N . GLY A 1 386 ? -36.768 58.538 9.660 1.00 36.99 411 GLY A N 1
ATOM 2698 C CA . GLY A 1 386 ? -37.716 59.666 9.821 1.00 36.38 411 GLY A CA 1
ATOM 2699 C C . GLY A 1 386 ? -37.551 60.402 11.149 1.00 36.43 411 GLY A C 1
ATOM 2700 O O . GLY A 1 386 ? -37.631 61.631 11.207 1.00 36.73 411 GLY A O 1
ATOM 2701 N N . ASN A 1 387 ? -37.301 59.666 12.222 1.00 36.68 412 ASN A N 1
ATOM 2702 C CA . ASN A 1 387 ? -37.029 60.310 13.499 1.00 38.58 412 ASN A CA 1
ATOM 2703 C C . ASN A 1 387 ? -35.714 61.111 13.472 1.00 38.68 412 ASN A C 1
ATOM 2704 O O . ASN A 1 387 ? -35.674 62.258 13.949 1.00 39.26 412 ASN A O 1
ATOM 2709 N N . LEU A 1 388 ? -34.645 60.560 12.885 1.00 38.26 413 LEU A N 1
ATOM 2710 C CA . LEU A 1 388 ? -33.385 61.353 12.737 1.00 38.01 413 LEU A CA 1
ATOM 2711 C C . LEU A 1 388 ? -33.579 62.580 11.865 1.00 37.79 413 LEU A C 1
ATOM 2712 O O . LEU A 1 388 ? -33.131 63.679 12.201 1.00 37.42 413 LEU A O 1
ATOM 2717 N N . ALA A 1 389 ? -34.237 62.396 10.724 1.00 38.42 414 ALA A N 1
ATOM 2718 C CA . ALA A 1 389 ? -34.554 63.520 9.836 1.00 39.25 414 ALA A CA 1
ATOM 2719 C C . ALA A 1 389 ? -35.275 64.628 10.598 1.00 40.24 414 ALA A C 1
ATOM 2720 O O . ALA A 1 389 ? -34.989 65.831 10.422 1.00 40.08 414 ALA A O 1
ATOM 2722 N N . LYS A 1 390 ? -36.204 64.210 11.467 1.00 41.10 415 LYS A N 1
ATOM 2723 C CA . LYS A 1 390 ? -36.977 65.142 12.274 1.00 42.53 415 LYS A CA 1
ATOM 2724 C C . LYS A 1 390 ? -36.094 65.898 13.239 1.00 42.00 415 LYS A C 1
ATOM 2725 O O . LYS A 1 390 ? -36.170 67.117 13.314 1.00 42.95 415 LYS A O 1
ATOM 2731 N N . LYS A 1 391 ? -35.259 65.177 13.989 1.00 42.03 416 LYS A N 1
ATOM 2732 C CA . LYS A 1 391 ? -34.237 65.814 14.876 1.00 41.93 416 LYS A CA 1
ATOM 2733 C C . LYS A 1 391 ? -33.242 66.714 14.135 1.00 41.39 416 LYS A C 1
ATOM 2734 O O . LYS A 1 391 ? -32.879 67.761 14.645 1.00 41.30 416 LYS A O 1
ATOM 2740 N N . ALA A 1 392 ? -32.838 66.315 12.921 1.00 41.83 417 ALA A N 1
ATOM 2741 C CA . ALA A 1 392 ? -31.954 67.116 12.059 1.00 42.24 417 ALA A CA 1
ATOM 2742 C C . ALA A 1 392 ? -32.564 68.466 11.736 1.00 43.10 417 ALA A C 1
ATOM 2743 O O . ALA A 1 392 ? -31.940 69.503 11.919 1.00 42.30 417 ALA A O 1
ATOM 2745 N N . LYS A 1 393 ? -33.800 68.444 11.241 1.00 44.61 418 LYS A N 1
ATOM 2746 C CA . LYS A 1 393 ? -34.499 69.678 10.819 1.00 45.30 418 LYS A CA 1
ATOM 2747 C C . LYS A 1 393 ? -34.692 70.593 12.025 1.00 44.38 418 LYS A C 1
ATOM 2748 O O . LYS A 1 393 ? -34.434 71.797 11.973 1.00 44.75 418 LYS A O 1
ATOM 2754 N N . LEU A 1 394 ? -35.109 69.974 13.118 1.00 44.09 419 LEU A N 1
ATOM 2755 C CA . LEU A 1 394 ? -35.309 70.621 14.409 1.00 44.31 419 LEU A CA 1
ATOM 2756 C C . LEU A 1 394 ? -34.070 71.398 14.913 1.00 43.66 419 LEU A C 1
ATOM 2757 O O . LEU A 1 394 ? -34.138 72.577 15.274 1.00 43.35 419 LEU A O 1
ATOM 2762 N N . THR A 1 395 ? -32.924 70.721 14.888 1.00 43.34 420 THR A N 1
ATOM 2763 C CA . THR A 1 395 ? -31.654 71.285 15.340 1.00 42.52 420 THR A CA 1
ATOM 2764 C C . THR A 1 395 ? -31.223 72.483 14.524 1.00 42.25 420 THR A C 1
ATOM 2765 O O . THR A 1 395 ? -30.854 73.509 15.045 1.00 42.63 420 THR A O 1
ATOM 2769 N N . GLU A 1 396 ? -31.257 72.313 13.223 1.00 42.82 421 GLU A N 1
ATOM 2770 C CA . GLU A 1 396 ? -30.823 73.319 12.264 1.00 44.08 421 GLU A CA 1
ATOM 2771 C C . GLU A 1 396 ? -31.751 74.544 12.241 1.00 44.25 421 GLU A C 1
ATOM 2772 O O . GLU A 1 396 ? -31.285 75.672 12.102 1.00 44.49 421 GLU A O 1
ATOM 2778 N N . ASP A 1 397 ? -33.054 74.283 12.309 1.00 45.21 422 ASP A N 1
ATOM 2779 C CA . ASP A 1 397 ? -34.093 75.295 12.516 1.00 46.89 422 ASP A CA 1
ATOM 2780 C C . ASP A 1 397 ? -33.815 76.170 13.733 1.00 46.51 422 ASP A C 1
ATOM 2781 O O . ASP A 1 397 ? -33.710 77.391 13.611 1.00 46.99 422 ASP A O 1
ATOM 2786 N N . LEU A 1 398 ? -33.679 75.544 14.900 1.00 46.26 423 LEU A N 1
ATOM 2787 C CA . LEU A 1 398 ? -33.404 76.308 16.123 1.00 46.17 423 LEU A CA 1
ATOM 2788 C C . LEU A 1 398 ? -32.152 77.158 16.015 1.00 45.73 423 LEU A C 1
ATOM 2789 O O . LEU A 1 398 ? -32.181 78.319 16.387 1.00 46.30 423 LEU A O 1
ATOM 2794 N N . PHE A 1 399 ? -31.056 76.610 15.497 1.00 46.01 424 PHE A N 1
ATOM 2795 C CA . PHE A 1 399 ? -29.802 77.383 15.421 1.00 46.37 424 PHE A CA 1
ATOM 2796 C C . PHE A 1 399 ? -29.920 78.567 14.471 1.00 46.44 424 PHE A C 1
ATOM 2797 O O . PHE A 1 399 ? -29.288 79.640 14.664 1.00 44.94 424 PHE A O 1
ATOM 2805 N N . ASN A 1 400 ? -30.689 78.347 13.406 1.00 46.97 425 ASN A N 1
ATOM 2806 C CA . ASN A 1 400 ? -30.813 79.363 12.363 1.00 48.30 425 ASN A CA 1
ATOM 2807 C C . ASN A 1 400 ? -31.826 80.502 12.706 1.00 49.51 425 ASN A C 1
ATOM 2808 O O . ASN A 1 400 ? -31.849 81.539 12.056 1.00 49.24 425 ASN A O 1
ATOM 2813 N N . GLN A 1 401 ? -32.652 80.277 13.721 1.00 51.23 426 GLN A N 1
ATOM 2814 C CA . GLN A 1 401 ? -33.427 81.338 14.331 1.00 53.19 426 GLN A CA 1
ATOM 2815 C C . GLN A 1 401 ? -32.782 81.911 15.613 1.00 52.85 426 GLN A C 1
ATOM 2816 O O . GLN A 1 401 ? -33.474 82.510 16.424 1.00 54.46 426 GLN A O 1
ATOM 2822 N N . VAL A 1 402 ? -31.483 81.712 15.833 1.00 52.13 427 VAL A N 1
ATOM 2823 C CA . VAL A 1 402 ? -30.808 82.324 16.956 1.00 50.63 427 VAL A CA 1
ATOM 2824 C C . VAL A 1 402 ? -29.678 83.129 16.365 1.00 50.27 427 VAL A C 1
ATOM 2825 O O . VAL A 1 402 ? -28.865 82.604 15.612 1.00 50.83 427 VAL A O 1
ATOM 2829 N N . PRO A 1 403 ? -29.660 84.440 16.620 1.00 49.24 428 PRO A N 1
ATOM 2830 C CA . PRO A 1 403 ? -28.589 85.277 16.081 1.00 48.04 428 PRO A CA 1
ATOM 2831 C C . PRO A 1 403 ? -27.211 84.930 16.594 1.00 46.65 428 PRO A C 1
ATOM 2832 O O . PRO A 1 403 ? -27.061 84.594 17.759 1.00 46.92 428 PRO A O 1
ATOM 2836 N N . GLY A 1 404 ? -26.216 85.056 15.726 1.00 44.84 429 GLY A N 1
ATOM 2837 C CA . GLY A 1 404 ? -24.837 84.694 16.030 1.00 44.03 429 GLY A CA 1
ATOM 2838 C C . GLY A 1 404 ? -24.492 83.202 15.966 1.00 42.51 429 GLY A C 1
ATOM 2839 O O . GLY A 1 404 ? -23.378 82.820 16.232 1.00 41.18 429 GLY A O 1
ATOM 2840 N N . ILE A 1 405 ? -25.465 82.382 15.627 1.00 42.13 430 ILE A N 1
ATOM 2841 C CA . ILE A 1 405 ? -25.252 80.963 15.364 1.00 42.32 430 ILE A CA 1
ATOM 2842 C C . ILE A 1 405 ? -25.776 80.679 13.974 1.00 40.55 430 ILE A C 1
ATOM 2843 O O . ILE A 1 405 ? -26.912 81.050 13.670 1.00 39.87 430 ILE A O 1
ATOM 2848 N N . HIS A 1 406 ? -24.993 80.011 13.135 1.00 38.95 431 HIS A N 1
ATOM 2849 C CA . HIS A 1 406 ? -25.556 79.492 11.873 1.00 37.09 431 HIS A CA 1
ATOM 2850 C C . HIS A 1 406 ? -25.173 78.016 11.681 1.00 35.45 431 HIS A C 1
ATOM 2851 O O . HIS A 1 406 ? -24.032 77.672 11.860 1.00 34.34 431 HIS A O 1
ATOM 2858 N N . CYS A 1 407 ? -26.141 77.194 11.279 1.00 34.48 432 CYS A N 1
ATOM 2859 C CA . CYS A 1 407 ? -25.972 75.757 11.048 1.00 34.30 432 CYS A CA 1
ATOM 2860 C C . CYS A 1 407 ? -26.299 75.384 9.593 1.00 32.74 432 CYS A C 1
ATOM 2861 O O . CYS A 1 407 ? -27.416 75.660 9.102 1.00 30.58 432 CYS A O 1
ATOM 2864 N N . ASN A 1 408 ? -25.332 74.762 8.910 1.00 31.31 433 ASN A N 1
ATOM 2865 C CA . ASN A 1 408 ? -25.578 74.133 7.606 1.00 30.68 433 ASN A CA 1
ATOM 2866 C C . ASN A 1 408 ? -26.608 73.020 7.752 1.00 30.42 433 ASN A C 1
ATOM 2867 O O . ASN A 1 408 ? -26.851 72.551 8.836 1.00 30.46 433 ASN A O 1
ATOM 2872 N N . PRO A 1 409 ? -27.293 72.635 6.671 1.00 30.25 434 PRO A N 1
ATOM 2873 C CA . PRO A 1 409 ? -28.196 71.533 6.867 1.00 30.44 434 PRO A CA 1
ATOM 2874 C C . PRO A 1 409 ? -27.501 70.230 7.289 1.00 30.27 434 PRO A C 1
ATOM 2875 O O . PRO A 1 409 ? -26.414 69.908 6.818 1.00 29.27 434 PRO A O 1
ATOM 2879 N N . LEU A 1 410 ? -28.178 69.499 8.144 1.00 30.84 435 LEU A N 1
ATOM 2880 C CA . LEU A 1 410 ? -27.730 68.226 8.617 1.00 33.35 435 LEU A CA 1
ATOM 2881 C C . LEU A 1 410 ? -28.332 67.114 7.736 1.00 32.08 435 LEU A C 1
ATOM 2882 O O . LEU A 1 410 ? -29.504 66.756 7.873 1.00 32.69 435 LEU A O 1
ATOM 2887 N N . GLN A 1 411 ? -27.522 66.552 6.869 1.00 31.45 436 GLN A N 1
ATOM 2888 C CA . GLN A 1 411 ? -28.017 65.741 5.772 1.00 31.07 436 GLN A CA 1
ATOM 2889 C C . GLN A 1 411 ? -27.817 64.269 6.078 1.00 30.85 436 GLN A C 1
ATOM 2890 O O . GLN A 1 411 ? -28.561 63.408 5.606 1.00 31.10 436 GLN A O 1
ATOM 2896 N N . GLY A 1 412 ? -26.786 63.979 6.873 1.00 30.66 437 GLY A N 1
ATOM 2897 C CA . GLY A 1 412 ? -26.501 62.612 7.290 1.00 29.40 437 GLY A CA 1
ATOM 2898 C C . GLY A 1 412 ? -25.554 62.540 8.478 1.00 28.60 437 GLY A C 1
ATOM 2899 O O . GLY A 1 412 ? -25.079 63.558 8.973 1.00 27.38 437 GLY A O 1
ATOM 2900 N N . ALA A 1 413 ? -25.273 61.303 8.900 1.00 28.19 438 ALA A N 1
ATOM 2901 C CA . ALA A 1 413 ? -24.388 60.993 10.028 1.00 28.39 438 ALA A CA 1
ATOM 2902 C C . ALA A 1 413 ? -25.085 61.581 11.237 1.00 28.48 438 ALA A C 1
ATOM 2903 O O . ALA A 1 413 ? -26.245 61.791 11.145 1.00 28.15 438 ALA A O 1
ATOM 2905 N N . MET A 1 414 ? -24.432 61.819 12.367 1.00 30.14 439 MET A N 1
ATOM 2906 C CA . MET A 1 414 ? -25.141 62.084 13.624 1.00 31.17 439 MET A CA 1
ATOM 2907 C C . MET A 1 414 ? -24.855 63.441 14.258 1.00 31.34 439 MET A C 1
ATOM 2908 O O . MET A 1 414 ? -25.414 63.762 15.313 1.00 30.07 439 MET A O 1
ATOM 2913 N N . TYR A 1 415 ? -23.998 64.222 13.604 1.00 32.50 440 TYR A N 1
ATOM 2914 C CA . TYR A 1 415 ? -23.421 65.458 14.124 1.00 32.99 440 TYR A CA 1
ATOM 2915 C C . TYR A 1 415 ? -23.773 66.641 13.256 1.00 33.37 440 TYR A C 1
ATOM 2916 O O . TYR A 1 415 ? -23.771 66.532 12.014 1.00 35.16 440 TYR A O 1
ATOM 2925 N N . ALA A 1 416 ? -24.046 67.766 13.913 1.00 32.94 441 ALA A N 1
ATOM 2926 C CA . ALA A 1 416 ? -23.899 69.109 13.334 1.00 32.02 441 ALA A CA 1
ATOM 2927 C C . ALA A 1 416 ? -22.706 69.868 13.920 1.00 30.29 441 ALA A C 1
ATOM 2928 O O . ALA A 1 416 ? -22.278 69.637 15.057 1.00 29.11 441 ALA A O 1
ATOM 2930 N N . PHE A 1 417 ? -22.226 70.792 13.090 1.00 27.51 442 PHE A N 1
ATOM 2931 C CA . PHE A 1 417 ? -21.089 71.617 13.335 1.00 25.55 442 PHE A CA 1
ATOM 2932 C C . PHE A 1 417 ? -21.495 73.119 13.127 1.00 23.99 442 PHE A C 1
ATOM 2933 O O . PHE A 1 417 ? -21.030 73.762 12.213 1.00 21.66 442 PHE A O 1
ATOM 2941 N N . PRO A 1 418 ? -22.388 73.651 13.979 1.00 24.55 443 PRO A N 1
ATOM 2942 C CA . PRO A 1 418 ? -22.789 75.072 13.882 1.00 25.08 443 PRO A CA 1
ATOM 2943 C C . PRO A 1 418 ? -21.633 76.031 14.057 1.00 25.50 443 PRO A C 1
ATOM 2944 O O . PRO A 1 418 ? -20.738 75.796 14.913 1.00 24.40 443 PRO A O 1
ATOM 2948 N N . ARG A 1 419 ? -21.660 77.081 13.235 1.00 26.12 444 ARG A N 1
ATOM 2949 C CA . ARG A 1 419 ? -20.735 78.194 13.328 1.00 27.46 444 ARG A CA 1
ATOM 2950 C C . ARG A 1 419 ? -21.232 79.192 14.336 1.00 28.97 444 ARG A C 1
ATOM 2951 O O . ARG A 1 419 ? -22.353 79.616 14.267 1.00 29.00 444 ARG A O 1
ATOM 2959 N N . ILE A 1 420 ? -20.373 79.577 15.262 1.00 32.27 445 ILE A N 1
ATOM 2960 C CA . ILE A 1 420 ? -20.691 80.616 16.269 1.00 33.88 445 ILE A CA 1
ATOM 2961 C C . ILE A 1 420 ? -20.014 81.921 15.876 1.00 34.13 445 ILE A C 1
ATOM 2962 O O . ILE A 1 420 ? -18.838 81.954 15.568 1.00 33.16 445 ILE A O 1
ATOM 2967 N N . PHE A 1 421 ? -20.757 83.001 15.897 1.00 36.61 446 PHE A N 1
ATOM 2968 C CA . PHE A 1 421 ? -20.164 84.312 15.555 1.00 38.20 446 PHE A CA 1
ATOM 2969 C C . PHE A 1 421 ? -19.797 84.967 16.879 1.00 39.63 446 PHE A C 1
ATOM 2970 O O . PHE A 1 421 ? -20.653 85.454 17.582 1.00 39.98 446 PHE A O 1
ATOM 2978 N N . ILE A 1 422 ? -18.520 84.864 17.248 1.00 41.27 447 ILE A N 1
ATOM 2979 C CA . ILE A 1 422 ? -18.049 85.283 18.563 1.00 41.70 447 ILE A CA 1
ATOM 2980 C C . ILE A 1 422 ? -17.529 86.694 18.342 1.00 41.81 447 ILE A C 1
ATOM 2981 O O . ILE A 1 422 ? -16.651 86.912 17.500 1.00 41.51 447 ILE A O 1
ATOM 2986 N N . PRO A 1 423 ? -18.075 87.669 19.075 1.00 43.47 448 PRO A N 1
ATOM 2987 C CA . PRO A 1 423 ? -17.587 89.076 18.940 1.00 44.06 448 PRO A CA 1
ATOM 2988 C C . PRO A 1 423 ? -16.068 89.247 19.177 1.00 44.31 448 PRO A C 1
ATOM 2989 O O . PRO A 1 423 ? -15.487 88.497 19.963 1.00 44.63 448 PRO A O 1
ATOM 2993 N N . ALA A 1 424 ? -15.435 90.203 18.502 1.00 44.58 449 ALA A N 1
ATOM 2994 C CA . ALA A 1 424 ? -13.989 90.464 18.689 1.00 45.25 449 ALA A CA 1
ATOM 2995 C C . ALA A 1 424 ? -13.564 90.645 20.165 1.00 45.18 449 ALA A C 1
ATOM 2996 O O . ALA A 1 424 ? -12.365 90.513 20.455 1.00 44.38 449 ALA A O 1
ATOM 2998 N N . LYS A 1 425 ? -14.565 90.916 21.029 1.00 45.25 450 LYS A N 1
ATOM 2999 C CA . LYS A 1 425 ? -14.451 91.081 22.471 1.00 45.54 450 LYS A CA 1
ATOM 3000 C C . LYS A 1 425 ? -14.581 89.797 23.303 1.00 45.23 450 LYS A C 1
ATOM 3001 O O . LYS A 1 425 ? -13.817 89.613 24.252 1.00 45.53 450 LYS A O 1
ATOM 3003 N N . ALA A 1 426 ? -15.575 88.942 23.015 1.00 44.17 451 ALA A N 1
ATOM 3004 C CA . ALA A 1 426 ? -15.591 87.604 23.633 1.00 42.11 451 ALA A CA 1
ATOM 3005 C C . ALA A 1 426 ? -14.345 86.843 23.200 1.00 40.16 451 ALA A C 1
ATOM 3006 O O . ALA A 1 426 ? -13.861 86.059 23.953 1.00 40.29 451 ALA A O 1
ATOM 3008 N N . VAL A 1 427 ? -13.794 87.155 22.038 1.00 39.24 452 VAL A N 1
ATOM 3009 C CA . VAL A 1 427 ? -12.533 86.596 21.541 1.00 39.13 452 VAL A CA 1
ATOM 3010 C C . VAL A 1 427 ? -11.358 87.073 22.468 1.00 39.79 452 VAL A C 1
ATOM 3011 O O . VAL A 1 427 ? -10.445 86.305 22.838 1.00 37.99 452 VAL A O 1
ATOM 3015 N N . GLU A 1 428 ? -11.408 88.367 22.802 1.00 39.46 453 GLU A N 1
ATOM 3016 C CA . GLU A 1 428 ? -10.487 88.992 23.738 1.00 39.34 453 GLU A CA 1
ATOM 3017 C C . GLU A 1 428 ? -10.601 88.398 25.121 1.00 35.87 453 GLU A C 1
ATOM 3018 O O . GLU A 1 428 ? -9.584 88.083 25.721 1.00 35.12 453 GLU A O 1
ATOM 3024 N N . ALA A 1 429 ? -11.822 88.235 25.624 1.00 33.28 454 ALA A N 1
ATOM 3025 C CA . ALA A 1 429 ? -11.999 87.516 26.872 1.00 32.36 454 ALA A CA 1
ATOM 3026 C C . ALA A 1 429 ? -11.292 86.110 26.832 1.00 32.04 454 ALA A C 1
ATOM 3027 O O . ALA A 1 429 ? -10.534 85.765 27.764 1.00 32.61 454 ALA A O 1
ATOM 3029 N N . ALA A 1 430 ? -11.462 85.376 25.726 1.00 30.93 455 ALA A N 1
ATOM 3030 C CA . ALA A 1 430 ? -10.982 83.996 25.584 1.00 31.20 455 ALA A CA 1
ATOM 3031 C C . ALA A 1 430 ? -9.485 83.974 25.620 1.00 30.64 455 ALA A C 1
ATOM 3032 O O . ALA A 1 430 ? -8.879 83.130 26.288 1.00 29.53 455 ALA A O 1
ATOM 3034 N N . GLN A 1 431 ? -8.915 84.882 24.836 1.00 31.07 456 GLN A N 1
ATOM 3035 C CA . GLN A 1 431 ? -7.473 85.172 24.801 1.00 33.19 456 GLN A CA 1
ATOM 3036 C C . GLN A 1 431 ? -6.862 85.462 26.160 1.00 31.19 456 GLN A C 1
ATOM 3037 O O . GLN A 1 431 ? -5.823 84.931 26.496 1.00 30.73 456 GLN A O 1
ATOM 3043 N N . ALA A 1 432 ? -7.560 86.258 26.944 1.00 30.50 457 ALA A N 1
ATOM 3044 C CA . ALA A 1 432 ? -7.088 86.633 28.278 1.00 30.28 457 ALA A CA 1
ATOM 3045 C C . ALA A 1 432 ? -6.983 85.366 29.104 1.00 29.51 457 ALA A C 1
ATOM 3046 O O . ALA A 1 432 ? -6.051 85.196 29.849 1.00 28.58 457 ALA A O 1
ATOM 3048 N N . HIS A 1 433 ? -7.931 84.451 28.912 1.00 29.82 458 HIS A N 1
ATOM 3049 C CA . HIS A 1 433 ? -7.892 83.141 29.592 1.00 30.30 458 HIS A CA 1
ATOM 3050 C C . HIS A 1 433 ? -6.974 82.092 28.986 1.00 30.46 458 HIS A C 1
ATOM 3051 O O . HIS A 1 433 ? -7.028 80.958 29.415 1.00 29.29 458 HIS A O 1
ATOM 3058 N N . GLN A 1 434 ? -6.140 82.500 28.017 1.00 32.89 459 GLN A N 1
ATOM 3059 C CA . GLN A 1 434 ? -5.213 81.623 27.290 1.00 34.16 459 GLN A CA 1
ATOM 3060 C C . GLN A 1 434 ? -5.948 80.501 26.517 1.00 34.32 459 GLN A C 1
ATOM 3061 O O . GLN A 1 434 ? -5.423 79.406 26.384 1.00 34.30 459 GLN A O 1
ATOM 3067 N N . MET A 1 435 ? -7.164 80.765 26.068 1.00 34.86 460 MET A N 1
ATOM 3068 C CA . MET A 1 435 ? -7.977 79.759 25.382 1.00 35.75 460 MET A CA 1
ATOM 3069 C C . MET A 1 435 ? -8.407 80.224 23.981 1.00 35.51 460 MET A C 1
ATOM 3070 O O . MET A 1 435 ? -8.698 81.406 23.799 1.00 36.17 460 MET A O 1
ATOM 3075 N N . ALA A 1 436 ? -8.481 79.296 23.022 1.00 33.30 461 ALA A N 1
ATOM 3076 C CA . ALA A 1 436 ? -9.201 79.542 21.757 1.00 32.29 461 ALA A CA 1
ATOM 3077 C C . ALA A 1 436 ? -10.589 80.011 22.084 1.00 29.92 461 ALA A C 1
ATOM 3078 O O . ALA A 1 436 ? -11.164 79.582 23.082 1.00 30.11 461 ALA A O 1
ATOM 3080 N N . PRO A 1 437 ? -11.124 80.940 21.270 1.00 28.33 462 PRO A N 1
ATOM 3081 C CA . PRO A 1 437 ? -12.474 81.432 21.431 1.00 27.45 462 PRO A CA 1
ATOM 3082 C C . PRO A 1 437 ? -13.613 80.413 21.603 1.00 27.53 462 PRO A C 1
ATOM 3083 O O . PRO A 1 437 ? -14.473 80.600 22.480 1.00 26.91 462 PRO A O 1
ATOM 3087 N N . ASP A 1 438 ? -13.658 79.362 20.782 1.00 27.67 463 ASP A N 1
ATOM 3088 C CA . ASP A 1 438 ? -14.710 78.354 20.939 1.00 28.10 463 ASP A CA 1
ATOM 3089 C C . ASP A 1 438 ? -14.464 77.417 22.114 1.00 27.03 463 ASP A C 1
ATOM 3090 O O . ASP A 1 438 ? -15.388 76.951 22.689 1.00 26.81 463 ASP A O 1
ATOM 3095 N N . MET A 1 439 ? -13.222 77.194 22.507 1.00 28.68 464 MET A N 1
ATOM 3096 C CA . MET A 1 439 ? -12.923 76.501 23.778 1.00 28.58 464 MET A CA 1
ATOM 3097 C C . MET A 1 439 ? -13.545 77.304 24.939 1.00 28.38 464 MET A C 1
ATOM 3098 O O . MET A 1 439 ? -14.299 76.773 25.750 1.00 27.36 464 MET A O 1
ATOM 3103 N N . PHE A 1 440 ? -13.245 78.606 24.996 1.00 28.84 465 PHE A N 1
ATOM 3104 C CA . PHE A 1 440 ? -13.820 79.459 26.056 1.00 28.75 465 PHE A CA 1
ATOM 3105 C C . PHE A 1 440 ? -15.304 79.380 26.042 1.00 27.56 465 PHE A C 1
ATOM 3106 O O . PHE A 1 440 ? -15.926 79.159 27.084 1.00 27.49 465 PHE A O 1
ATOM 3114 N N . TYR A 1 441 ? -15.912 79.559 24.874 1.00 27.15 466 TYR A N 1
ATOM 3115 C CA . TYR A 1 441 ? -17.406 79.478 24.760 1.00 26.20 466 TYR A CA 1
ATOM 3116 C C . TYR A 1 441 ? -17.993 78.157 25.268 1.00 25.87 466 TYR A C 1
ATOM 3117 O O . TYR A 1 441 ? -19.053 78.083 25.949 1.00 26.66 466 TYR A O 1
ATOM 3126 N N . CYS A 1 442 ? -17.334 77.083 24.889 1.00 25.71 467 CYS A N 1
ATOM 3127 C CA . CYS A 1 442 ? -17.795 75.714 25.290 1.00 26.84 467 CYS A CA 1
ATOM 3128 C C . CYS A 1 442 ? -17.583 75.417 26.775 1.00 25.24 467 CYS A C 1
ATOM 3129 O O . CYS A 1 442 ? -18.409 74.746 27.382 1.00 23.09 467 CYS A O 1
ATOM 3132 N N . MET A 1 443 ? -16.473 75.918 27.336 1.00 25.22 468 MET A N 1
ATOM 3133 C CA . MET A 1 443 ? -16.268 75.921 28.806 1.00 26.70 468 MET A CA 1
ATOM 3134 C C . MET A 1 443 ? -17.355 76.620 29.568 1.00 25.51 468 MET A C 1
ATOM 3135 O O . MET A 1 443 ? -17.889 76.082 30.539 1.00 25.45 468 MET A O 1
ATOM 3140 N N . LYS A 1 444 ? -17.707 77.824 29.116 1.00 25.92 469 LYS A N 1
ATOM 3141 C CA . LYS A 1 444 ? -18.772 78.584 29.746 1.00 26.71 469 LYS A CA 1
ATOM 3142 C C . LYS A 1 444 ? -20.103 77.904 29.597 1.00 26.92 469 LYS A C 1
ATOM 3143 O O . LYS A 1 444 ? -20.864 77.804 30.551 1.00 27.72 469 LYS A O 1
ATOM 3149 N N . LEU A 1 445 ? -20.397 77.389 28.411 1.00 27.39 470 LEU A N 1
ATOM 3150 C CA . LEU A 1 445 ? -21.631 76.612 28.265 1.00 27.96 470 LEU A CA 1
ATOM 3151 C C . LEU A 1 445 ? -21.731 75.456 29.246 1.00 27.80 470 LEU A C 1
ATOM 3152 O O . LEU A 1 445 ? -22.806 75.173 29.778 1.00 27.19 470 LEU A O 1
ATOM 3157 N N . LEU A 1 446 ? -20.617 74.758 29.469 1.00 28.69 471 LEU A N 1
ATOM 3158 C CA . LEU A 1 446 ? -20.610 73.612 30.418 1.00 28.79 471 LEU A CA 1
ATOM 3159 C C . LEU A 1 446 ? -20.891 74.109 31.856 1.00 29.55 471 LEU A C 1
ATOM 3160 O O . LEU A 1 446 ? -21.680 73.531 32.599 1.00 29.80 471 LEU A O 1
ATOM 3165 N N . GLU A 1 447 ? -20.190 75.170 32.225 1.00 30.74 472 GLU A N 1
ATOM 3166 C CA . GLU A 1 447 ? -20.238 75.747 33.581 1.00 32.31 472 GLU A CA 1
ATOM 3167 C C . GLU A 1 447 ? -21.597 76.218 33.930 1.00 33.37 472 GLU A C 1
ATOM 3168 O O . GLU A 1 447 ? -21.998 76.057 35.057 1.00 34.01 472 GLU A O 1
ATOM 3174 N N . GLU A 1 448 ? -22.347 76.709 32.943 1.00 34.88 473 GLU A N 1
ATOM 3175 C CA . GLU A 1 448 ? -23.713 77.229 33.178 1.00 35.71 473 GLU A CA 1
ATOM 3176 C C . GLU A 1 448 ? -24.865 76.298 32.980 1.00 35.07 473 GLU A C 1
ATOM 3177 O O . GLU A 1 448 ? -25.866 76.414 33.682 1.00 35.57 473 GLU A O 1
ATOM 3183 N N . THR A 1 449 ? -24.758 75.381 32.033 1.00 34.57 474 THR A N 1
ATOM 3184 C CA . THR A 1 449 ? -25.897 74.527 31.644 1.00 33.91 474 THR A CA 1
ATOM 3185 C C . THR A 1 449 ? -25.646 73.073 31.937 1.00 33.57 474 THR A C 1
ATOM 3186 O O . THR A 1 449 ? -26.581 72.265 31.967 1.00 34.41 474 THR A O 1
ATOM 3190 N N . GLY A 1 450 ? -24.373 72.727 32.093 1.00 33.11 475 GLY A N 1
ATOM 3191 C CA . GLY A 1 450 ? -23.955 71.335 32.221 1.00 32.82 475 GLY A CA 1
ATOM 3192 C C . GLY A 1 450 ? -23.815 70.635 30.886 1.00 32.69 475 GLY A C 1
ATOM 3193 O O . GLY A 1 450 ? -23.469 69.453 30.861 1.00 32.80 475 GLY A O 1
ATOM 3194 N N . ILE A 1 451 ? -24.063 71.352 29.773 1.00 32.44 476 ILE A N 1
ATOM 3195 C CA . ILE A 1 451 ? -23.934 70.752 28.470 1.00 31.50 476 ILE A CA 1
ATOM 3196 C C . ILE A 1 451 ? -22.487 70.794 27.995 1.00 30.32 476 ILE A C 1
ATOM 3197 O O . ILE A 1 451 ? -21.856 71.854 27.841 1.00 28.23 476 ILE A O 1
ATOM 3202 N N . CYS A 1 452 ? -22.006 69.598 27.682 1.00 30.16 477 CYS A N 1
ATOM 3203 C CA . CYS A 1 452 ? -20.606 69.343 27.372 1.00 29.49 477 CYS A CA 1
ATOM 3204 C C . CYS A 1 452 ? -20.463 68.991 25.887 1.00 28.80 477 CYS A C 1
ATOM 3205 O O . CYS A 1 452 ? -20.814 67.881 25.455 1.00 30.09 477 CYS A O 1
ATOM 3208 N N . VAL A 1 453 ? -19.984 69.930 25.094 1.00 28.50 478 VAL A N 1
ATOM 3209 C CA . VAL A 1 453 ? -19.864 69.736 23.641 1.00 27.96 478 VAL A CA 1
ATOM 3210 C C . VAL A 1 453 ? -18.428 69.937 23.337 1.00 28.05 478 VAL A C 1
ATOM 3211 O O . VAL A 1 453 ? -17.673 70.498 24.161 1.00 28.92 478 VAL A O 1
ATOM 3215 N N . VAL A 1 454 ? -18.033 69.499 22.156 1.00 27.11 479 VAL A N 1
ATOM 3216 C CA . VAL A 1 454 ? -16.649 69.623 21.724 1.00 26.90 479 VAL A CA 1
ATOM 3217 C C . VAL A 1 454 ? -16.437 70.882 20.841 1.00 27.32 479 VAL A C 1
ATOM 3218 O O . VAL A 1 454 ? -17.124 71.058 19.862 1.00 28.26 479 VAL A O 1
ATOM 3222 N N . PRO A 1 455 ? -15.474 71.746 21.186 1.00 27.43 480 PRO A N 1
ATOM 3223 C CA . PRO A 1 455 ? -15.224 72.962 20.391 1.00 27.15 480 PRO A CA 1
ATOM 3224 C C . PRO A 1 455 ? -14.595 72.714 19.048 1.00 26.48 480 PRO A C 1
ATOM 3225 O O . PRO A 1 455 ? -13.851 71.751 18.868 1.00 26.99 480 PRO A O 1
ATOM 3229 N N . GLY A 1 456 ? -14.853 73.615 18.119 1.00 25.96 481 GLY A N 1
ATOM 3230 C CA . GLY A 1 456 ? -14.395 73.444 16.771 1.00 25.64 481 GLY A CA 1
ATOM 3231 C C . GLY A 1 456 ? -12.930 73.268 16.694 1.00 25.91 481 GLY A C 1
ATOM 3232 O O . GLY A 1 456 ? -12.428 72.600 15.799 1.00 25.17 481 GLY A O 1
ATOM 3233 N N . SER A 1 457 ? -12.222 73.886 17.633 1.00 27.30 482 SER A N 1
ATOM 3234 C CA . SER A 1 457 ? -10.761 73.779 17.633 1.00 29.49 482 SER A CA 1
ATOM 3235 C C . SER A 1 457 ? -10.239 72.362 17.908 1.00 28.29 482 SER A C 1
ATOM 3236 O O . SER A 1 457 ? -9.083 72.086 17.623 1.00 28.90 482 SER A O 1
ATOM 3239 N N . GLY A 1 458 ? -11.096 71.459 18.393 1.00 27.39 483 GLY A N 1
ATOM 3240 C CA . GLY A 1 458 ? -10.787 70.028 18.456 1.00 26.36 483 GLY A CA 1
ATOM 3241 C C . GLY A 1 458 ? -10.757 69.316 17.120 1.00 26.11 483 GLY A C 1
ATOM 3242 O O . GLY A 1 458 ? -10.161 68.229 16.991 1.00 26.35 483 GLY A O 1
ATOM 3243 N N . PHE A 1 459 ? -11.391 69.920 16.107 1.00 25.65 484 PHE A N 1
ATOM 3244 C CA . PHE A 1 459 ? -11.416 69.372 14.730 1.00 24.47 484 PHE A CA 1
ATOM 3245 C C . PHE A 1 459 ? -10.673 70.157 13.652 1.00 24.32 484 PHE A C 1
ATOM 3246 O O . PHE A 1 459 ? -10.448 69.661 12.551 1.00 23.71 484 PHE A O 1
ATOM 3254 N N . GLY A 1 460 ? -10.285 71.389 13.950 1.00 25.41 485 GLY A N 1
ATOM 3255 C CA . GLY A 1 460 ? -9.826 72.271 12.903 1.00 25.46 485 GLY A CA 1
ATOM 3256 C C . GLY A 1 460 ? -11.017 72.998 12.229 1.00 25.32 485 GLY A C 1
ATOM 3257 O O . GLY A 1 460 ? -12.138 72.524 12.221 1.00 22.29 485 GLY A O 1
ATOM 3258 N N . GLN A 1 461 ? -10.718 74.173 11.677 1.00 25.52 486 GLN A N 1
ATOM 3259 C CA . GLN A 1 461 ? -11.709 75.053 11.057 1.00 26.60 486 GLN A CA 1
ATOM 3260 C C . GLN A 1 461 ? -10.925 76.171 10.368 1.00 27.27 486 GLN A C 1
ATOM 3261 O O . GLN A 1 461 ? -9.704 76.292 10.544 1.00 27.34 486 GLN A O 1
ATOM 3267 N N . ARG A 1 462 ? -11.570 76.849 9.436 1.00 28.31 487 ARG A N 1
ATOM 3268 C CA . ARG A 1 462 ? -10.956 78.039 8.789 1.00 29.62 487 ARG A CA 1
ATOM 3269 C C . ARG A 1 462 ? -10.552 79.045 9.863 1.00 28.52 487 ARG A C 1
ATOM 3270 O O . ARG A 1 462 ? -11.361 79.326 10.731 1.00 26.97 487 ARG A O 1
ATOM 3278 N N . GLU A 1 463 ? -9.333 79.556 9.807 1.00 30.07 488 GLU A N 1
ATOM 3279 C CA . GLU A 1 463 ? -8.865 80.664 10.672 1.00 32.27 488 GLU A CA 1
ATOM 3280 C C . GLU A 1 463 ? -9.920 81.729 10.767 1.00 29.55 488 GLU A C 1
ATOM 3281 O O . GLU A 1 463 ? -10.485 82.093 9.769 1.00 29.36 488 GLU A O 1
ATOM 3287 N N . GLY A 1 464 ? -10.199 82.218 11.958 1.00 27.67 489 GLY A N 1
ATOM 3288 C CA . GLY A 1 464 ? -11.173 83.279 12.122 1.00 26.88 489 GLY A CA 1
ATOM 3289 C C . GLY A 1 464 ? -12.579 82.780 12.220 1.00 26.37 489 GLY A C 1
ATOM 3290 O O . GLY A 1 464 ? -13.503 83.569 12.356 1.00 24.92 489 GLY A O 1
ATOM 3291 N N . THR A 1 465 ? -12.778 81.458 12.134 1.00 25.82 490 THR A N 1
ATOM 3292 C CA . THR A 1 465 ? -14.129 80.877 12.318 1.00 24.82 490 THR A CA 1
ATOM 3293 C C . THR A 1 465 ? -14.128 79.995 13.593 1.00 23.82 490 THR A C 1
ATOM 3294 O O . THR A 1 465 ? -13.101 79.473 13.990 1.00 24.08 490 THR A O 1
ATOM 3298 N N . TYR A 1 466 ? -15.303 79.872 14.197 1.00 23.50 491 TYR A N 1
ATOM 3299 C CA . TYR A 1 466 ? -15.521 79.210 15.443 1.00 24.53 491 TYR A CA 1
ATOM 3300 C C . TYR A 1 466 ? -16.770 78.377 15.323 1.00 24.13 491 TYR A C 1
ATOM 3301 O O . TYR A 1 466 ? -17.759 78.853 14.842 1.00 23.53 491 TYR A O 1
ATOM 3310 N N . HIS A 1 467 ? -16.717 77.151 15.853 1.00 24.50 492 HIS A N 1
ATOM 3311 C CA . HIS A 1 467 ? -17.829 76.204 15.845 1.00 24.26 492 HIS A CA 1
ATOM 3312 C C . HIS A 1 467 ? -17.863 75.387 17.089 1.00 24.45 492 HIS A C 1
ATOM 3313 O O . HIS A 1 467 ? -16.949 75.437 17.888 1.00 25.74 492 HIS A O 1
ATOM 3320 N N . PHE A 1 468 ? -18.896 74.579 17.218 1.00 24.37 493 PHE A N 1
ATOM 3321 C CA . PHE A 1 468 ? -18.845 73.439 18.113 1.00 25.32 493 PHE A CA 1
ATOM 3322 C C . PHE A 1 468 ? -19.607 72.270 17.473 1.00 24.68 493 PHE A C 1
ATOM 3323 O O . PHE A 1 468 ? -20.400 72.460 16.569 1.00 23.75 493 PHE A O 1
ATOM 3331 N N . ARG A 1 469 ? -19.310 71.065 17.929 1.00 25.89 494 ARG A N 1
ATOM 3332 C CA . ARG A 1 469 ? -19.995 69.856 17.465 1.00 26.29 494 ARG A CA 1
ATOM 3333 C C . ARG A 1 469 ? -21.186 69.542 18.351 1.00 28.26 494 ARG A C 1
ATOM 3334 O O . ARG A 1 469 ? -21.082 69.430 19.558 1.00 26.58 494 ARG A O 1
ATOM 3342 N N . MET A 1 470 ? -22.316 69.351 17.698 1.00 31.44 495 MET A N 1
ATOM 3343 C CA . MET A 1 470 ? -23.556 69.005 18.338 1.00 34.78 495 MET A CA 1
ATOM 3344 C C . MET A 1 470 ? -23.916 67.563 17.854 1.00 34.57 495 MET A C 1
ATOM 3345 O O . MET A 1 470 ? -23.616 67.248 16.727 1.00 35.00 495 MET A O 1
ATOM 3350 N N . THR A 1 471 ? -24.512 66.716 18.697 1.00 34.29 496 THR A N 1
ATOM 3351 C CA . THR A 1 471 ? -25.093 65.460 18.275 1.00 35.47 496 THR A CA 1
ATOM 3352 C C . THR A 1 471 ? -26.616 65.523 18.197 1.00 35.43 496 THR A C 1
ATOM 3353 O O . THR A 1 471 ? -27.261 66.169 19.014 1.00 34.48 496 THR A O 1
ATOM 3357 N N . ILE A 1 472 ? -27.210 64.797 17.254 1.00 35.81 497 ILE A N 1
ATOM 3358 C CA . ILE A 1 472 ? -28.686 64.565 17.284 1.00 36.21 497 ILE A CA 1
ATOM 3359 C C . ILE A 1 472 ? -29.080 63.211 17.906 1.00 38.16 497 ILE A C 1
ATOM 3360 O O . ILE A 1 472 ? -30.240 62.787 17.803 1.00 39.08 497 ILE A O 1
ATOM 3365 N N . LEU A 1 473 ? -28.139 62.547 18.555 1.00 40.40 498 LEU A N 1
ATOM 3366 C CA . LEU A 1 473 ? -28.403 61.252 19.203 1.00 42.53 498 LEU A CA 1
ATOM 3367 C C . LEU A 1 473 ? -29.562 61.285 20.221 1.00 43.61 498 LEU A C 1
ATOM 3368 O O . LEU A 1 473 ? -30.407 60.399 20.206 1.00 43.45 498 LEU A O 1
ATOM 3373 N N . PRO A 1 474 ? -29.613 62.313 21.098 1.00 45.30 499 PRO A N 1
ATOM 3374 C CA . PRO A 1 474 ? -30.670 62.322 22.109 1.00 46.09 499 PRO A CA 1
ATOM 3375 C C . PRO A 1 474 ? -32.073 62.221 21.507 1.00 47.51 499 PRO A C 1
ATOM 3376 O O . PRO A 1 474 ? -32.278 62.663 20.378 1.00 47.66 499 PRO A O 1
ATOM 3380 N N . PRO A 1 475 ? -33.035 61.620 22.246 1.00 48.47 500 PRO A N 1
ATOM 3381 C CA . PRO A 1 475 ? -34.436 61.678 21.801 1.00 48.80 500 PRO A CA 1
ATOM 3382 C C . PRO A 1 475 ? -34.987 63.104 21.717 1.00 48.81 500 PRO A C 1
ATOM 3383 O O . PRO A 1 475 ? -34.415 64.042 22.282 1.00 47.58 500 PRO A O 1
ATOM 3387 N N . VAL A 1 476 ? -36.089 63.242 20.990 1.00 49.34 501 VAL A N 1
ATOM 3388 C CA . VAL A 1 476 ? -36.544 64.545 20.478 1.00 50.14 501 VAL A CA 1
ATOM 3389 C C . VAL A 1 476 ? -36.850 65.572 21.560 1.00 50.76 501 VAL A C 1
ATOM 3390 O O . VAL A 1 476 ? -36.486 66.757 21.422 1.00 50.53 501 VAL A O 1
ATOM 3394 N N . GLU A 1 477 ? -37.540 65.125 22.613 1.00 51.50 502 GLU A N 1
ATOM 3395 C CA . GLU A 1 477 ? -37.897 65.989 23.747 1.00 51.98 502 GLU A CA 1
ATOM 3396 C C . GLU A 1 477 ? -36.674 66.430 24.553 1.00 51.18 502 GLU A C 1
ATOM 3397 O O . GLU A 1 477 ? -36.561 67.603 24.917 1.00 51.90 502 GLU A O 1
ATOM 3403 N N . LYS A 1 478 ? -35.766 65.500 24.834 1.00 50.55 503 LYS A N 1
ATOM 3404 C CA . LYS A 1 478 ? -34.487 65.840 25.447 1.00 49.46 503 LYS A CA 1
ATOM 3405 C C . LYS A 1 478 ? -33.672 66.764 24.526 1.00 47.88 503 LYS A C 1
ATOM 3406 O O . LYS A 1 478 ? -33.124 67.776 24.963 1.00 47.50 503 LYS A O 1
ATOM 3412 N N . LEU A 1 479 ? -33.620 66.442 23.240 1.00 46.91 504 LEU A N 1
ATOM 3413 C CA . LEU A 1 479 ? -32.862 67.261 22.282 1.00 46.32 504 LEU A CA 1
ATOM 3414 C C . LEU A 1 479 ? -33.433 68.662 22.277 1.00 46.22 504 LEU A C 1
ATOM 3415 O O . LEU A 1 479 ? -32.697 69.642 22.287 1.00 46.08 504 LEU A O 1
ATOM 3420 N N . LYS A 1 480 ? -34.753 68.761 22.280 1.00 46.63 505 LYS A N 1
ATOM 3421 C CA . LYS A 1 480 ? -35.402 70.066 22.380 1.00 47.61 505 LYS A CA 1
ATOM 3422 C C . LYS A 1 480 ? -34.955 70.848 23.624 1.00 46.76 505 LYS A C 1
ATOM 3423 O O . LYS A 1 480 ? -34.726 72.061 23.547 1.00 46.91 505 LYS A O 1
ATOM 3429 N N . THR A 1 481 ? -34.852 70.152 24.761 1.00 47.08 506 THR A N 1
ATOM 3430 C CA . THR A 1 481 ? -34.402 70.766 26.019 1.00 46.51 506 THR A CA 1
ATOM 3431 C C . THR A 1 481 ? -32.942 71.248 25.965 1.00 45.83 506 THR A C 1
ATOM 3432 O O . THR A 1 481 ? -32.653 72.337 26.454 1.00 46.55 506 THR A O 1
ATOM 3436 N N . VAL A 1 482 ? -32.030 70.426 25.421 1.00 44.48 507 VAL A N 1
ATOM 3437 C CA . VAL A 1 482 ? -30.624 70.839 25.169 1.00 42.75 507 VAL A CA 1
ATOM 3438 C C . VAL A 1 482 ? -30.534 72.064 24.305 1.00 41.42 507 VAL A C 1
ATOM 3439 O O . VAL A 1 482 ? -29.787 72.979 24.609 1.00 40.51 507 VAL A O 1
ATOM 3443 N N . LEU A 1 483 ? -31.290 72.085 23.209 1.00 40.91 508 LEU A N 1
ATOM 3444 C CA . LEU A 1 483 ? -31.263 73.238 22.295 1.00 41.17 508 LEU A CA 1
ATOM 3445 C C . LEU A 1 483 ? -31.825 74.511 22.911 1.00 41.29 508 LEU A C 1
ATOM 3446 O O . LEU A 1 483 ? -31.339 75.593 22.609 1.00 41.06 508 LEU A O 1
ATOM 3451 N N . GLN A 1 484 ? 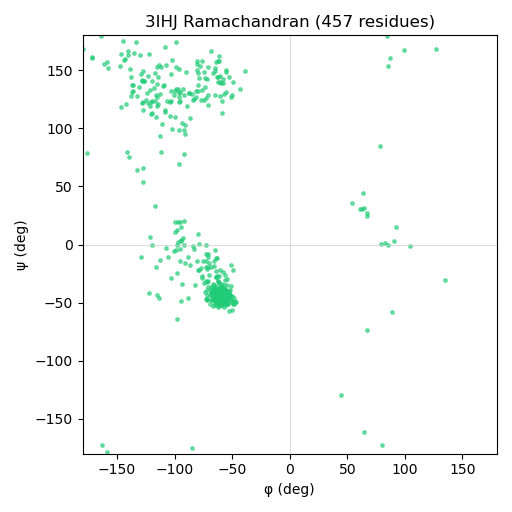-32.836 74.393 23.770 1.00 42.15 509 GLN A N 1
ATOM 3452 C CA . GLN A 1 484 ? -33.278 75.554 24.560 1.00 43.14 509 GLN A CA 1
ATOM 3453 C C . GLN A 1 484 ? -32.164 76.077 25.444 1.00 42.46 509 GLN A C 1
ATOM 3454 O O . GLN A 1 484 ? -31.864 77.284 25.428 1.00 43.37 509 GLN A O 1
ATOM 3460 N N . LYS A 1 485 ? -31.536 75.180 26.199 1.00 41.12 510 LYS A N 1
ATOM 3461 C CA . LYS A 1 485 ? -30.403 75.585 27.052 1.00 40.80 510 LYS A CA 1
ATOM 3462 C C . LYS A 1 485 ? -29.267 76.244 26.273 1.00 39.34 510 LYS A C 1
ATOM 3463 O O . LYS A 1 485 ? -28.734 77.290 26.675 1.00 38.92 510 LYS A O 1
ATOM 3469 N N . VAL A 1 486 ? -28.927 75.664 25.135 1.00 38.56 511 VAL A N 1
ATOM 3470 C CA . VAL A 1 486 ? -27.861 76.212 24.307 1.00 38.06 511 VAL A CA 1
ATOM 3471 C C . VAL A 1 486 ? -28.270 77.588 23.775 1.00 38.43 511 VAL A C 1
ATOM 3472 O O . VAL A 1 486 ? -27.449 78.506 23.704 1.00 38.24 511 VAL A O 1
ATOM 3476 N N . LYS A 1 487 ? -29.537 77.733 23.405 1.00 39.51 512 LYS A N 1
ATOM 3477 C CA . LYS A 1 487 ? -30.045 79.051 22.990 1.00 40.20 512 LYS A CA 1
ATOM 3478 C C . LYS A 1 487 ? -29.977 80.108 24.092 1.00 39.35 512 LYS A C 1
ATOM 3479 O O . LYS A 1 487 ? -29.473 81.203 23.873 1.00 39.54 512 LYS A O 1
ATOM 3485 N N . ASP A 1 488 ? -30.463 79.794 25.286 1.00 39.47 513 ASP A N 1
ATOM 3486 C CA . ASP A 1 488 ? -30.392 80.783 26.393 1.00 39.38 513 ASP A CA 1
ATOM 3487 C C . ASP A 1 488 ? -28.962 81.170 26.736 1.00 38.39 513 ASP A C 1
ATOM 3488 O O . ASP A 1 488 ? -28.605 82.379 26.859 1.00 38.91 513 ASP A O 1
ATOM 3493 N N . PHE A 1 489 ? -28.109 80.145 26.831 1.00 36.76 514 PHE A N 1
ATOM 3494 C CA . PHE A 1 489 ? -26.718 80.383 27.131 1.00 34.68 514 PHE A CA 1
ATOM 3495 C C . PHE A 1 489 ? -26.133 81.286 26.092 1.00 35.00 514 PHE A C 1
ATOM 3496 O O . PHE A 1 489 ? -25.289 82.135 26.387 1.00 34.80 514 PHE A O 1
ATOM 3504 N N . HIS A 1 490 ? -26.503 81.059 24.840 1.00 36.44 515 HIS A N 1
ATOM 3505 C CA . HIS A 1 490 ? -25.834 81.772 23.740 1.00 38.04 515 HIS A CA 1
ATOM 3506 C C . HIS A 1 490 ? -26.129 83.303 23.791 1.00 38.03 515 HIS A C 1
ATOM 3507 O O . HIS A 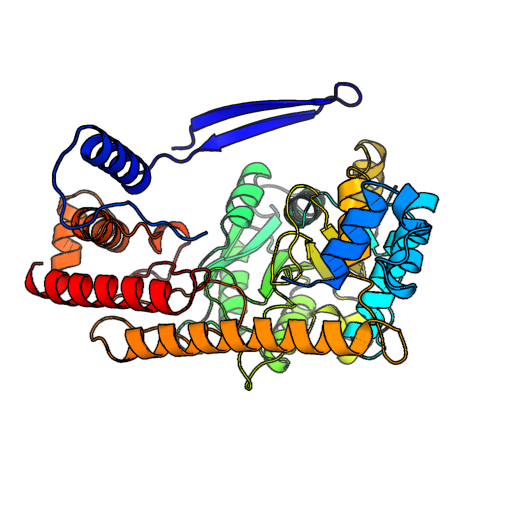1 490 ? -25.228 84.162 23.709 1.00 38.09 515 HIS A O 1
ATOM 3514 N N . ILE A 1 491 ? -27.396 83.620 23.961 1.00 39.87 516 ILE A N 1
ATOM 3515 C CA . ILE A 1 491 ? -27.874 85.039 24.118 1.00 41.11 516 ILE A CA 1
ATOM 3516 C C . ILE A 1 491 ? -27.200 85.783 25.278 1.00 42.61 516 ILE A C 1
ATOM 3517 O O . ILE A 1 491 ? -26.617 86.878 25.098 1.00 43.35 516 ILE A O 1
ATOM 3522 N N . ASN A 1 492 ? -27.197 85.134 26.445 1.00 44.00 517 ASN A N 1
ATOM 3523 C CA . ASN A 1 492 ? -26.444 85.616 27.622 1.00 44.19 517 ASN A CA 1
ATOM 3524 C C . ASN A 1 492 ? -24.976 85.766 27.451 1.00 43.93 517 ASN A C 1
ATOM 3525 O O . ASN A 1 492 ? -24.350 86.727 27.967 1.00 44.06 517 ASN A O 1
ATOM 3530 N N . PHE A 1 493 ? -24.385 84.799 26.762 1.00 43.11 518 PHE A N 1
ATOM 3531 C CA . PHE A 1 493 ? -22.983 84.912 26.455 1.00 42.32 518 PHE A CA 1
ATOM 3532 C C . PHE A 1 493 ? -22.640 86.221 25.719 1.00 44.04 518 PHE A C 1
ATOM 3533 O O . PHE A 1 493 ? -21.612 86.875 25.999 1.00 44.90 518 PHE A O 1
ATOM 3541 N N . LEU A 1 494 ? -23.435 86.537 24.718 1.00 46.90 519 LEU A N 1
ATOM 3542 C CA . LEU A 1 494 ? -23.164 87.708 23.880 1.00 49.98 519 LEU A CA 1
ATOM 3543 C C . LEU A 1 494 ? -23.327 89.019 24.690 1.00 51.25 519 LEU A C 1
ATOM 3544 O O . LEU A 1 494 ? -22.447 89.925 24.630 1.00 52.01 519 LEU A O 1
ATOM 3549 N N . GLU A 1 495 ? -24.426 89.083 25.459 1.00 52.37 520 GLU A N 1
ATOM 3550 C CA . GLU A 1 495 ? -24.644 90.146 26.460 1.00 53.30 520 GLU A CA 1
ATOM 3551 C C . GLU A 1 495 ? -23.362 90.322 27.346 1.00 53.89 520 GLU A C 1
ATOM 3552 O O . GLU A 1 495 ? -22.807 91.418 27.488 1.00 53.74 520 GLU A O 1
ATOM 3558 N N . LYS A 1 496 ? -22.828 89.217 27.850 1.00 54.14 521 LYS A N 1
ATOM 3559 C CA . LYS A 1 496 ? -21.744 89.268 28.838 1.00 53.25 521 LYS A CA 1
ATOM 3560 C C . LYS A 1 496 ? -20.364 89.710 28.318 1.00 53.78 521 LYS A C 1
ATOM 3561 O O . LYS A 1 496 ? -19.719 90.536 28.946 1.00 54.33 521 LYS A O 1
ATOM 3567 N N . TYR A 1 497 ? -19.885 89.178 27.193 1.00 54.31 522 TYR A N 1
ATOM 3568 C CA . TYR A 1 497 ? -18.516 89.497 26.729 1.00 53.72 522 TYR A CA 1
ATOM 3569 C C . TYR A 1 497 ? -18.488 90.440 25.506 1.00 54.50 522 TYR A C 1
ATOM 3570 O O . TYR A 1 497 ? -19.570 90.811 24.964 1.00 54.92 522 TYR A O 1
#

Sequence (461 aa):
NLYFQSMTLESMNPQVKAVEYAVRGPIVLKAGEIELELQRGIKKPFTEVIRANPITFLRQVMALCTYPNLLDSPSFPEDAKKRARRILQACSQGVNCIREDVAAYITRRDGGVPADPDNIYLTTGASDGISTILKILVSGGGKSRTGVMIPIPQYPLYSAVISELDDAIQVNYYLDEENCWALNVNELRRAVQEAKDHCDPKVLCIINPGNPTGQVQSRKCIEDVIHFAWEEKLFLLADEVYQDNVYSPDCRFHSFKKVLYEMGPEYSSNVELASFHSTSKGYMGECCGYRGGYMEVINLHPEIKGQLVKLLSVRLCPPVSGQAAMDIVVNPPVAGEESFEQFSREKESVLGNLAKKAKLTEDLFNQVPGIHCNPLQGAMYAFPRIFIPAKAVEAAQAHQMAPDMFYCMKLLEETGICVVPGSGFGQREGTYHFRMTILPPVEKLKTVLQKVKDFHINFLEKY

CATH classification: 3.90.1150.10 (+2 more: 1.10.287.1970, 3.40.640.10)

Solvent-accessible surface area: 20937 Å² total; per-residue (Å²): 124,123,49,124,90,44,102,78,98,110,33,124,132,54,98,70,128,37,56,93,126,15,97,124,25,53,16,60,111,48,1,30,83,2,73,101,22,41,148,159,62,75,100,63,110,14,122,90,21,25,103,26,121,119,0,27,3,10,130,33,0,68,38,0,32,107,121,57,99,43,33,131,21,136,90,28,26,94,7,0,18,88,26,0,85,51,8,64,151,30,64,103,48,4,38,86,44,1,25,79,36,0,5,48,25,2,39,112,67,4,75,46,26,101,19,65,39,92,46,0,19,8,8,42,0,9,38,26,0,4,41,6,0,0,115,7,22,21,70,46,44,63,74,64,53,5,0,0,0,0,4,6,3,28,66,53,41,1,26,57,15,5,76,145,35,100,11,55,65,9,57,2,54,17,39,33,174,91,49,9,20,10,50,29,97,14,0,68,143,13,1,107,96,3,106,87,99,4,50,9,89,1,0,0,2,14,1,1,1,14,0,4,0,3,12,7,65,82,62,18,0,59,78,0,0,73,1,1,105,78,36,114,6,6,2,0,1,6,2,16,7,10,42,1,25,19,21,134,134,26,146,22,23,1,0,3,24,0,1,79,90,25,13,89,94,34,10,73,88,6,21,1,0,8,1,8,8,2,47,65,23,38,18,33,20,120,78,116,107,1,1,5,2,3,4,5,48,30,82,108,114,20,114,42,88,1,93,139,20,40,82,96,104,119,63,18,78,76,46,2,4,15,10,0,3,11,13,0,24,23,5,63,80,87,50,117,11,61,108,98,23,37,181,31,9,118,74,37,30,39,62,10,32,116,8,4,133,33,0,39,62,23,2,69,128,4,107,25,9,84,3,16,45,7,20,1,0,27,29,2,5,0,65,2,95,16,50,86,51,1,22,115,22,0,109,80,100,163,40,45,15,0,39,1,1,1,15,39,0,0,46,65,12,0,3,13,10,56,8,0,53,46,13,24,32,118,177,56,20,41,2,0,42,6,13,0,89,9,93,24,125,89,1,87,80,10,1,96,51,2,51,79,9,1,58,83,5,53,134,126,62

Organism: Homo sapiens (NCBI:txid9606)

Nearest PDB structures (foldseek):
  3ihj-assembly1_A  TM=1.002E+00  e=1.431E-91  Homo sapiens
  3tcm-assembly1_B  TM=9.173E-01  e=1.814E-43  Hordeum vulgare
  4wp0-assembly2_D  TM=7.721E-01  e=3.371E-18  Homo sapiens
  5veq-assembly1_A  TM=7.216E-01  e=4.634E-15  Mus musculus
  5vep-assembly1_A  TM=6.872E-01  e=1.098E-14  Mus musculus

B-factor: mean 35.04, std 10.48, range [12.38, 65.47]

InterPro domains:
  IPR004839 Aminotransferase, class I/classII, large domain [PF00155] (111-510)
  IPR015421 Pyridoxal phosphate-dependent transferase, major domain [G3DSA:3.40.640.10] (153-398)
  IPR015422 Pyridoxal phosphate-dependent transferase, small domain [G3DSA:3.90.1150.10] (49-522)
  IPR015424 Pyridoxal phosphate-dependent transferase [SSF53383] (86-514)
  IPR045088 Aminotransferase ALAT1/2-like [PTHR11751] (43-522)

GO terms:
  GO:0004021 L-alanine:2-oxoglutarate transaminase activity (F, IDA)
  GO:0006103 2-oxoglutarate metabolic process (P, IDA)
  GO:0005739 mitochondrion (C, HTP)
  GO:0005759 mitochondrial matrix (C, TAS)

Radius of gyration: 23.15 Å; Cα contacts (8 Å, |Δi|>4): 847; chains: 1; bounding box: 54×66×66 Å

Secondary structure (DSSP, 8-state):
-EEEEEEEEEEETTEEEEEEEEE--HHHHHHHHHHHHHHTT---SSSS-B-----HHHHHHHHHHH-GGGGG-SSS-HHHHHHHHHHHHH---S-HHHHHHHHHHHHHHTTT----GGGEEEESSHHHHHHHHHHHH----GGGSEEEEEEES--THHHHHHHHTTPEEEEEE-BGGGTTB--HHHHHHHHHHHTTTSEEEEEEEESS-TTT-----HHHHHHHHHHHHHHTPEEEEE-TTTT-B--TT-----HHHHHHHT-HHHHTT--EEEEEESSSSTT--SSS--EEEEEES--HHHHHHHHHHHHHS----HHHHHHHHHHT----TTSTTHHHHHHHHHHHHHHHHHHHHHHHHHHHTSTTEE-----BSSEE-PEE---HHHHHHHHHTTS-HHHHHHHHHHHHH-B--EEGGGT---TT--BEEEE--S-HHHHHHHHHHHHHHHHHHHHH-